Protein AF-A0A2N6PID5-F1 (afdb_monomer_lite)

Secondary structure (DSSP, 8-state):
-HHHHHGGG-TTS----S-TTPPPPEEEEEEEEEEEEE-SSSEEEEEEEEEEESSGGG-EEEEEEEEEESS--GGGGGGEEEEEEETTTEEEEEEETTT-HHHHHHHHHHHHHTPBPGGGSEEEEE-S-GGGTS----SHHHHHHHHHHSEEEEE--STTEEEEEEE-SSS-EEEEEESEE-SS--HHHHHHHHHHHTT-TTSPPEEEEEEEEEEETTTTEEEEEEEEEEEE--TT-EEHHHHHHHHHHH--TT-THHHHHHHHHHHHHHHHHHHHHHHHH-EEEEESHHHHHHHHHHHHHHHHHHHH-TTTTGGGHHHHHHHHHHHTT-SEEEEEE---SS--GGGEEEETTTEEEE----STT-SS-EETHHHHHHHHHHHHHHHHHHHHHHTTTTSTTPPPPTHHHH-S-STTHHHHHHHTSHHHHHHHHHHHHHHHHHHHHHTS---TT-HHHHHHHHHHHHHHHHHHHHH-GGGGHHHHHHHHHHHH-S--------------------------------------------HHHHHHHHHHHHSS--S----TTTTHHHHHHHHHTT-PPP----------------------------------------PPPP-----------------------------------------------PPPPPPPP--S--------

Sequence (688 aa):
GLLSAWLPRQSWFPKLETELGADPDITPMSVTRLFEWDSGEGTVRGTQAIISVGDGRTLRRINVPLSFRTSENFALRAHLIGTIDDITLGPCWVYDGCADPVFVINCAHAAATARRFEGGQVAAHAVSNAMTKFHRVQTEHQMLDYAASVRLELLEARAHESTVVIEDPENPCVLTFFRVVQPGLSQAVRIPVALTEAESRAVPEVMGWVSGRWFDAEELETRSAPLAMLSVQYPDSQPAWREAVDIACAVDSGSIGSYNKKASALGARIGELHLDLAAEFGVVRGAGEPTEDWVAKWQERIDWALARAPLALGDLQAKLKEHRANLSRLDTVGALQRIHGELTLNQVLTSPVVGFTVVNFSAATQEFPKPAAIDLVALLRSIDYAAGYARLRRTGALKADAQPTFIGLSGLSDGHESLREVVDSPEYLWSSQAQNSLLTGYSHAVGASVGLHDPMLRAVLIDRLLVEVVTELRNRPTWLIVPLATLTLLLGGRLEHDSQPEDDAEGEAAGEAGGAAGGAAGGATGAATAWNAEETVSAEEFAQSAVEEIAQPADPVPDAYDDLDTEVARAEKTGGGPGAADQTAAAETAADQEVALRPEAPARPAAPPTAPEQTPDPAPAQPESDASETAASDTDAARETTASGTDANADPDDAVIDEDADAEAAAATQFPPIPARPTTLPRFPNRD

Organism: NCBI:txid199591

Radius of gyration: 33.51 Å; chains: 1; bounding box: 104×84×101 Å

Foldseek 3Di:
DLCLVVQCPALQRPPQPPPPPDRWDKAWFDKAWQDWDQLVQWIKTWIWTWIWTHDDPSTFIFIFIKIKTLDDDPVQVVQWSAWDQDPPRGIITIGGLLPQLLSQLSQQQCQLVQDAGPPRQKTKFFQDNCVVQHDDDDDPNSSSVQSVPWDWDWDRLDHQKIKIWTPDVRHTKIKIFRGTWDFDEFPQRVVLSLCLVVVQLQAFHWGIWMKGWGQDPVVRDITMTTGMTMGTDAPPKDQQLVVLLVVLLVFDPPPQPPLLQLLLVLLLSLLSSQVSQCVRWNKDWFADPNLVVLLVVLLVLLVVLCVLCVQQCVVVNVLSVVLNVCSVVDRGLGIFTFDLQQAESRQWMADPPSGIHGHDRHRPRGPDTGRSLNNLLNHLLNSLVSNLVSVCVVVVVPPPPHDQPPCLRRHCVVDDPVLCCVCVDSSNVSSVSSSQSSQNSNCVNNVHRDDCPPSNNVSSNLSVLSVVLSVCSPPPSSSNCSSSSVNCCSSVPPDPPPPDPPDDDDDDDDDDDDDDDDDDDDDDDDDDDDDDDDDDPDPVVVVVVVSCVVSVDDPDPPDPPPCVVVVVVVVVVPDDDDDDDDDDDDDDDDDDDDDDDDDDDDDDDDDDDDDDDDDDDDDDDDDDDDDDDDDDDDDDDDDDDDDDDDDDDDDDDDDDDDDDDDDDDDDDDDDDDDDDDDDDDDDDDDDD

InterPro domains:
  IPR040999 Maltokinase N-terminal cap domain [PF18085] (6-100)

pLDDT: mean 72.34, std 28.18, range [21.88, 98.56]

Structure (mmCIF, N/CA/C/O backbone):
data_AF-A0A2N6PID5-F1
#
_entry.id   AF-A0A2N6PID5-F1
#
loop_
_atom_site.group_PDB
_atom_site.id
_atom_site.type_symbol
_atom_site.label_atom_id
_atom_site.label_alt_id
_atom_site.label_comp_id
_atom_site.label_asym_id
_atom_site.label_entity_id
_atom_site.label_seq_id
_atom_site.pdbx_PDB_ins_code
_atom_site.Cartn_x
_atom_site.Cartn_y
_atom_site.Cartn_z
_atom_site.occupancy
_atom_site.B_iso_or_equiv
_atom_site.auth_seq_id
_atom_site.auth_comp_id
_atom_site.auth_asym_id
_atom_site.auth_atom_id
_atom_site.pdbx_PDB_model_num
ATOM 1 N N . GLY A 1 1 ? -32.471 -3.801 4.829 1.00 76.50 1 GLY A N 1
ATOM 2 C CA . GLY A 1 1 ? -31.971 -3.781 6.227 1.00 76.50 1 GLY A CA 1
ATOM 3 C C . GLY A 1 1 ? -30.941 -2.675 6.401 1.00 76.50 1 GLY A C 1
ATOM 4 O O . GLY A 1 1 ? -30.535 -2.097 5.406 1.00 76.50 1 GLY A O 1
ATOM 5 N N . LEU A 1 2 ? -30.513 -2.350 7.630 1.00 88.38 2 LEU A N 1
ATOM 6 C CA . LEU A 1 2 ? -29.561 -1.241 7.847 1.00 88.38 2 LEU A CA 1
ATOM 7 C C . LEU A 1 2 ? -28.262 -1.407 7.038 1.00 88.38 2 LEU A C 1
ATOM 9 O O . LEU A 1 2 ? -27.866 -0.495 6.319 1.00 88.38 2 LEU A O 1
ATOM 13 N N . LEU A 1 3 ? -27.649 -2.596 7.085 1.00 89.50 3 LEU A N 1
ATOM 14 C CA . LEU A 1 3 ? -26.410 -2.868 6.349 1.00 89.50 3 LEU A CA 1
ATOM 15 C C . LEU A 1 3 ? -26.605 -2.905 4.827 1.00 89.50 3 LEU A C 1
ATOM 17 O O . LEU A 1 3 ? -25.741 -2.401 4.117 1.00 89.50 3 LEU A O 1
ATOM 21 N N . SER A 1 4 ? -27.734 -3.419 4.316 1.00 86.69 4 SER A N 1
ATOM 22 C CA . SER A 1 4 ? -27.988 -3.450 2.861 1.00 86.69 4 SER A CA 1
ATOM 23 C C . SER A 1 4 ? -28.076 -2.051 2.263 1.00 86.69 4 SER A C 1
ATOM 25 O O . SER A 1 4 ? -27.590 -1.829 1.161 1.00 86.69 4 SER A O 1
ATOM 27 N N . ALA A 1 5 ? -28.602 -1.087 3.021 1.00 87.62 5 ALA A N 1
ATOM 28 C CA . ALA A 1 5 ? -28.646 0.306 2.601 1.00 87.62 5 ALA A CA 1
ATOM 29 C C . ALA A 1 5 ? -27.315 1.050 2.814 1.00 87.62 5 ALA A C 1
ATOM 31 O O . ALA A 1 5 ? -27.070 2.056 2.148 1.00 87.62 5 ALA A O 1
ATOM 32 N N . TRP A 1 6 ? -26.495 0.649 3.789 1.00 91.31 6 TRP A N 1
ATOM 33 C CA . TRP A 1 6 ? -25.262 1.356 4.160 1.00 91.31 6 TRP A CA 1
ATOM 34 C C . TRP A 1 6 ? -24.045 0.915 3.339 1.00 91.31 6 TRP A C 1
ATOM 36 O O . TRP A 1 6 ? -23.304 1.775 2.862 1.00 91.31 6 TRP A O 1
ATOM 46 N N . LEU A 1 7 ? -23.868 -0.393 3.121 1.00 90.12 7 LEU A N 1
ATOM 47 C CA . LEU A 1 7 ? -22.694 -0.961 2.449 1.00 90.12 7 LEU A CA 1
ATOM 48 C C . LEU A 1 7 ? -22.447 -0.391 1.039 1.00 90.12 7 LEU A C 1
ATOM 50 O O . LEU A 1 7 ? -21.322 0.035 0.788 1.00 90.12 7 LEU A O 1
ATOM 54 N N . PRO A 1 8 ? -23.448 -0.273 0.139 1.00 87.62 8 PRO A N 1
ATOM 55 C CA . PRO A 1 8 ? -23.208 0.216 -1.224 1.00 87.62 8 PRO A CA 1
ATOM 56 C C . PRO A 1 8 ? -22.747 1.677 -1.308 1.00 87.62 8 PRO A C 1
ATOM 58 O O . PRO A 1 8 ? -22.319 2.121 -2.369 1.00 87.62 8 PRO A O 1
ATOM 61 N N . ARG A 1 9 ? -22.868 2.441 -0.214 1.00 88.19 9 ARG A N 1
ATOM 62 C CA . ARG A 1 9 ? -22.445 3.847 -0.136 1.00 88.19 9 ARG A CA 1
ATOM 63 C C . ARG A 1 9 ? -20.988 4.017 0.292 1.00 88.19 9 ARG A C 1
ATOM 65 O O . ARG A 1 9 ? -20.500 5.141 0.269 1.00 88.19 9 ARG A O 1
ATOM 72 N N . GLN A 1 10 ? -20.314 2.942 0.694 1.00 89.12 10 GLN A N 1
ATOM 73 C CA . GLN A 1 10 ? -18.942 3.013 1.187 1.00 89.12 10 GLN A CA 1
ATOM 74 C C . GLN A 1 10 ? -17.944 2.959 0.030 1.00 89.12 10 GLN A C 1
ATOM 76 O O . GLN A 1 10 ? -18.100 2.154 -0.888 1.00 89.12 10 GLN A O 1
ATOM 81 N N . SER A 1 11 ? -16.889 3.773 0.092 1.00 88.19 11 SER A N 1
ATOM 82 C CA . SER A 1 11 ? -15.836 3.809 -0.937 1.00 88.19 11 SER A CA 1
ATOM 83 C C . SER A 1 11 ? -15.076 2.483 -1.048 1.00 88.19 11 SER A C 1
ATOM 85 O O . SER A 1 11 ? -14.664 2.084 -2.136 1.00 88.19 11 SER A O 1
ATOM 87 N N . TRP A 1 12 ? -14.924 1.771 0.071 1.00 88.62 12 TRP A N 1
ATOM 88 C CA . TRP A 1 12 ? -14.215 0.495 0.151 1.00 88.62 12 TRP A CA 1
ATOM 89 C C . TRP A 1 12 ? -15.057 -0.711 -0.294 1.00 88.62 12 TRP A C 1
ATOM 91 O O . TRP A 1 12 ? -14.506 -1.805 -0.486 1.00 88.62 12 TRP A O 1
ATOM 101 N N . PHE A 1 13 ? -16.378 -0.551 -0.440 1.00 87.75 13 PHE A N 1
ATOM 102 C CA . PHE A 1 13 ? -17.278 -1.641 -0.810 1.00 87.75 13 PHE A CA 1
ATOM 103 C C . PHE A 1 13 ? -17.086 -2.014 -2.290 1.00 87.75 13 PHE A C 1
ATOM 105 O O . PHE A 1 13 ? -17.078 -1.127 -3.147 1.00 87.75 13 PHE A O 1
ATOM 112 N N . PRO A 1 14 ? -16.938 -3.310 -2.630 1.00 81.81 14 PRO A N 1
ATOM 113 C CA . PRO A 1 14 ? -16.852 -3.732 -4.023 1.00 81.81 14 PRO A CA 1
ATOM 114 C C . PRO A 1 14 ? -18.086 -3.269 -4.792 1.00 81.81 14 PRO A C 1
ATOM 116 O O . PRO A 1 14 ? -19.210 -3.609 -4.423 1.00 81.81 14 PRO A O 1
ATOM 119 N N . LYS A 1 15 ? -17.893 -2.524 -5.882 1.00 72.06 15 LYS A N 1
ATOM 120 C CA . LYS A 1 15 ? -18.991 -2.200 -6.795 1.00 72.06 15 LYS A CA 1
ATOM 121 C C . LYS A 1 15 ? -19.456 -3.498 -7.453 1.00 72.06 15 LYS A C 1
ATOM 123 O O . LYS A 1 15 ? -18.827 -3.985 -8.386 1.00 72.06 15 LYS A O 1
ATOM 128 N N . LEU A 1 16 ? -20.516 -4.093 -6.917 1.00 61.03 16 LEU A N 1
ATOM 129 C CA . LEU A 1 16 ? -21.160 -5.256 -7.512 1.00 61.03 16 LEU A CA 1
ATOM 130 C C . LEU A 1 16 ? -21.765 -4.827 -8.856 1.00 61.03 16 LEU A C 1
ATOM 132 O O . LEU A 1 16 ? -22.465 -3.818 -8.916 1.00 61.03 16 LEU A O 1
ATOM 136 N N . GLU A 1 17 ? -21.550 -5.608 -9.918 1.00 52.53 17 GLU A N 1
ATOM 137 C CA . GLU A 1 17 ? -22.227 -5.445 -11.223 1.00 52.53 17 GLU A CA 1
ATOM 138 C C . GLU A 1 17 ? -23.748 -5.714 -11.152 1.00 52.53 17 GLU A C 1
ATOM 140 O O . GLU A 1 17 ? -24.421 -5.867 -12.170 1.00 52.53 17 GLU A O 1
ATOM 145 N N . THR A 1 18 ? -24.313 -5.807 -9.948 1.00 47.28 18 THR A N 1
ATOM 146 C CA . THR A 1 18 ? -25.747 -5.955 -9.727 1.00 47.28 18 THR A CA 1
ATOM 147 C C . THR A 1 18 ? -26.499 -4.723 -10.213 1.00 47.28 18 THR A C 1
ATOM 149 O O . THR A 1 18 ? -26.030 -3.593 -10.073 1.00 47.28 18 THR A O 1
ATOM 152 N N . GLU A 1 19 ? -27.688 -4.957 -10.767 1.00 47.94 19 GLU A N 1
ATOM 153 C CA . GLU A 1 19 ? -28.599 -3.924 -11.255 1.00 47.94 19 GLU A CA 1
ATOM 154 C C . GLU A 1 19 ? -28.708 -2.757 -10.260 1.00 47.94 19 GLU A C 1
ATOM 156 O O . GLU A 1 19 ? -29.020 -2.948 -9.081 1.00 47.94 19 GLU A O 1
ATOM 161 N N . LEU A 1 20 ? -28.448 -1.537 -10.746 1.00 44.72 20 LEU A N 1
ATOM 162 C CA . LEU A 1 20 ? -28.662 -0.295 -10.004 1.00 44.72 20 LEU A CA 1
ATOM 163 C C . LEU A 1 20 ? -30.057 -0.311 -9.355 1.00 44.72 20 LEU A C 1
ATOM 165 O O . LEU A 1 20 ? -31.065 -0.180 -10.048 1.00 44.72 20 LEU A O 1
ATOM 169 N N . GLY A 1 21 ? -30.107 -0.442 -8.026 1.00 51.06 21 GLY A N 1
ATOM 170 C CA . GLY A 1 21 ? -31.343 -0.369 -7.239 1.00 51.06 21 GLY A CA 1
ATOM 171 C C . GLY A 1 21 ? -31.783 -1.654 -6.528 1.00 51.06 21 GLY A C 1
ATOM 172 O O . GLY A 1 21 ? -32.806 -1.610 -5.845 1.00 51.06 21 GLY A O 1
ATOM 173 N N . ALA A 1 22 ? -31.048 -2.765 -6.638 1.00 60.38 22 ALA A N 1
ATOM 174 C CA . ALA A 1 22 ? -31.297 -3.956 -5.821 1.00 60.38 22 ALA A CA 1
ATOM 175 C C . ALA A 1 22 ? -30.500 -3.911 -4.503 1.00 60.38 22 ALA A C 1
ATOM 177 O O . ALA A 1 22 ? -29.284 -3.717 -4.512 1.00 60.38 22 ALA A O 1
ATOM 178 N N . ASP A 1 23 ? -31.182 -4.104 -3.368 1.00 65.62 23 ASP A N 1
ATOM 179 C CA . ASP A 1 23 ? -30.525 -4.309 -2.073 1.00 65.62 23 ASP A CA 1
ATOM 180 C C . ASP A 1 23 ? -29.660 -5.580 -2.154 1.00 65.62 23 ASP A C 1
ATOM 182 O O . ASP A 1 23 ? -30.171 -6.625 -2.572 1.00 65.62 23 ASP A O 1
ATOM 186 N N . PRO A 1 24 ? -28.376 -5.533 -1.755 1.00 71.81 24 PRO A N 1
ATOM 187 C CA . PRO A 1 24 ? -27.535 -6.717 -1.791 1.00 71.81 24 PRO A CA 1
ATOM 188 C C . PRO A 1 24 ? -28.073 -7.784 -0.833 1.00 71.81 24 PRO A C 1
ATOM 190 O O . PRO A 1 24 ? -28.481 -7.466 0.290 1.00 71.81 24 PRO A O 1
ATOM 193 N N . ASP A 1 25 ? -28.040 -9.049 -1.258 1.00 80.62 25 ASP A N 1
ATOM 194 C CA . ASP A 1 25 ? -28.326 -10.166 -0.361 1.00 80.62 25 ASP A CA 1
ATOM 195 C C . ASP A 1 25 ? -27.194 -10.287 0.665 1.00 80.62 25 ASP A C 1
ATOM 197 O O . ASP A 1 25 ? -26.018 -10.337 0.296 1.00 80.62 25 ASP A O 1
ATOM 201 N N . ILE A 1 26 ? -27.550 -10.270 1.951 1.00 87.94 26 ILE A N 1
ATOM 202 C CA . ILE A 1 26 ? -26.610 -10.269 3.072 1.00 87.94 26 ILE A CA 1
ATOM 203 C C . ILE A 1 26 ? -26.933 -11.442 3.980 1.00 87.94 26 ILE A C 1
ATOM 205 O O . ILE A 1 26 ? -27.974 -11.465 4.639 1.00 87.94 26 ILE A O 1
ATOM 209 N N . THR A 1 27 ? -25.977 -12.356 4.110 1.00 89.44 27 THR A N 1
ATOM 210 C CA . THR A 1 27 ? -26.063 -13.463 5.065 1.00 89.44 27 THR A CA 1
ATOM 211 C C . THR A 1 27 ? -24.986 -13.310 6.142 1.00 89.44 27 THR A C 1
ATOM 213 O O . THR A 1 27 ? -23.800 -13.248 5.808 1.00 89.44 27 THR A O 1
ATOM 216 N N . PRO A 1 28 ? -25.337 -13.250 7.439 1.00 91.44 28 PRO A N 1
ATOM 217 C CA . PRO A 1 28 ? -24.341 -13.228 8.504 1.00 91.44 28 PRO A CA 1
ATOM 218 C C . PRO A 1 28 ? -23.621 -14.579 8.590 1.00 91.44 28 PRO A C 1
ATOM 220 O O . PRO A 1 28 ? -24.262 -15.621 8.696 1.00 91.44 28 PRO A O 1
ATOM 223 N N . MET A 1 29 ? -22.289 -14.554 8.563 1.00 91.88 29 MET A N 1
ATOM 224 C CA . MET A 1 29 ? -21.440 -15.750 8.669 1.00 91.88 29 MET A CA 1
ATOM 225 C C . MET A 1 29 ? -20.915 -15.933 10.095 1.00 91.88 29 MET A C 1
ATOM 227 O O . MET A 1 29 ? -20.851 -17.044 10.613 1.00 91.88 29 MET A O 1
ATOM 231 N N . SER A 1 30 ? -20.532 -14.828 10.735 1.00 93.44 30 SER A N 1
ATOM 232 C CA . SER A 1 30 ? -20.042 -14.793 12.112 1.00 93.44 30 SER A CA 1
ATOM 233 C C . SER A 1 30 ? -20.366 -13.436 12.722 1.00 93.44 30 SER A C 1
ATOM 235 O O . SER A 1 30 ? -20.148 -12.407 12.088 1.00 93.44 30 SER A O 1
ATOM 237 N N . VAL A 1 31 ? -20.911 -13.416 13.937 1.00 94.00 31 VAL A N 1
ATOM 238 C CA . VAL A 1 31 ? -21.210 -12.185 14.680 1.00 94.00 31 VAL A CA 1
ATOM 239 C C . VAL A 1 31 ? -20.762 -12.404 16.115 1.00 94.00 31 VAL A C 1
ATOM 241 O O . VAL A 1 31 ? -21.311 -13.248 16.820 1.00 94.00 31 VAL A O 1
ATOM 244 N N . THR A 1 32 ? -19.734 -11.673 16.534 1.00 94.38 32 THR A N 1
ATOM 245 C CA . THR A 1 32 ? -19.058 -11.895 17.817 1.00 94.38 32 THR A CA 1
ATOM 246 C C . THR A 1 32 ? -19.023 -10.610 18.622 1.00 94.38 32 THR A C 1
ATOM 248 O O . THR A 1 32 ? -18.455 -9.616 18.177 1.00 94.38 32 THR A O 1
ATOM 251 N N . ARG A 1 33 ? -19.589 -10.629 19.832 1.00 95.19 33 ARG A N 1
ATOM 252 C CA . ARG A 1 33 ? -19.419 -9.531 20.789 1.00 95.19 33 ARG A CA 1
ATOM 253 C C . ARG A 1 33 ? -17.975 -9.538 21.296 1.00 95.19 33 ARG A C 1
ATOM 255 O O . ARG A 1 33 ? -17.532 -10.534 21.859 1.00 95.19 33 ARG A O 1
ATOM 262 N N . LEU A 1 34 ? -17.261 -8.433 21.107 1.00 94.88 34 LEU A N 1
ATOM 263 C CA . LEU A 1 34 ? -15.886 -8.263 21.585 1.00 94.88 34 LEU A CA 1
ATOM 264 C C . LEU A 1 34 ? -15.844 -7.710 23.012 1.00 94.88 34 LEU A C 1
ATOM 266 O O . LEU A 1 34 ? -15.000 -8.113 23.812 1.00 94.88 34 LEU A O 1
ATOM 270 N N . PHE A 1 35 ? -16.743 -6.774 23.319 1.00 94.44 35 PHE A N 1
ATOM 271 C CA . PHE A 1 35 ? -16.868 -6.131 24.624 1.00 94.44 35 PHE A CA 1
ATOM 272 C C . PHE A 1 35 ? -18.250 -5.488 24.792 1.00 94.44 35 PHE A C 1
ATOM 274 O O . PHE A 1 35 ? -18.970 -5.266 23.816 1.00 94.44 35 PHE A O 1
ATOM 281 N N . GLU A 1 36 ? -18.598 -5.178 26.037 1.00 95.50 36 GLU A N 1
ATOM 282 C CA . GLU A 1 36 ? -19.769 -4.395 26.425 1.00 95.50 36 GLU A CA 1
ATOM 283 C C . GLU A 1 36 ? -19.443 -3.674 27.725 1.00 95.50 36 GLU A C 1
ATOM 285 O O . GLU A 1 36 ? -19.131 -4.333 28.716 1.00 95.50 36 GLU A O 1
ATOM 290 N N . TRP A 1 37 ? -19.466 -2.348 27.677 1.00 95.00 37 TRP A N 1
ATOM 291 C CA . TRP A 1 37 ? -18.919 -1.473 28.706 1.00 95.00 37 TRP A CA 1
ATOM 292 C C . TRP A 1 37 ? -19.858 -0.321 29.013 1.00 95.00 37 TRP A C 1
ATOM 294 O O . TRP A 1 37 ? -20.545 0.167 28.117 1.00 95.00 37 TRP A O 1
ATOM 304 N N . ASP A 1 38 ? -19.875 0.124 30.262 1.00 92.12 38 ASP A N 1
ATOM 305 C CA . ASP A 1 38 ? -20.653 1.282 30.695 1.00 92.12 38 ASP A CA 1
ATOM 306 C C . ASP A 1 38 ? -19.752 2.519 30.725 1.00 92.12 38 ASP A C 1
ATOM 308 O O . ASP A 1 38 ? -18.815 2.605 31.519 1.00 92.12 38 ASP A O 1
ATOM 312 N N . SER A 1 39 ? -20.028 3.487 29.847 1.00 86.31 39 SER A N 1
ATOM 313 C CA . SER A 1 39 ? -19.275 4.739 29.778 1.00 86.31 39 SER A CA 1
ATOM 314 C C . SER A 1 39 ? -19.811 5.826 30.713 1.00 86.31 39 SER A C 1
ATOM 316 O O . SER A 1 39 ? -19.393 6.976 30.604 1.00 86.31 39 SER A O 1
ATOM 318 N N . GLY A 1 40 ? -20.781 5.518 31.581 1.00 85.06 40 GLY A N 1
ATOM 319 C CA . GLY A 1 40 ? -21.454 6.470 32.470 1.00 85.06 40 GLY A CA 1
ATOM 320 C C . GLY A 1 40 ? -22.523 7.323 31.773 1.00 85.06 40 GLY A C 1
ATOM 321 O O . GLY A 1 40 ? -23.549 7.636 32.372 1.00 85.06 40 GLY A O 1
ATOM 322 N N . GLU A 1 41 ? -22.322 7.656 30.496 1.00 84.38 41 GLU A N 1
ATOM 323 C CA . GLU A 1 41 ? -23.336 8.273 29.622 1.00 84.38 41 GLU A CA 1
ATOM 324 C C . GLU A 1 41 ? -24.263 7.241 28.958 1.00 84.38 41 GLU A C 1
ATOM 326 O O . GLU A 1 41 ? -25.324 7.592 28.438 1.00 84.38 41 GLU A O 1
ATOM 331 N N . GLY A 1 42 ? -23.863 5.968 28.953 1.00 92.12 42 GLY A N 1
ATOM 332 C CA . GLY A 1 42 ? -24.580 4.859 28.340 1.00 92.12 42 GLY A CA 1
ATOM 333 C C . GLY A 1 42 ? -23.677 3.646 28.119 1.00 92.12 42 GLY A C 1
ATOM 334 O O . GLY A 1 42 ? -22.467 3.693 28.328 1.00 92.12 42 GLY A O 1
ATOM 335 N N . THR A 1 43 ? -24.262 2.546 27.659 1.00 95.69 43 THR A N 1
ATOM 336 C CA . THR A 1 43 ? -23.522 1.332 27.317 1.00 95.69 43 THR A CA 1
ATOM 337 C C . THR A 1 43 ? -22.959 1.425 25.901 1.00 95.69 43 THR A C 1
ATOM 339 O O . THR A 1 43 ? -23.671 1.808 24.970 1.00 95.69 43 THR A O 1
ATOM 342 N N . VAL A 1 44 ? -21.699 1.020 25.731 1.00 96.50 44 VAL A N 1
ATOM 343 C CA . VAL A 1 44 ? -21.008 0.840 24.449 1.00 96.50 44 VAL A CA 1
ATOM 344 C C . VAL A 1 44 ? -20.686 -0.641 24.267 1.00 96.50 44 VAL A C 1
ATOM 346 O O . VAL A 1 44 ? -19.975 -1.241 25.072 1.00 96.50 44 VAL A O 1
ATOM 349 N N . ARG A 1 45 ? -21.178 -1.244 23.186 1.00 97.06 45 ARG A N 1
ATOM 350 C CA . ARG A 1 45 ? -20.918 -2.641 22.824 1.00 97.06 45 ARG A CA 1
ATOM 351 C C . ARG A 1 45 ? -20.229 -2.714 21.469 1.00 97.06 45 ARG A C 1
ATOM 353 O O . ARG A 1 45 ? -20.809 -2.332 20.456 1.00 97.06 45 ARG A O 1
ATOM 360 N N . GLY A 1 46 ? -19.036 -3.301 21.436 1.00 97.00 46 GLY A N 1
ATOM 361 C CA . GLY A 1 46 ? -18.327 -3.611 20.197 1.00 97.00 46 GLY A CA 1
ATOM 362 C C . GLY A 1 46 ? -18.642 -5.017 19.699 1.00 97.00 46 GLY A C 1
ATOM 363 O O . GLY A 1 46 ? -18.505 -5.994 20.438 1.00 97.00 46 GLY A O 1
ATOM 364 N N . THR A 1 47 ? -19.035 -5.131 18.434 1.00 96.50 47 THR A N 1
ATOM 365 C CA . THR A 1 47 ? -19.317 -6.402 17.761 1.00 96.50 47 THR A CA 1
ATOM 366 C C . THR A 1 47 ? -18.520 -6.504 16.472 1.00 96.50 47 THR A C 1
ATOM 368 O O . THR A 1 47 ? -18.513 -5.591 15.654 1.00 96.50 47 THR A O 1
ATOM 371 N N . GLN A 1 48 ? -17.878 -7.647 16.272 1.00 96.75 48 GLN A N 1
ATOM 372 C CA . GLN A 1 48 ? -17.212 -7.997 15.033 1.00 96.75 48 GLN A CA 1
ATOM 373 C C . GLN A 1 48 ? -18.141 -8.863 14.183 1.00 96.75 48 GLN A C 1
ATOM 375 O O . GLN A 1 48 ? -18.466 -9.984 14.583 1.00 96.75 48 GLN A O 1
ATOM 380 N N . ALA A 1 49 ? -18.559 -8.364 13.019 1.00 96.06 49 ALA A N 1
ATOM 381 C CA . ALA A 1 49 ? -19.355 -9.129 12.065 1.00 96.06 49 ALA A CA 1
ATOM 382 C C . ALA A 1 49 ? -18.527 -9.524 10.834 1.00 96.06 49 ALA A C 1
ATOM 384 O O . ALA A 1 49 ? -17.737 -8.737 10.317 1.00 96.06 49 ALA A O 1
ATOM 385 N N . ILE A 1 50 ? -18.730 -10.751 10.364 1.00 95.75 50 ILE A N 1
ATOM 386 C CA . ILE A 1 50 ? -18.330 -11.226 9.042 1.00 95.75 50 ILE A CA 1
ATOM 387 C C . ILE A 1 50 ? -19.618 -11.605 8.330 1.00 95.75 50 ILE A C 1
ATOM 389 O O . ILE A 1 50 ? -20.382 -12.450 8.807 1.00 95.75 50 ILE A O 1
ATOM 393 N N . ILE A 1 51 ? -19.863 -10.968 7.196 1.00 94.00 51 ILE A N 1
ATOM 394 C CA . ILE A 1 51 ? -21.054 -11.185 6.384 1.00 94.00 51 ILE A CA 1
ATOM 395 C C . ILE A 1 51 ? -20.655 -11.679 5.000 1.00 94.00 51 ILE A C 1
ATOM 397 O O . ILE A 1 51 ? -19.563 -11.403 4.507 1.00 94.00 51 ILE A O 1
ATOM 401 N N . SER A 1 52 ? -21.557 -12.413 4.373 1.00 91.38 52 SER A N 1
ATOM 402 C CA . SER A 1 52 ? -21.497 -12.739 2.962 1.00 91.38 52 SER A CA 1
ATOM 403 C C . SER A 1 52 ? -22.410 -11.800 2.195 1.00 91.38 52 SER A C 1
ATOM 405 O O . SER A 1 52 ? -23.537 -11.571 2.637 1.00 91.38 52 SER A O 1
ATOM 407 N N . VAL A 1 53 ? -21.927 -11.282 1.068 1.00 88.94 53 VAL A N 1
ATOM 408 C CA . VAL A 1 53 ? -22.683 -10.397 0.182 1.00 88.94 53 VAL A CA 1
ATOM 409 C C . VAL A 1 53 ? -22.618 -10.901 -1.257 1.00 88.94 53 VAL A C 1
ATOM 411 O O . VAL A 1 53 ? -21.528 -11.215 -1.736 1.00 88.94 53 VAL A O 1
ATOM 414 N N . GLY A 1 54 ? -23.767 -10.955 -1.934 1.00 82.56 54 GLY A N 1
ATOM 415 C CA . GLY A 1 54 ? -23.888 -11.458 -3.310 1.00 82.56 54 GLY A CA 1
ATOM 416 C C . GLY A 1 54 ? -23.989 -12.985 -3.400 1.00 82.56 54 GLY A C 1
ATOM 417 O O . GLY A 1 54 ? -24.088 -13.671 -2.384 1.00 82.56 54 GLY A O 1
ATOM 418 N N . ASP A 1 55 ? -23.958 -13.513 -4.625 1.00 71.31 55 ASP A N 1
ATOM 419 C CA . ASP A 1 55 ? -24.110 -14.938 -4.933 1.00 71.31 55 ASP A CA 1
ATOM 420 C C . ASP A 1 55 ? -23.097 -15.439 -5.983 1.00 71.31 55 ASP A C 1
ATOM 422 O O . ASP A 1 55 ? -22.528 -14.679 -6.776 1.00 71.31 55 ASP A O 1
ATOM 426 N N . GLY A 1 56 ? -22.821 -16.748 -5.972 1.00 72.56 56 GLY A N 1
ATOM 427 C CA . GLY A 1 56 ? -21.949 -17.410 -6.947 1.00 72.56 56 GLY A CA 1
ATOM 428 C C . GLY A 1 56 ? -20.600 -16.703 -7.147 1.00 72.56 56 GLY A C 1
ATOM 429 O O . GLY A 1 56 ? -19.780 -16.624 -6.239 1.00 72.56 56 GLY A O 1
ATOM 430 N N . ARG A 1 57 ? -20.358 -16.165 -8.352 1.00 66.88 57 ARG A N 1
ATOM 431 C CA . ARG A 1 57 ? -19.101 -15.463 -8.700 1.00 66.88 57 ARG A CA 1
ATOM 432 C C . ARG A 1 57 ? -18.994 -14.050 -8.106 1.00 66.88 57 ARG A C 1
ATOM 434 O O . ARG A 1 57 ? -17.894 -13.499 -8.015 1.00 66.88 57 ARG A O 1
ATOM 441 N N . THR A 1 58 ? -20.116 -13.455 -7.706 1.00 72.81 58 THR A N 1
ATOM 442 C CA . THR A 1 58 ? -20.167 -12.119 -7.086 1.00 72.81 58 THR A CA 1
ATOM 443 C C . THR A 1 58 ? -20.053 -12.173 -5.567 1.00 72.81 58 THR A C 1
ATOM 445 O O . THR A 1 58 ? -19.915 -11.136 -4.927 1.00 72.81 58 THR A O 1
ATOM 448 N N . LEU A 1 59 ? -20.040 -13.382 -5.000 1.00 81.75 59 LEU A N 1
ATOM 449 C CA . LEU A 1 59 ? -19.921 -13.631 -3.575 1.00 81.75 59 LEU A CA 1
ATOM 450 C C . LEU A 1 59 ? -18.658 -12.971 -3.004 1.00 81.75 59 LEU A C 1
ATOM 452 O O . LEU A 1 59 ? -17.541 -13.198 -3.481 1.00 81.75 59 LEU A O 1
ATOM 456 N N . ARG A 1 60 ? -18.827 -12.142 -1.975 1.00 87.38 60 ARG A N 1
ATOM 457 C CA . ARG A 1 60 ? -17.738 -11.502 -1.225 1.00 87.38 60 ARG A CA 1
ATOM 458 C C . ARG A 1 60 ? -17.954 -11.700 0.269 1.00 87.38 60 ARG A C 1
ATOM 460 O O . ARG A 1 60 ? -19.084 -11.651 0.754 1.00 87.38 60 ARG A O 1
ATOM 467 N N . ARG A 1 61 ? -16.864 -11.906 1.011 1.00 91.69 61 ARG A N 1
ATOM 468 C CA . ARG A 1 61 ? -16.882 -11.900 2.478 1.00 91.69 61 ARG A CA 1
ATOM 469 C C . ARG A 1 61 ? -16.448 -10.522 2.956 1.00 91.69 61 ARG A C 1
ATOM 471 O O . ARG A 1 61 ? -15.408 -10.019 2.532 1.00 91.69 61 ARG A O 1
ATOM 478 N N . ILE A 1 62 ? -17.260 -9.915 3.814 1.00 94.19 62 ILE A N 1
ATOM 479 C CA . ILE A 1 62 ? -17.056 -8.551 4.292 1.00 94.19 62 ILE A CA 1
ATOM 480 C C . ILE A 1 62 ? -16.931 -8.549 5.810 1.00 94.19 62 ILE A C 1
ATOM 482 O O . ILE A 1 62 ? -17.785 -9.073 6.524 1.00 94.19 62 ILE A O 1
ATOM 486 N N . ASN A 1 63 ? -15.855 -7.939 6.283 1.00 96.38 63 ASN A N 1
ATOM 487 C CA . ASN A 1 63 ? -15.590 -7.599 7.667 1.00 96.38 63 ASN A CA 1
ATOM 488 C C . ASN A 1 63 ? -16.269 -6.262 8.006 1.00 96.38 63 ASN A C 1
ATOM 490 O O . ASN A 1 63 ? -15.935 -5.222 7.434 1.00 96.38 63 ASN A O 1
ATOM 494 N N . VAL A 1 64 ? -17.205 -6.292 8.954 1.00 96.62 64 VAL A N 1
ATOM 495 C CA . VAL A 1 64 ? -17.946 -5.114 9.416 1.00 96.62 64 VAL A CA 1
ATOM 496 C C . VAL A 1 64 ? -17.804 -4.980 10.937 1.00 96.62 64 VAL A C 1
ATOM 498 O O . VAL A 1 64 ? -18.558 -5.602 11.693 1.00 96.62 64 VAL A O 1
ATOM 501 N N . PRO A 1 65 ? -16.833 -4.181 11.407 1.00 97.69 65 PRO A N 1
ATOM 502 C CA . PRO A 1 65 ? -16.793 -3.672 12.773 1.00 97.69 65 PRO A CA 1
ATOM 503 C C . PRO A 1 65 ? -18.042 -2.848 13.095 1.00 97.69 65 PRO A C 1
ATOM 505 O O . PRO A 1 65 ? -18.402 -1.947 12.341 1.00 97.69 65 PRO A O 1
ATOM 508 N N . LEU A 1 66 ? -18.706 -3.132 14.215 1.00 97.81 66 LEU A N 1
ATOM 509 C CA . LEU A 1 66 ? -19.920 -2.434 14.642 1.00 97.81 66 LEU A CA 1
ATOM 510 C C . LEU A 1 66 ? -19.796 -1.979 16.093 1.00 97.81 66 LEU A C 1
ATOM 512 O O . LEU A 1 66 ? -19.430 -2.768 16.968 1.00 97.81 66 LEU A O 1
ATOM 516 N N . SER A 1 67 ? -20.173 -0.730 16.355 1.00 97.56 67 SER A N 1
ATOM 517 C CA . SER A 1 67 ? -20.346 -0.207 17.710 1.00 97.56 67 SER A CA 1
ATOM 518 C C . SER A 1 67 ? -21.816 0.110 17.965 1.00 97.56 67 SER A C 1
ATOM 520 O O . SER A 1 67 ? -22.448 0.810 17.177 1.00 97.56 67 SER A O 1
ATOM 522 N N . PHE A 1 68 ? -22.362 -0.415 19.059 1.00 97.81 68 PHE A N 1
ATOM 523 C CA . PHE A 1 68 ? -23.726 -0.167 19.518 1.00 97.81 68 PHE A CA 1
ATOM 524 C C . PHE A 1 68 ? -23.663 0.707 20.763 1.00 97.81 68 PHE A C 1
ATOM 526 O O . PHE A 1 68 ? -23.003 0.338 21.735 1.00 97.81 68 PHE A O 1
ATOM 533 N N . ARG A 1 69 ? -24.361 1.843 20.752 1.00 97.25 69 ARG A N 1
ATOM 534 C CA . ARG A 1 69 ? -24.420 2.767 21.891 1.00 97.25 69 ARG A CA 1
ATOM 535 C C . ARG A 1 69 ? -25.859 2.993 22.332 1.00 97.25 69 ARG A C 1
ATOM 537 O O . ARG A 1 69 ? -26.713 3.222 21.481 1.00 97.25 69 ARG A O 1
ATOM 544 N N . THR A 1 70 ? -26.137 2.963 23.635 1.00 97.38 70 THR A N 1
ATOM 545 C CA . THR A 1 70 ? -27.479 3.279 24.188 1.00 97.38 70 THR A CA 1
ATOM 546 C C . THR A 1 70 ? -27.755 4.780 24.286 1.00 97.38 70 THR A C 1
ATOM 548 O O . THR A 1 70 ? -28.853 5.178 24.660 1.00 97.38 70 THR A O 1
ATOM 551 N N . SER A 1 71 ? -26.759 5.601 23.960 1.00 95.56 71 SER A N 1
ATOM 552 C CA . SER A 1 71 ? -26.837 7.058 23.896 1.00 95.56 71 SER A CA 1
ATOM 553 C C . SER A 1 71 ? -26.144 7.522 22.616 1.00 95.56 71 SER A C 1
ATOM 555 O O . SER A 1 71 ? -25.085 6.998 22.259 1.00 95.56 71 SER A O 1
ATOM 557 N N . GLU A 1 72 ? -26.742 8.480 21.904 1.00 95.12 72 GLU A N 1
ATOM 558 C CA . GLU A 1 72 ? -26.168 9.010 20.665 1.00 95.12 72 GLU A CA 1
ATOM 559 C C . GLU A 1 72 ? -24.833 9.710 20.940 1.00 95.12 72 GLU A C 1
ATOM 561 O O . GLU A 1 72 ? -24.756 10.621 21.761 1.00 95.12 72 GLU A O 1
ATOM 566 N N . ASN A 1 73 ? -23.789 9.326 20.206 1.00 93.38 73 ASN A N 1
ATOM 567 C CA . ASN A 1 73 ? -22.543 10.077 20.153 1.00 93.38 73 ASN A CA 1
ATOM 568 C C . ASN A 1 73 ? -22.551 10.987 18.916 1.00 93.38 73 ASN A C 1
ATOM 570 O O . ASN A 1 73 ? -22.416 10.521 17.781 1.00 93.38 73 ASN A O 1
ATOM 574 N N . PHE A 1 74 ? -22.697 12.294 19.139 1.00 93.44 74 PHE A N 1
ATOM 575 C CA . PHE A 1 74 ? -22.776 13.282 18.062 1.00 93.44 74 PHE A CA 1
ATOM 576 C C . PHE A 1 74 ? -21.483 13.414 17.251 1.00 93.44 74 PHE A C 1
ATOM 578 O O . PHE A 1 74 ? -21.559 13.731 16.064 1.00 93.44 74 PHE A O 1
ATOM 585 N N . ALA A 1 75 ? -20.317 13.128 17.842 1.00 91.88 75 ALA A N 1
ATOM 586 C CA . ALA A 1 75 ? -19.043 13.151 17.121 1.00 91.88 75 ALA A CA 1
ATOM 587 C C . ALA A 1 75 ? -18.963 12.039 16.060 1.00 91.88 75 ALA A C 1
ATOM 589 O O . ALA A 1 75 ? -18.299 12.201 15.042 1.00 91.88 75 ALA A O 1
ATOM 590 N N . LEU A 1 76 ? -19.697 10.938 16.254 1.00 94.00 76 LEU A N 1
ATOM 591 C CA . LEU A 1 76 ? -19.731 9.795 15.337 1.00 94.00 76 LEU A CA 1
ATOM 592 C C . LEU A 1 76 ? -20.883 9.860 14.328 1.00 94.00 76 LEU A C 1
ATOM 594 O O . LEU A 1 76 ? -21.098 8.913 13.575 1.00 94.00 76 LEU A O 1
ATOM 598 N N . ARG A 1 77 ? -21.648 10.958 14.284 1.00 94.94 77 ARG A N 1
ATOM 599 C CA . ARG A 1 77 ? -22.881 11.038 13.485 1.00 94.94 77 ARG A CA 1
ATOM 600 C C . ARG A 1 77 ? -22.655 10.850 11.981 1.00 94.94 77 ARG A C 1
ATOM 602 O O . ARG A 1 77 ? -23.525 10.296 11.316 1.00 94.94 77 ARG A O 1
ATOM 609 N N . ALA A 1 78 ? -21.495 11.253 11.460 1.00 93.50 78 ALA A N 1
ATOM 610 C CA . ALA A 1 78 ? -21.109 11.010 10.065 1.00 93.50 78 ALA A CA 1
ATOM 611 C C . ALA A 1 78 ? -20.940 9.511 9.738 1.00 93.50 78 ALA A C 1
ATOM 613 O O . ALA A 1 78 ? -21.113 9.106 8.593 1.00 93.50 78 ALA A O 1
ATOM 614 N N . HIS A 1 79 ? -20.675 8.688 10.755 1.00 94.94 79 HIS A N 1
ATOM 615 C CA . HIS A 1 79 ? -20.459 7.243 10.658 1.00 94.94 79 HIS A CA 1
ATOM 616 C C . HIS A 1 79 ? -21.631 6.433 11.237 1.00 94.94 79 HIS A C 1
ATOM 618 O O . HIS A 1 79 ? -21.499 5.237 11.512 1.00 94.94 79 HIS A O 1
ATOM 624 N N . LEU A 1 80 ? -22.787 7.077 11.446 1.00 97.12 80 LEU A N 1
ATOM 625 C CA . LEU A 1 80 ? -24.006 6.416 11.897 1.00 97.12 80 LEU A CA 1
ATOM 626 C C . LEU A 1 80 ? -24.563 5.531 10.774 1.00 97.12 80 LEU A C 1
ATOM 628 O O . LEU A 1 80 ? -24.954 6.015 9.711 1.00 97.12 80 LEU A O 1
ATOM 632 N N . ILE A 1 81 ? -24.659 4.233 11.043 1.00 96.62 81 ILE A N 1
ATOM 633 C CA . ILE A 1 81 ? -25.287 3.254 10.150 1.00 96.62 81 ILE A CA 1
ATOM 634 C C . ILE A 1 81 ? -26.812 3.349 10.281 1.00 96.62 81 ILE A C 1
ATOM 636 O O . ILE A 1 81 ? -27.537 3.321 9.285 1.00 96.62 81 ILE A O 1
ATOM 640 N N . GLY A 1 82 ? -27.306 3.477 11.514 1.00 96.50 82 GLY A N 1
ATOM 641 C CA . GLY A 1 82 ? -28.721 3.671 11.814 1.00 96.50 82 GLY A CA 1
ATOM 642 C C . GLY A 1 82 ? -29.056 3.374 13.271 1.00 96.50 82 GLY A C 1
ATOM 643 O O . GLY A 1 82 ? -28.170 3.278 14.116 1.00 96.50 82 GLY A O 1
ATOM 644 N N . THR A 1 83 ? -30.343 3.219 13.565 1.00 96.94 83 THR A N 1
ATOM 645 C CA . THR A 1 83 ? -30.844 2.895 14.906 1.00 96.94 83 THR A CA 1
ATOM 646 C C . THR A 1 83 ? -31.603 1.575 14.896 1.00 96.94 83 THR A C 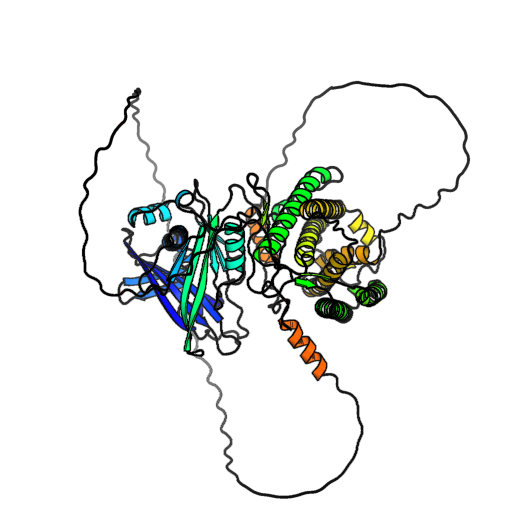1
ATOM 648 O O . THR A 1 83 ? -32.276 1.242 13.916 1.00 96.94 83 THR A O 1
ATOM 651 N N . ILE A 1 84 ? -31.491 0.812 15.984 1.00 95.62 84 ILE A N 1
ATOM 652 C CA . ILE A 1 84 ? -32.249 -0.427 16.195 1.00 95.62 84 ILE A CA 1
ATOM 653 C C . ILE A 1 84 ? -32.797 -0.485 17.621 1.00 95.62 84 ILE A C 1
ATOM 655 O O . ILE A 1 84 ? -32.307 0.205 18.511 1.00 95.62 84 ILE A O 1
ATOM 659 N N . ASP A 1 85 ? -33.790 -1.344 17.834 1.00 95.06 85 ASP A N 1
ATOM 660 C CA . ASP A 1 85 ? -34.214 -1.773 19.167 1.00 95.06 85 ASP A CA 1
ATOM 661 C C . ASP A 1 85 ? -33.592 -3.151 19.439 1.00 95.06 85 ASP A C 1
ATOM 663 O O . ASP A 1 85 ? -34.045 -4.173 18.915 1.00 95.06 85 ASP A O 1
ATOM 667 N N . ASP A 1 86 ? -32.461 -3.162 20.147 1.00 93.25 86 ASP A N 1
ATOM 668 C CA . ASP A 1 86 ? -31.722 -4.378 20.474 1.00 93.25 86 ASP A CA 1
ATOM 669 C C . ASP A 1 86 ? -32.388 -5.092 21.652 1.00 93.25 86 ASP A C 1
ATOM 671 O O . ASP A 1 86 ? -32.726 -4.490 22.666 1.00 93.25 86 ASP A O 1
ATOM 675 N N . ILE A 1 87 ? -32.523 -6.414 21.561 1.00 90.88 87 ILE A N 1
ATOM 676 C CA . ILE A 1 87 ? -33.249 -7.200 22.567 1.00 90.88 87 ILE A CA 1
ATOM 677 C C . ILE A 1 87 ? -32.631 -7.131 23.975 1.00 90.88 87 ILE A C 1
ATOM 679 O O . ILE A 1 87 ? -33.309 -7.413 24.961 1.00 90.88 87 ILE A O 1
ATOM 683 N N . THR A 1 88 ? -31.343 -6.795 24.071 1.00 92.25 88 THR A N 1
ATOM 684 C CA . THR A 1 88 ? -30.602 -6.720 25.336 1.00 92.25 88 THR A CA 1
ATOM 685 C C . THR A 1 88 ? -30.283 -5.292 25.769 1.00 92.25 88 THR A C 1
ATOM 687 O O . THR A 1 88 ? -30.291 -5.031 26.967 1.00 92.25 88 THR A O 1
ATOM 690 N N . LEU A 1 89 ? -30.014 -4.379 24.831 1.00 92.50 89 LEU A N 1
ATOM 691 C CA . LEU A 1 89 ? -29.669 -2.981 25.130 1.00 92.50 89 LEU A CA 1
ATOM 692 C C . LEU A 1 89 ? -30.868 -2.025 25.039 1.00 92.50 89 LEU A C 1
ATOM 694 O O . LEU A 1 89 ? -30.783 -0.898 25.519 1.00 92.50 89 LEU A O 1
ATOM 698 N N . GLY A 1 90 ? -31.975 -2.455 24.430 1.00 94.62 90 GLY A N 1
ATOM 699 C CA . GLY A 1 90 ? -33.071 -1.576 24.036 1.00 94.62 90 GLY A CA 1
ATOM 700 C C . GLY A 1 90 ? -32.687 -0.679 22.848 1.00 94.62 90 GLY A C 1
ATOM 701 O O . GLY A 1 90 ? -31.872 -1.077 22.004 1.00 94.62 90 GLY A O 1
ATOM 702 N N . PRO A 1 91 ? -33.241 0.546 22.767 1.00 96.06 91 PRO A N 1
ATOM 703 C CA . PRO A 1 91 ? -32.924 1.492 21.704 1.00 96.06 91 PRO A CA 1
ATOM 704 C C . PRO A 1 91 ? -31.429 1.815 21.663 1.00 96.06 91 PRO A C 1
ATOM 706 O O . PRO A 1 91 ? -30.856 2.281 22.648 1.00 96.06 91 PRO A O 1
ATOM 709 N N . CYS A 1 92 ? -30.798 1.594 20.513 1.00 96.81 92 CYS A N 1
ATOM 710 C CA . CYS A 1 92 ? -29.385 1.888 20.329 1.00 96.81 92 CYS A CA 1
ATOM 711 C C . CYS A 1 92 ? -29.069 2.474 18.951 1.00 96.81 92 CYS A C 1
ATOM 713 O O . CYS A 1 92 ? -29.756 2.239 17.951 1.00 96.81 92 CYS A O 1
ATOM 715 N N . TRP A 1 93 ? -27.988 3.248 18.924 1.00 97.75 93 TRP A N 1
ATOM 716 C CA . TRP A 1 93 ? -27.371 3.814 17.735 1.00 97.75 93 TRP A CA 1
ATOM 717 C C . TRP A 1 93 ? -26.226 2.903 17.307 1.00 97.75 93 TRP A C 1
ATOM 719 O O . TRP A 1 93 ? -25.372 2.543 18.120 1.00 97.75 93 TRP A O 1
ATOM 729 N N . VAL A 1 94 ? -26.232 2.515 16.034 1.00 98.00 94 VAL A N 1
ATOM 730 C CA . VAL A 1 94 ? -25.247 1.614 15.439 1.00 98.00 94 VAL A CA 1
ATOM 731 C C . VAL A 1 94 ? -24.313 2.426 14.556 1.00 98.00 94 VAL A C 1
ATOM 733 O O . VAL A 1 94 ? -24.758 3.062 13.599 1.00 98.00 94 VAL A O 1
ATOM 736 N N . TYR A 1 95 ? -23.023 2.381 14.862 1.00 97.69 95 TYR A N 1
ATOM 737 C CA . TYR A 1 95 ? -21.963 3.078 14.140 1.00 97.69 95 TYR A CA 1
ATOM 738 C C . TYR A 1 95 ? -21.016 2.085 13.474 1.00 97.69 95 TYR A C 1
ATOM 740 O O . TYR A 1 95 ? -20.880 0.940 13.921 1.00 97.69 95 TYR A O 1
ATOM 748 N N . ASP A 1 96 ? -20.319 2.550 12.439 1.00 97.25 96 ASP A N 1
ATOM 749 C CA . ASP A 1 96 ? -19.142 1.851 11.935 1.00 97.25 96 ASP A CA 1
ATOM 750 C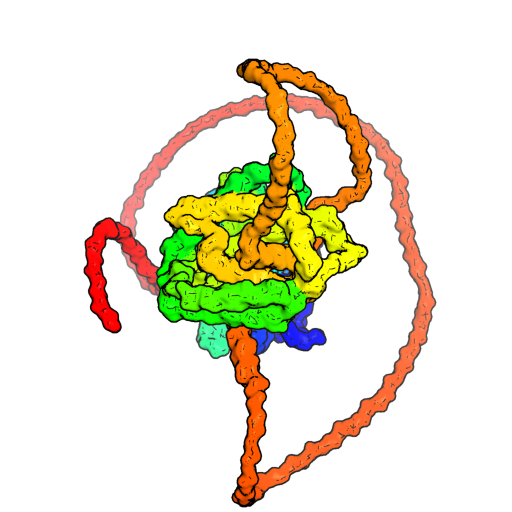 C . ASP A 1 96 ? -18.051 1.830 13.013 1.00 97.25 96 ASP A C 1
ATOM 752 O O . ASP A 1 96 ? -17.569 2.873 13.463 1.00 97.25 96 ASP A O 1
ATOM 756 N N . GLY A 1 97 ? -17.663 0.628 13.442 1.00 97.31 97 GLY A N 1
ATOM 757 C CA . GLY A 1 97 ? -16.672 0.436 14.497 1.00 97.31 97 GLY A CA 1
ATOM 758 C C . GLY A 1 97 ? -15.289 0.981 14.133 1.00 97.31 97 GLY A C 1
ATOM 759 O O . GLY A 1 97 ? -14.516 1.288 15.032 1.00 97.31 97 GLY A O 1
ATOM 760 N N . CYS A 1 98 ? -14.978 1.162 12.845 1.00 96.88 98 CYS A N 1
ATOM 761 C CA . CYS A 1 98 ? -13.718 1.782 12.426 1.00 96.88 98 CYS A CA 1
ATOM 762 C C . CYS A 1 98 ? -13.632 3.279 12.763 1.00 96.88 98 CYS A C 1
ATOM 764 O O . CYS A 1 98 ? -12.530 3.817 12.798 1.00 96.88 98 CYS A O 1
ATOM 766 N N . ALA A 1 99 ? -14.761 3.943 13.022 1.00 96.06 99 ALA A N 1
ATOM 767 C CA . ALA A 1 99 ? -14.795 5.346 13.425 1.00 96.06 99 ALA A CA 1
ATOM 768 C C . ALA A 1 99 ? -14.938 5.539 14.944 1.00 96.06 99 ALA A C 1
ATOM 770 O O . ALA A 1 99 ? -14.663 6.624 15.446 1.00 96.06 99 ALA A O 1
ATOM 771 N N . ASP A 1 100 ? -15.389 4.519 15.685 1.00 96.69 100 ASP A N 1
ATOM 772 C CA . ASP A 1 100 ? -15.621 4.625 17.128 1.00 96.69 100 ASP A CA 1
ATOM 773 C C . ASP A 1 100 ? -14.313 4.424 17.919 1.00 96.69 100 ASP A C 1
ATOM 775 O O . ASP A 1 100 ? -13.762 3.315 17.897 1.00 96.69 100 ASP A O 1
ATOM 779 N N . PRO A 1 101 ? -13.840 5.430 18.685 1.00 95.69 101 PRO A N 1
ATOM 780 C CA . PRO A 1 101 ? -12.592 5.319 19.429 1.00 95.69 101 PRO A CA 1
ATOM 781 C C . PRO A 1 101 ? -12.528 4.140 20.390 1.00 95.69 101 PRO A C 1
ATOM 783 O O . PRO A 1 101 ? -11.486 3.501 20.511 1.00 95.69 101 PRO A O 1
ATOM 786 N N . VAL A 1 102 ? -13.644 3.782 21.027 1.00 95.81 102 VAL A N 1
ATOM 787 C CA . VAL A 1 102 ? -13.668 2.663 21.977 1.00 95.81 102 VAL A CA 1
ATOM 788 C C . VAL A 1 102 ? -13.432 1.340 21.247 1.00 95.81 102 VAL A C 1
ATOM 790 O O . VAL A 1 102 ? -12.706 0.478 21.743 1.00 95.81 102 VAL A O 1
ATOM 793 N N . PHE A 1 103 ? -14.000 1.180 20.048 1.00 97.06 103 PHE A N 1
ATOM 794 C CA . PHE A 1 103 ? -13.804 -0.022 19.240 1.00 97.06 103 PHE A CA 1
ATOM 795 C C . PHE A 1 103 ? -12.374 -0.094 18.692 1.00 97.06 103 PHE A C 1
ATOM 797 O O . PHE A 1 103 ? -11.714 -1.125 18.845 1.00 97.06 103 PHE A O 1
ATOM 804 N N . VAL A 1 104 ? -11.886 0.994 18.088 1.00 97.06 104 VAL A N 1
ATOM 805 C CA . VAL A 1 104 ? -10.540 1.077 17.498 1.00 97.06 104 VAL A CA 1
ATOM 806 C C . VAL A 1 104 ? -9.468 0.779 18.542 1.00 97.06 104 VAL A C 1
ATOM 808 O O . VAL A 1 104 ? -8.637 -0.105 18.334 1.00 97.06 104 VAL A O 1
ATOM 811 N N . ILE A 1 105 ? -9.519 1.454 19.692 1.00 95.00 105 ILE A N 1
ATOM 812 C CA . ILE A 1 105 ? -8.536 1.286 20.764 1.00 95.00 105 ILE A CA 1
ATOM 813 C C . ILE A 1 105 ? -8.609 -0.114 21.381 1.00 95.00 105 ILE A C 1
ATOM 815 O O . ILE A 1 105 ? -7.567 -0.718 21.633 1.00 95.00 105 ILE A O 1
ATOM 819 N N . ASN A 1 106 ? -9.806 -0.684 21.569 1.00 94.62 106 ASN A N 1
ATOM 820 C CA . ASN A 1 106 ? -9.941 -2.068 22.036 1.00 94.62 106 ASN A CA 1
ATOM 821 C C . ASN A 1 106 ? -9.311 -3.058 21.048 1.00 94.62 106 ASN A C 1
ATOM 823 O O . ASN A 1 106 ? -8.573 -3.954 21.462 1.00 94.62 106 ASN A O 1
ATOM 827 N N . CYS A 1 107 ? -9.561 -2.876 19.750 1.00 95.50 107 CYS A N 1
ATOM 828 C CA . CYS A 1 107 ? -9.001 -3.717 18.699 1.00 95.50 107 CYS A CA 1
ATOM 829 C C . CYS A 1 107 ? -7.468 -3.601 18.635 1.00 95.50 107 CYS A C 1
ATOM 831 O O . CYS A 1 107 ? -6.782 -4.623 18.587 1.00 95.50 107 CYS A O 1
ATOM 833 N N . ALA A 1 108 ? -6.924 -2.382 18.700 1.00 94.69 108 ALA A N 1
ATOM 834 C CA . ALA A 1 108 ? -5.483 -2.140 18.746 1.00 94.69 108 ALA A CA 1
ATOM 835 C C . ALA A 1 108 ? -4.848 -2.764 20.001 1.00 94.69 108 ALA A C 1
ATOM 837 O O . ALA A 1 108 ? -3.890 -3.532 19.904 1.00 94.69 108 ALA A O 1
ATOM 838 N N . HIS A 1 109 ? -5.442 -2.546 21.175 1.00 92.69 109 HIS A N 1
ATOM 839 C CA . HIS A 1 109 ? -4.979 -3.152 22.420 1.00 92.69 109 HIS A CA 1
ATOM 840 C C . HIS A 1 109 ? -5.005 -4.686 22.354 1.00 92.69 109 HIS A C 1
ATOM 842 O O . HIS A 1 109 ? -4.070 -5.350 22.804 1.00 92.69 109 HIS A O 1
ATOM 848 N N . ALA A 1 110 ? -6.056 -5.274 21.775 1.00 92.94 110 ALA A N 1
ATOM 849 C CA . ALA A 1 110 ? -6.154 -6.716 21.589 1.00 92.94 110 ALA A CA 1
ATOM 850 C C . ALA A 1 110 ? -5.039 -7.252 20.681 1.00 92.94 110 ALA A C 1
ATOM 852 O O . ALA A 1 110 ? -4.401 -8.240 21.050 1.00 92.94 110 ALA A O 1
ATOM 853 N N . ALA A 1 111 ? -4.776 -6.585 19.551 1.00 93.75 111 ALA A N 1
ATOM 854 C CA . ALA A 1 111 ? -3.674 -6.904 18.642 1.00 93.75 111 ALA A CA 1
ATOM 855 C C . ALA A 1 111 ? -2.316 -6.862 19.361 1.00 93.75 111 ALA A C 1
ATOM 857 O O . ALA A 1 111 ? -1.566 -7.835 19.305 1.00 93.75 111 ALA A O 1
ATOM 858 N N . ALA A 1 112 ? -2.041 -5.790 20.109 1.00 91.06 112 ALA A N 1
ATOM 859 C CA . ALA A 1 112 ? -0.783 -5.601 20.833 1.00 91.06 112 ALA A CA 1
ATOM 860 C C . ALA A 1 112 ? -0.568 -6.599 21.990 1.00 91.06 112 ALA A C 1
ATOM 862 O O . ALA A 1 112 ? 0.568 -6.880 22.364 1.00 91.06 112 ALA A O 1
ATOM 863 N N . THR A 1 113 ? -1.643 -7.140 22.574 1.00 89.12 113 THR A N 1
ATOM 864 C CA . THR A 1 113 ? -1.579 -8.024 23.758 1.00 89.12 113 THR A CA 1
ATOM 865 C C . THR A 1 113 ? -1.906 -9.488 23.467 1.00 89.12 113 THR A C 1
ATOM 867 O O . THR A 1 113 ? -1.986 -10.288 24.399 1.00 89.12 113 THR A O 1
ATOM 870 N N . ALA A 1 114 ? -2.107 -9.855 22.195 1.00 90.88 114 ALA A N 1
ATOM 871 C CA . ALA A 1 114 ? -2.577 -11.182 21.783 1.00 90.88 114 ALA A CA 1
ATOM 872 C C . ALA A 1 114 ? -3.842 -11.635 22.545 1.00 90.88 114 ALA A C 1
ATOM 874 O O . ALA A 1 114 ? -3.980 -12.795 22.954 1.00 90.88 114 ALA A O 1
ATOM 875 N N . ARG A 1 115 ? -4.772 -10.699 22.786 1.00 89.25 115 ARG A N 1
ATOM 876 C CA . ARG A 1 115 ? -5.989 -10.972 23.557 1.00 89.25 115 ARG A CA 1
ATOM 877 C C . ARG A 1 115 ? -6.845 -12.031 22.858 1.00 89.25 115 ARG A C 1
ATOM 879 O O . ARG A 1 115 ? -7.133 -11.956 21.663 1.00 89.25 115 ARG A O 1
ATOM 886 N N . ARG A 1 116 ? -7.332 -12.996 23.640 1.00 83.50 116 ARG A N 1
ATOM 887 C CA . ARG A 1 116 ? -8.356 -13.950 23.199 1.00 83.50 116 ARG A CA 1
ATOM 888 C C . ARG A 1 116 ? -9.743 -13.420 23.540 1.00 83.50 116 ARG A C 1
ATOM 890 O O . ARG A 1 116 ? -9.968 -12.966 24.661 1.00 83.50 116 ARG A O 1
ATOM 897 N N . PHE A 1 117 ? -10.657 -13.502 22.581 1.00 88.12 117 PHE A N 1
ATOM 898 C CA . PHE A 1 117 ? -12.066 -13.185 22.788 1.00 88.12 117 PHE A CA 1
ATOM 899 C C . PHE A 1 117 ? -12.859 -14.458 23.097 1.00 88.12 117 PHE A C 1
ATOM 901 O O . PHE A 1 117 ? -12.485 -15.563 22.685 1.00 88.12 117 PHE A O 1
ATOM 908 N N . GLU A 1 118 ? -13.959 -14.309 23.833 1.00 83.31 118 GLU A N 1
ATOM 909 C CA . GLU A 1 118 ? -14.852 -15.423 24.147 1.00 83.31 118 GLU A CA 1
ATOM 910 C C . GLU A 1 118 ? -15.449 -16.045 22.873 1.00 83.31 118 GLU A C 1
ATOM 912 O O . GLU A 1 118 ? -15.627 -15.389 21.847 1.00 83.31 118 GLU A O 1
ATOM 917 N N . GLY A 1 119 ? -15.711 -17.354 22.907 1.00 81.12 119 GLY A N 1
ATOM 918 C CA . GLY A 1 119 ? -16.230 -18.107 21.757 1.00 81.12 119 GLY A CA 1
ATOM 919 C C . GLY A 1 119 ? -15.205 -18.395 20.650 1.00 81.12 119 GLY A C 1
ATOM 920 O O . GLY A 1 119 ? -15.477 -19.202 19.764 1.00 81.12 119 GLY A O 1
ATOM 921 N N . GLY A 1 120 ? -14.017 -17.781 20.693 1.00 84.75 120 GLY A N 1
ATOM 922 C CA . GLY A 1 120 ? -12.898 -18.069 19.793 1.00 84.75 120 GLY A CA 1
ATOM 923 C C . GLY A 1 120 ? -13.135 -17.716 18.321 1.00 84.75 120 GLY A C 1
ATOM 924 O O . GLY A 1 120 ? -12.320 -18.080 17.478 1.00 84.75 120 GLY A O 1
ATOM 925 N N . GLN A 1 121 ? -14.233 -17.049 17.972 1.00 91.62 121 GLN A N 1
ATOM 926 C CA . GLN A 1 121 ? -14.493 -16.619 16.593 1.00 91.62 121 GLN A CA 1
ATOM 927 C C . GLN A 1 121 ? -13.590 -15.459 16.171 1.00 91.62 121 GLN A C 1
ATOM 929 O O . GLN A 1 121 ? -13.309 -15.300 14.988 1.00 91.62 121 GLN A O 1
ATOM 934 N N . VAL A 1 122 ? -13.092 -14.692 17.141 1.00 95.25 122 VAL A N 1
ATOM 935 C CA . VAL A 1 122 ? -12.095 -13.642 16.940 1.00 95.25 122 VAL A CA 1
ATOM 936 C C . VAL A 1 122 ? -10.894 -13.935 17.830 1.00 95.25 122 VAL A C 1
ATOM 938 O O . VAL A 1 122 ? -11.044 -14.308 18.996 1.00 95.25 122 VAL A O 1
ATOM 941 N N . ALA A 1 123 ? -9.695 -13.785 17.281 1.00 94.94 123 ALA A N 1
ATOM 942 C CA . ALA A 1 123 ? -8.448 -13.968 18.014 1.00 94.94 123 ALA A CA 1
ATOM 943 C C . ALA A 1 123 ? -7.414 -12.943 17.559 1.00 94.94 123 ALA A C 1
ATOM 945 O O . ALA A 1 123 ? -7.286 -12.700 16.358 1.00 94.94 123 ALA A O 1
ATOM 946 N N . ALA A 1 124 ? -6.677 -12.376 18.509 1.00 94.94 124 ALA A N 1
ATOM 947 C CA . ALA A 1 124 ? -5.561 -11.491 18.232 1.00 94.94 124 ALA A CA 1
ATOM 948 C C . ALA A 1 124 ? -4.217 -12.208 18.408 1.00 94.94 124 ALA A C 1
ATOM 950 O O . ALA A 1 124 ? -4.080 -13.108 19.238 1.00 94.94 124 ALA A O 1
ATOM 951 N N . HIS A 1 125 ? -3.231 -11.774 17.632 1.00 93.88 125 HIS A N 1
ATOM 952 C CA . HIS A 1 125 ? -1.900 -12.358 17.545 1.00 93.88 125 HIS A CA 1
ATOM 953 C C . HIS A 1 125 ? -0.876 -11.229 17.647 1.00 93.88 125 HIS A C 1
ATOM 955 O O . HIS A 1 125 ? -0.826 -10.370 16.768 1.00 93.88 125 HIS A O 1
ATOM 961 N N . ALA A 1 126 ? -0.082 -11.217 18.716 1.00 91.94 126 ALA A N 1
ATOM 962 C CA . ALA A 1 126 ? 1.048 -10.299 18.840 1.00 91.94 126 ALA A CA 1
ATOM 963 C C . ALA A 1 126 ? 2.231 -10.829 18.019 1.00 91.94 126 ALA A C 1
ATOM 965 O O . ALA A 1 126 ? 2.429 -12.043 17.943 1.00 91.94 126 ALA A O 1
ATOM 966 N N . VAL A 1 127 ? 2.990 -9.922 17.409 1.00 88.81 127 VAL A N 1
ATOM 967 C CA . VAL A 1 127 ? 4.125 -10.251 16.531 1.00 88.81 127 VAL A CA 1
ATOM 968 C C . VAL A 1 127 ? 5.418 -9.815 17.199 1.00 88.81 127 VAL A C 1
ATOM 970 O O . VAL A 1 127 ? 6.233 -10.647 17.592 1.00 88.81 127 VAL A O 1
ATOM 973 N N . SER A 1 128 ? 5.587 -8.509 17.396 1.00 75.50 128 SER A N 1
ATOM 974 C CA . SER A 1 128 ? 6.713 -7.978 18.151 1.00 75.50 128 SER A CA 1
ATOM 975 C C . SER A 1 128 ? 6.384 -7.897 19.641 1.00 75.50 128 SER A C 1
ATOM 977 O O . SER A 1 128 ? 5.235 -8.059 20.065 1.00 75.50 128 SER A O 1
ATOM 979 N N . ASN A 1 129 ? 7.397 -7.632 20.472 1.00 63.50 129 ASN A N 1
ATOM 980 C CA . ASN A 1 129 ? 7.185 -7.342 21.887 1.00 63.50 129 ASN A CA 1
ATOM 981 C C . ASN A 1 129 ? 6.564 -5.936 22.039 1.00 63.50 129 ASN A C 1
ATOM 983 O O . ASN A 1 129 ? 7.203 -4.995 22.507 1.00 63.50 129 ASN A O 1
ATOM 987 N N . ALA A 1 130 ? 5.310 -5.793 21.604 1.00 57.41 130 ALA A N 1
ATOM 988 C CA . ALA A 1 130 ? 4.532 -4.558 21.581 1.00 57.41 130 ALA A CA 1
ATOM 989 C C . ALA A 1 130 ? 4.199 -4.030 22.989 1.00 57.41 130 ALA A C 1
ATOM 991 O O . ALA A 1 130 ? 3.692 -2.920 23.136 1.00 57.41 130 ALA A O 1
ATOM 992 N N . MET A 1 131 ? 4.526 -4.790 24.043 1.00 49.78 131 MET A N 1
ATOM 993 C CA . MET A 1 131 ? 4.257 -4.422 25.435 1.00 49.78 131 MET A CA 1
ATOM 994 C C . MET A 1 131 ? 4.974 -3.145 25.904 1.00 49.78 131 MET A C 1
ATOM 996 O O . MET A 1 131 ? 4.587 -2.601 26.935 1.00 49.78 131 MET A O 1
ATOM 1000 N N . THR A 1 132 ? 5.991 -2.660 25.183 1.00 52.25 132 THR A N 1
ATOM 1001 C CA . THR A 1 132 ? 6.662 -1.376 25.468 1.00 52.25 132 THR A CA 1
ATOM 1002 C C . THR A 1 132 ? 6.262 -0.240 24.523 1.00 52.25 132 THR A C 1
ATOM 1004 O O . THR A 1 132 ? 6.788 0.858 24.675 1.00 52.25 132 THR A O 1
ATOM 1007 N N . LYS A 1 133 ? 5.373 -0.492 23.551 1.00 59.09 133 LYS A N 1
ATOM 1008 C CA . LYS A 1 133 ? 5.103 0.409 22.413 1.00 59.09 133 LYS A CA 1
ATOM 1009 C C . LYS A 1 133 ? 3.617 0.688 22.169 1.00 59.09 133 LYS A C 1
ATOM 1011 O O . LYS A 1 133 ? 3.275 1.301 21.169 1.00 59.09 133 LYS A O 1
ATOM 1016 N N . PHE A 1 134 ? 2.732 0.215 23.042 1.00 70.06 134 PHE A N 1
ATOM 1017 C CA . PHE A 1 134 ? 1.309 0.544 23.009 1.00 70.06 134 PHE A CA 1
ATOM 1018 C C . PHE A 1 134 ? 0.842 0.897 24.420 1.00 70.06 134 PHE A C 1
ATOM 1020 O O . PHE A 1 134 ? 1.275 0.265 25.390 1.00 70.06 134 PHE A O 1
ATOM 1027 N N . HIS A 1 135 ? -0.036 1.897 24.540 1.00 70.88 135 HIS A N 1
ATOM 1028 C CA . HIS A 1 135 ? -0.541 2.351 25.831 1.00 70.88 135 HIS A CA 1
ATOM 1029 C C . HIS A 1 135 ? -1.221 1.191 26.571 1.00 70.88 135 HIS A C 1
ATOM 1031 O O . HIS A 1 135 ? -2.204 0.605 26.105 1.00 70.88 135 HIS A O 1
ATOM 1037 N N . ARG A 1 136 ? -0.661 0.802 27.723 1.00 70.00 136 ARG A N 1
ATOM 1038 C CA . ARG A 1 136 ? -1.131 -0.380 28.445 1.00 70.00 136 ARG A CA 1
ATOM 1039 C C . ARG A 1 136 ? -2.365 -0.033 29.255 1.00 70.00 136 ARG A C 1
ATOM 1041 O O . ARG A 1 136 ? -2.296 0.721 30.220 1.00 70.00 136 ARG A O 1
ATOM 1048 N N . VAL A 1 137 ? -3.460 -0.696 28.922 1.00 79.12 137 VAL A N 1
ATOM 1049 C CA . VAL A 1 137 ? -4.734 -0.534 29.605 1.00 79.12 137 VAL A CA 1
ATOM 1050 C C . VAL A 1 137 ? -5.051 -1.810 30.380 1.00 79.12 137 VAL A C 1
ATOM 1052 O O . VAL A 1 137 ? -4.992 -2.911 29.835 1.00 79.12 137 VAL A O 1
ATOM 1055 N N . GLN A 1 138 ? -5.359 -1.686 31.672 1.00 80.12 138 GLN A N 1
ATOM 1056 C CA . GLN A 1 138 ? -5.659 -2.837 32.536 1.00 80.12 138 GLN A CA 1
ATOM 1057 C C . GLN A 1 138 ? -7.137 -2.934 32.911 1.00 80.12 138 GLN A C 1
ATOM 1059 O O . GLN A 1 138 ? -7.612 -4.022 33.233 1.00 80.12 138 GLN A O 1
ATOM 1064 N N . THR A 1 139 ? -7.863 -1.817 32.872 1.00 86.44 139 THR A N 1
ATOM 1065 C CA . THR A 1 139 ? -9.275 -1.754 33.258 1.00 86.44 139 THR A CA 1
ATOM 1066 C C . THR A 1 139 ? -10.132 -1.148 32.154 1.00 86.44 139 THR A C 1
ATOM 1068 O O . THR A 1 139 ? -9.649 -0.423 31.288 1.00 86.44 139 THR A O 1
ATOM 1071 N N . GLU A 1 140 ? -11.431 -1.433 32.200 1.00 86.75 140 GLU A N 1
ATOM 1072 C CA . GLU A 1 140 ? -12.432 -0.829 31.315 1.00 86.75 140 GLU A CA 1
ATOM 1073 C C . GLU A 1 140 ? -12.434 0.703 31.403 1.00 86.75 140 GLU A C 1
ATOM 1075 O O . GLU A 1 140 ? -12.384 1.367 30.374 1.00 86.75 140 GLU A O 1
ATOM 1080 N N . HIS A 1 141 ? -12.393 1.260 32.619 1.00 89.00 141 HIS A N 1
ATOM 1081 C CA . HIS A 1 141 ? -12.326 2.711 32.827 1.00 89.00 141 HIS A CA 1
ATOM 1082 C C . HIS A 1 141 ? -11.099 3.331 32.154 1.00 89.00 141 HIS A C 1
ATOM 1084 O O . HIS A 1 141 ? -11.233 4.299 31.418 1.00 89.00 141 HIS A O 1
ATOM 1090 N N . GLN A 1 142 ? -9.920 2.724 32.320 1.00 90.56 142 GLN A N 1
ATOM 1091 C CA . GLN A 1 142 ? -8.711 3.197 31.645 1.00 90.56 142 GLN A CA 1
ATOM 1092 C C . GLN A 1 142 ? -8.841 3.128 30.117 1.00 90.56 142 GLN A C 1
ATOM 1094 O O . GLN A 1 142 ? -8.280 3.973 29.427 1.00 90.56 142 GLN A O 1
ATOM 1099 N N . MET A 1 143 ? -9.573 2.146 29.571 1.00 91.25 143 MET A N 1
ATOM 1100 C CA . MET A 1 143 ? -9.787 2.069 28.123 1.00 91.25 143 MET A CA 1
ATOM 1101 C C . MET A 1 143 ? -10.689 3.187 27.624 1.00 91.25 143 MET A C 1
ATOM 1103 O O . MET A 1 143 ? -10.422 3.752 26.568 1.00 91.25 143 MET A O 1
ATOM 1107 N N . LEU A 1 144 ? -11.749 3.485 28.370 1.00 92.50 144 LEU A N 1
ATOM 1108 C CA . LEU A 1 144 ? -12.677 4.562 28.051 1.00 92.50 144 LEU A CA 1
ATOM 1109 C C . LEU A 1 144 ? -11.983 5.926 28.143 1.00 92.50 144 LEU A C 1
ATOM 1111 O O . LEU A 1 144 ? -12.103 6.717 27.211 1.00 92.50 144 LEU A O 1
ATOM 1115 N N . ASP A 1 145 ? -11.193 6.157 29.194 1.00 91.56 145 ASP A N 1
ATOM 1116 C CA . ASP A 1 145 ? -10.398 7.379 29.363 1.00 91.56 145 ASP A CA 1
ATOM 1117 C C . ASP A 1 145 ? -9.380 7.545 28.223 1.00 91.56 145 ASP A C 1
ATOM 1119 O O . ASP A 1 145 ? -9.244 8.618 27.629 1.00 91.56 145 ASP A O 1
ATOM 1123 N N . TYR A 1 146 ? -8.687 6.461 27.862 1.00 91.12 146 TYR A N 1
ATOM 1124 C CA . TYR A 1 146 ? -7.729 6.477 26.761 1.00 91.12 146 TYR A CA 1
ATOM 1125 C C . TYR A 1 146 ? -8.425 6.740 25.415 1.00 91.12 146 TYR A C 1
ATOM 1127 O O . TYR A 1 146 ? -8.044 7.654 24.689 1.00 91.12 146 TYR A O 1
ATOM 1135 N N . ALA A 1 147 ? -9.522 6.039 25.121 1.00 92.00 147 ALA A N 1
ATOM 1136 C CA . ALA A 1 147 ? -10.317 6.260 23.914 1.00 92.00 147 ALA A CA 1
ATOM 1137 C C . ALA A 1 147 ? -10.916 7.677 23.822 1.00 92.00 147 ALA A C 1
ATOM 1139 O O . ALA A 1 147 ? -11.121 8.174 22.718 1.00 92.00 147 ALA A O 1
ATOM 1140 N N . ALA A 1 148 ? -11.190 8.333 24.953 1.00 91.19 148 ALA A N 1
ATOM 1141 C CA . ALA A 1 148 ? -11.681 9.710 24.993 1.00 91.19 148 ALA A CA 1
ATOM 1142 C C . ALA A 1 148 ? -10.574 10.767 24.804 1.00 91.19 148 ALA A C 1
ATOM 1144 O O . ALA A 1 148 ? -10.875 11.903 24.440 1.00 91.19 148 ALA A O 1
ATOM 1145 N N . SER A 1 149 ? -9.312 10.417 25.073 1.00 90.88 149 SER A N 1
ATOM 1146 C CA . SER A 1 149 ? -8.173 11.349 25.035 1.00 90.88 149 SER A CA 1
ATOM 1147 C C . SER A 1 149 ? -7.378 11.313 23.730 1.00 90.88 149 SER A C 1
ATOM 1149 O O . SER A 1 149 ? -6.747 12.311 23.380 1.00 90.88 149 SER A O 1
ATOM 1151 N N . VAL A 1 150 ? -7.409 10.195 23.004 1.00 90.69 150 VAL A N 1
ATOM 1152 C CA . VAL A 1 150 ? -6.665 10.036 21.750 1.00 90.69 150 VAL A CA 1
ATOM 1153 C C . VAL A 1 150 ? -7.454 10.583 20.567 1.00 90.69 150 VAL A C 1
ATOM 1155 O O . VAL A 1 150 ? -8.657 10.354 20.433 1.00 90.69 150 VAL A O 1
ATOM 1158 N N . ARG A 1 151 ? -6.754 11.270 19.660 1.00 92.56 151 ARG A N 1
ATOM 1159 C CA . ARG A 1 151 ? -7.308 11.679 18.370 1.00 92.56 151 ARG A CA 1
ATOM 1160 C C . ARG A 1 151 ? -7.160 10.546 17.358 1.00 92.56 151 ARG A C 1
ATOM 1162 O O . ARG A 1 151 ? -6.088 9.962 17.209 1.00 92.56 151 ARG A O 1
ATOM 1169 N N . LEU A 1 152 ? -8.256 10.251 16.666 1.00 94.19 152 LEU A N 1
ATOM 1170 C CA . LEU A 1 152 ? -8.285 9.293 15.569 1.00 94.19 152 LEU A CA 1
ATOM 1171 C C . LEU A 1 152 ? -8.493 10.013 14.246 1.00 94.19 152 LEU A C 1
ATOM 1173 O O . LEU A 1 152 ? -9.341 10.900 14.142 1.00 94.19 152 LEU A O 1
ATOM 1177 N N . GLU A 1 153 ? -7.764 9.574 13.231 1.00 93.69 153 GLU A N 1
ATOM 1178 C CA . GLU A 1 153 ? -7.994 9.963 11.846 1.00 93.69 153 GLU A CA 1
ATOM 1179 C C . GLU A 1 153 ? -8.328 8.709 11.031 1.00 93.69 153 GLU A C 1
ATOM 1181 O O . GLU A 1 153 ? -7.498 7.814 10.856 1.00 93.69 153 GLU A O 1
ATOM 1186 N N . LEU A 1 154 ? -9.577 8.627 10.567 1.00 93.50 154 LEU A N 1
ATOM 1187 C CA . LEU A 1 154 ? -10.044 7.561 9.685 1.00 93.50 154 LEU A CA 1
ATOM 1188 C C . LEU A 1 154 ? -9.759 7.943 8.229 1.00 93.50 154 LEU A C 1
ATOM 1190 O O . LEU A 1 154 ? -10.273 8.936 7.717 1.00 93.50 154 LEU A O 1
ATOM 1194 N N . LEU A 1 155 ? -8.970 7.112 7.559 1.00 89.62 155 LEU A N 1
ATOM 1195 C CA . LEU A 1 155 ? -8.568 7.246 6.167 1.00 89.62 155 LEU A CA 1
ATOM 1196 C C . LEU A 1 155 ? -9.250 6.155 5.330 1.00 89.62 155 LEU A C 1
ATOM 1198 O O . LEU A 1 155 ? -8.950 4.966 5.461 1.00 89.62 155 LEU A O 1
ATOM 1202 N N . GLU A 1 156 ? -10.138 6.566 4.424 1.00 80.62 156 GLU A N 1
ATOM 1203 C CA . GLU A 1 156 ? -10.870 5.676 3.504 1.00 80.62 156 GLU A CA 1
ATOM 1204 C C . GLU A 1 156 ? -10.443 5.871 2.042 1.00 80.62 156 GLU A C 1
ATOM 1206 O O . GLU A 1 156 ? -11.255 5.869 1.117 1.00 80.62 156 GLU A O 1
ATOM 1211 N N . ALA A 1 157 ? -9.138 6.058 1.835 1.00 69.75 157 ALA A N 1
ATOM 1212 C CA . ALA A 1 157 ? -8.550 6.304 0.519 1.00 69.75 157 ALA A CA 1
ATOM 1213 C C . ALA A 1 157 ? -8.316 5.025 -0.308 1.00 69.75 157 ALA A C 1
ATOM 1215 O O . ALA A 1 157 ? -7.965 5.111 -1.484 1.00 69.75 157 ALA A O 1
ATOM 1216 N N . ARG A 1 158 ? -8.449 3.834 0.294 1.00 79.06 158 ARG A N 1
ATOM 1217 C CA . ARG A 1 158 ? -8.124 2.551 -0.345 1.00 79.06 158 ARG A CA 1
ATOM 1218 C C . ARG A 1 158 ? -9.375 1.704 -0.533 1.00 79.06 158 ARG A C 1
ATOM 1220 O O . ARG A 1 158 ? -10.231 1.619 0.343 1.00 79.06 158 ARG A O 1
ATOM 1227 N N . ALA A 1 159 ? -9.453 1.036 -1.681 1.00 82.88 159 ALA A N 1
ATOM 1228 C CA . ALA A 1 159 ? -10.461 0.010 -1.889 1.00 82.88 159 ALA A CA 1
ATOM 1229 C C . ALA A 1 159 ? -10.266 -1.115 -0.862 1.00 82.88 159 ALA A C 1
ATOM 1231 O O . ALA A 1 159 ? -9.136 -1.484 -0.546 1.00 82.88 159 ALA A O 1
ATOM 1232 N N . HIS A 1 160 ? -11.375 -1.672 -0.377 1.00 89.81 160 HIS A N 1
ATOM 1233 C CA . HIS A 1 160 ? -11.409 -2.888 0.441 1.00 89.81 160 HIS A CA 1
ATOM 1234 C C . HIS A 1 160 ? -10.749 -2.815 1.824 1.00 89.81 160 HIS A C 1
ATOM 1236 O O . HIS A 1 160 ? -10.732 -3.826 2.528 1.00 89.81 160 HIS A O 1
ATOM 1242 N N . GLU A 1 161 ? -10.267 -1.652 2.254 1.00 91.81 161 GLU A N 1
ATOM 1243 C CA . GLU A 1 161 ? -9.604 -1.454 3.542 1.00 91.81 161 GLU A CA 1
ATOM 1244 C C . GLU A 1 161 ? -9.998 -0.099 4.147 1.00 91.81 161 GLU A C 1
ATOM 1246 O O . GLU A 1 161 ? -10.272 0.857 3.426 1.00 91.81 161 GLU A O 1
ATOM 1251 N N . SER A 1 162 ? -10.001 -0.009 5.477 1.00 95.00 162 SER A N 1
ATOM 1252 C CA . SER A 1 162 ? -10.121 1.257 6.211 1.00 95.00 162 SER A CA 1
ATOM 1253 C C . SER A 1 162 ? -8.930 1.388 7.150 1.00 95.00 162 SER A C 1
ATOM 1255 O O . SER A 1 162 ? -8.676 0.487 7.949 1.00 95.00 162 SER A O 1
ATOM 1257 N N . THR A 1 163 ? -8.204 2.498 7.081 1.00 94.88 163 THR A N 1
ATOM 1258 C CA . THR A 1 163 ? -7.009 2.718 7.900 1.00 94.88 163 THR A CA 1
ATOM 1259 C C . THR A 1 163 ? -7.298 3.777 8.950 1.00 94.88 163 THR A C 1
ATOM 1261 O O . THR A 1 163 ? -7.808 4.839 8.625 1.00 94.88 163 THR A O 1
ATOM 1264 N N . VAL A 1 164 ? -6.970 3.500 10.208 1.00 96.19 164 VAL A N 1
ATOM 1265 C CA . VAL A 1 164 ? -7.134 4.441 11.317 1.00 96.19 164 VAL A CA 1
ATOM 1266 C C . VAL A 1 164 ? -5.766 4.794 11.872 1.00 96.19 164 VAL A C 1
ATOM 1268 O O . VAL A 1 164 ? -5.046 3.924 12.364 1.00 96.19 164 VAL A O 1
ATOM 1271 N N . VAL A 1 165 ? -5.415 6.070 11.785 1.00 94.44 165 VAL A N 1
ATOM 1272 C CA . VAL A 1 165 ? -4.251 6.647 12.455 1.00 94.44 165 VAL A CA 1
ATOM 1273 C C . VAL A 1 165 ? -4.647 6.974 13.893 1.00 94.44 165 VAL A C 1
ATOM 1275 O O . VAL A 1 165 ? -5.636 7.666 14.136 1.00 94.44 165 VAL A O 1
ATOM 1278 N N . ILE A 1 166 ? -3.888 6.432 14.841 1.00 94.38 166 ILE A N 1
ATOM 1279 C CA . ILE A 1 166 ? -4.050 6.628 16.279 1.00 94.38 166 ILE A CA 1
ATOM 1280 C C . ILE A 1 166 ? -2.951 7.604 16.712 1.00 94.38 166 ILE A C 1
ATOM 1282 O O . ILE A 1 166 ? -1.789 7.217 16.870 1.00 94.38 166 ILE A O 1
ATOM 1286 N N . GLU A 1 167 ? -3.317 8.878 16.879 1.00 91.19 167 GLU A N 1
ATOM 1287 C CA . GLU A 1 167 ? -2.399 9.962 17.253 1.00 91.19 167 GLU A CA 1
ATOM 1288 C C . GLU A 1 167 ? -2.123 9.954 18.764 1.00 91.19 167 GLU A C 1
ATOM 1290 O O . GLU A 1 167 ? -2.487 10.869 19.505 1.00 91.19 167 GLU A O 1
ATOM 1295 N N . ASP A 1 168 ? -1.494 8.884 19.240 1.00 86.81 168 ASP A N 1
ATOM 1296 C CA . ASP A 1 168 ? -0.978 8.819 20.602 1.00 86.81 168 ASP A CA 1
ATOM 1297 C C . ASP A 1 168 ? 0.318 9.656 20.710 1.00 86.81 168 ASP A C 1
ATOM 1299 O O . ASP A 1 168 ? 1.239 9.449 19.912 1.00 86.81 168 ASP A O 1
ATOM 1303 N N . PRO A 1 169 ? 0.425 10.593 21.675 1.00 82.31 169 PRO A N 1
ATOM 1304 C CA . PRO A 1 169 ? 1.609 11.443 21.827 1.00 82.31 169 PRO A CA 1
ATOM 1305 C C . PRO A 1 169 ? 2.909 10.689 22.133 1.00 82.31 169 PRO A C 1
ATOM 1307 O O . PRO A 1 169 ? 3.992 11.175 21.809 1.00 82.31 169 PRO A O 1
ATOM 1310 N N . GLU A 1 170 ? 2.819 9.536 22.795 1.00 83.31 170 GLU A N 1
ATOM 1311 C CA . GLU A 1 170 ? 3.968 8.717 23.178 1.00 83.31 170 GLU A CA 1
ATOM 1312 C C . GLU A 1 170 ? 4.221 7.596 22.165 1.00 83.31 170 GLU A C 1
ATOM 1314 O O . GLU A 1 170 ? 5.374 7.290 21.859 1.00 83.31 170 GLU A O 1
ATOM 1319 N N . ASN A 1 171 ? 3.154 6.981 21.649 1.00 85.88 171 ASN A N 1
ATOM 1320 C CA . ASN A 1 171 ? 3.215 5.746 20.868 1.00 85.88 171 ASN A CA 1
ATOM 1321 C C . ASN A 1 171 ? 2.270 5.764 19.650 1.00 85.88 171 ASN A C 1
ATOM 1323 O O . ASN A 1 171 ? 1.312 4.982 19.603 1.00 85.88 171 ASN A O 1
ATOM 1327 N N . PRO A 1 172 ? 2.509 6.632 18.650 1.00 90.50 172 PRO A N 1
ATOM 1328 C CA . PRO A 1 172 ? 1.634 6.730 17.489 1.00 90.50 172 PRO A CA 1
ATOM 1329 C C . PRO A 1 172 ? 1.625 5.415 16.701 1.00 90.50 172 PRO A C 1
ATOM 1331 O O . PRO A 1 172 ? 2.657 4.761 16.499 1.00 90.50 172 PRO A O 1
ATOM 1334 N N . CYS A 1 173 ? 0.443 5.006 16.248 1.00 93.44 173 CYS A N 1
ATOM 1335 C CA . CYS A 1 173 ? 0.268 3.739 15.549 1.00 93.44 173 CYS A CA 1
ATOM 1336 C C . CYS A 1 173 ? -0.852 3.788 14.515 1.00 93.44 173 CYS A C 1
ATOM 1338 O O . CYS A 1 173 ? -1.710 4.665 14.529 1.00 93.44 173 CYS A O 1
ATOM 1340 N N . VAL A 1 174 ? -0.833 2.822 13.600 1.00 94.81 174 VAL A N 1
ATOM 1341 C CA . VAL A 1 174 ? -1.832 2.688 12.542 1.00 94.81 174 VAL A CA 1
ATOM 1342 C C . VAL A 1 174 ? -2.519 1.338 12.661 1.00 94.81 174 VAL A C 1
ATOM 1344 O O . VAL A 1 174 ? -1.858 0.299 12.668 1.00 94.81 174 VAL A O 1
ATOM 1347 N N . LEU A 1 175 ? -3.850 1.351 12.704 1.00 96.56 175 LEU A N 1
ATOM 1348 C CA . LEU A 1 175 ? -4.688 0.160 12.648 1.00 96.56 175 LEU A CA 1
ATOM 1349 C C . LEU A 1 175 ? -5.384 0.086 11.287 1.00 96.56 175 LEU A C 1
ATOM 1351 O O . LEU A 1 175 ? -6.235 0.908 10.965 1.00 96.56 175 LEU A O 1
ATOM 1355 N N . THR A 1 176 ? -5.039 -0.915 10.483 1.00 96.56 176 THR A N 1
ATOM 1356 C CA . THR A 1 176 ? -5.673 -1.152 9.178 1.00 96.56 176 THR A CA 1
ATOM 1357 C C . THR A 1 176 ? -6.693 -2.272 9.294 1.00 96.56 176 THR A C 1
ATOM 1359 O O . THR A 1 176 ? -6.334 -3.384 9.670 1.00 96.56 176 THR A O 1
ATOM 1362 N N . PHE A 1 177 ? -7.950 -1.992 8.961 1.00 96.94 177 PHE A N 1
ATOM 1363 C CA . PHE A 1 177 ? -9.039 -2.959 8.874 1.00 96.94 177 PHE A CA 1
ATOM 1364 C C . PHE A 1 177 ? -9.195 -3.457 7.437 1.00 96.94 177 PHE A C 1
ATOM 1366 O O . PHE A 1 177 ? -9.442 -2.670 6.525 1.00 96.94 177 PHE A O 1
ATOM 1373 N N . PHE A 1 178 ? -9.130 -4.771 7.241 1.00 95.31 178 PHE A N 1
ATOM 1374 C CA . PHE A 1 178 ? -9.400 -5.405 5.951 1.00 95.31 178 PHE A CA 1
ATOM 1375 C C . PHE A 1 178 ? -10.904 -5.601 5.813 1.00 95.31 178 PHE A C 1
ATOM 1377 O O . PHE A 1 178 ? -11.465 -6.455 6.496 1.00 95.31 178 PHE A O 1
ATOM 1384 N N . ARG A 1 179 ? -11.572 -4.792 4.984 1.00 94.38 179 ARG A N 1
ATOM 1385 C CA . ARG A 1 179 ? -13.034 -4.807 4.814 1.00 94.38 179 ARG A CA 1
ATOM 1386 C C . ARG A 1 179 ? -13.488 -5.953 3.933 1.00 94.38 179 ARG A C 1
ATOM 1388 O O . ARG A 1 179 ? -14.465 -6.608 4.271 1.00 94.38 179 ARG A O 1
ATOM 1395 N N . VAL A 1 180 ? -12.791 -6.224 2.834 1.00 92.19 180 VAL A N 1
ATOM 1396 C CA . VAL A 1 180 ? -13.045 -7.419 2.018 1.00 92.19 180 VAL A CA 1
ATOM 1397 C C . VAL A 1 180 ? -12.018 -8.468 2.388 1.00 92.19 180 VAL A C 1
ATOM 1399 O O . VAL A 1 180 ? -10.817 -8.229 2.296 1.00 92.19 180 VAL A O 1
ATOM 1402 N N . VAL A 1 181 ? -12.495 -9.624 2.834 1.00 91.81 181 VAL A N 1
ATOM 1403 C CA . VAL A 1 181 ? -11.636 -10.680 3.367 1.00 91.81 181 VAL A CA 1
ATOM 1404 C C . VAL A 1 181 ? -11.713 -11.924 2.500 1.00 91.81 181 VAL A C 1
ATOM 1406 O O . VAL A 1 181 ? -12.768 -12.288 1.983 1.00 91.81 181 VAL A O 1
ATOM 1409 N N . GLN A 1 182 ? -10.578 -12.595 2.357 1.00 87.62 182 GLN A N 1
ATOM 1410 C CA . GLN A 1 182 ? -10.477 -13.892 1.701 1.00 87.62 182 GLN A CA 1
ATOM 1411 C C . GLN A 1 182 ? -10.020 -14.933 2.725 1.00 87.62 182 GLN A C 1
ATOM 1413 O O . GLN A 1 182 ? -9.236 -14.592 3.615 1.00 87.62 182 GLN A O 1
ATOM 1418 N N . PRO A 1 183 ? -10.504 -16.185 2.640 1.00 89.62 183 PRO A N 1
ATOM 1419 C CA . PRO A 1 183 ? -10.001 -17.259 3.482 1.00 89.62 183 PRO A CA 1
ATOM 1420 C C . PRO A 1 183 ? -8.477 -17.407 3.377 1.00 89.62 183 PRO A C 1
ATOM 1422 O O . PRO A 1 183 ? -7.918 -17.413 2.286 1.00 89.62 183 PRO A O 1
ATOM 1425 N N . GLY A 1 184 ? -7.821 -17.603 4.517 1.00 89.69 184 GLY A N 1
ATOM 1426 C CA . GLY A 1 184 ? -6.374 -17.756 4.628 1.00 89.69 184 GLY A CA 1
ATOM 1427 C C . GLY A 1 184 ? -5.666 -16.500 5.136 1.00 89.69 184 GLY A C 1
ATOM 1428 O O . GLY A 1 184 ? -6.263 -15.447 5.359 1.00 89.69 184 GLY A O 1
ATOM 1429 N N . LEU A 1 185 ? -4.358 -16.628 5.363 1.00 87.88 185 LEU A N 1
ATOM 1430 C CA . LEU A 1 185 ? -3.518 -15.499 5.751 1.00 87.88 185 LEU A CA 1
ATOM 1431 C C . LEU A 1 185 ? -3.112 -14.713 4.499 1.00 87.88 185 LEU A C 1
ATOM 1433 O O . LEU A 1 185 ? -2.199 -15.119 3.778 1.00 87.88 185 LEU A O 1
ATOM 1437 N N . SER A 1 186 ? -3.800 -13.595 4.265 1.00 88.75 186 SER A N 1
ATOM 1438 C CA . SER A 1 186 ? -3.512 -12.663 3.169 1.00 88.75 186 SER A CA 1
ATOM 1439 C C . SER A 1 186 ? -2.052 -12.195 3.175 1.00 88.75 186 SER A C 1
ATOM 1441 O O . SER A 1 186 ? -1.467 -11.968 4.239 1.00 88.75 186 SER A O 1
ATOM 1443 N N . GLN A 1 187 ? -1.480 -11.984 1.984 1.00 88.75 187 GLN A N 1
ATOM 1444 C CA . GLN A 1 187 ? -0.125 -11.437 1.835 1.00 88.75 187 GLN A CA 1
ATOM 1445 C C . GLN A 1 187 ? 0.010 -10.027 2.425 1.00 88.75 187 GLN A C 1
ATOM 1447 O O . GLN A 1 187 ? 1.065 -9.700 2.967 1.00 88.75 187 GLN A O 1
ATOM 1452 N N . ALA A 1 188 ? -1.087 -9.260 2.449 1.00 90.31 188 ALA A N 1
ATOM 1453 C CA . ALA A 1 188 ? -1.162 -7.945 3.086 1.00 90.31 188 ALA A CA 1
ATOM 1454 C C . ALA A 1 188 ? -0.817 -7.968 4.587 1.00 90.31 188 ALA A C 1
ATOM 1456 O O . ALA A 1 188 ? -0.392 -6.956 5.134 1.00 90.31 188 ALA A O 1
ATOM 1457 N N . VAL A 1 189 ? -0.968 -9.124 5.249 1.00 94.06 189 VAL A N 1
ATOM 1458 C CA . VAL A 1 189 ? -0.529 -9.345 6.638 1.00 94.06 189 VAL A CA 1
ATOM 1459 C C . VAL A 1 189 ? 0.727 -10.205 6.688 1.00 94.06 189 VAL A C 1
ATOM 1461 O O . VAL A 1 189 ? 1.660 -9.892 7.422 1.00 94.06 189 VAL A O 1
ATOM 1464 N N . ARG A 1 190 ? 0.790 -11.279 5.892 1.00 93.75 190 ARG A N 1
ATOM 1465 C CA . ARG A 1 190 ? 1.907 -12.230 5.922 1.00 93.75 190 ARG A CA 1
ATOM 1466 C C . ARG A 1 190 ? 3.254 -11.564 5.648 1.00 93.75 190 ARG A C 1
ATOM 1468 O O . ARG A 1 190 ? 4.215 -11.880 6.342 1.00 93.75 190 ARG A O 1
ATOM 1475 N N . ILE A 1 191 ? 3.330 -10.682 4.649 1.00 94.38 191 ILE A N 1
ATOM 1476 C CA . ILE A 1 191 ? 4.592 -10.038 4.274 1.00 94.38 191 ILE A CA 1
ATOM 1477 C C . ILE A 1 191 ? 5.067 -9.065 5.360 1.00 94.38 191 ILE A C 1
ATOM 1479 O O . ILE A 1 191 ? 6.185 -9.255 5.838 1.00 94.38 191 ILE A O 1
ATOM 1483 N N . PRO A 1 192 ? 4.264 -8.083 5.818 1.00 95.38 192 PRO A N 1
ATOM 1484 C CA . PRO A 1 192 ? 4.690 -7.186 6.893 1.00 95.38 192 PRO A CA 1
ATOM 1485 C C . PRO A 1 192 ? 5.080 -7.909 8.185 1.00 95.38 192 PRO A C 1
ATOM 1487 O O . PRO A 1 192 ? 6.052 -7.519 8.830 1.00 95.38 192 PRO A O 1
ATOM 1490 N N . VAL A 1 193 ? 4.361 -8.979 8.549 1.00 95.50 193 VAL A N 1
ATOM 1491 C CA . VAL A 1 193 ? 4.682 -9.795 9.730 1.00 95.50 193 VAL A CA 1
ATOM 1492 C C . VAL A 1 193 ? 6.035 -10.486 9.568 1.00 95.50 193 VAL A C 1
ATOM 1494 O O . VAL A 1 193 ? 6.896 -10.307 10.422 1.00 95.50 193 VAL A O 1
ATOM 1497 N N . ALA A 1 194 ? 6.261 -11.196 8.459 1.00 95.38 194 ALA A N 1
ATOM 1498 C CA . ALA A 1 194 ? 7.531 -11.884 8.217 1.00 95.38 194 ALA A CA 1
ATOM 1499 C C . ALA A 1 194 ? 8.716 -10.906 8.157 1.00 95.38 194 ALA A C 1
ATOM 1501 O O . ALA A 1 194 ? 9.757 -11.146 8.756 1.00 95.38 194 ALA A O 1
ATOM 1502 N N . LEU A 1 195 ? 8.545 -9.758 7.492 1.00 96.12 195 LEU A N 1
ATOM 1503 C CA . LEU A 1 195 ? 9.578 -8.722 7.427 1.00 96.12 195 LEU A CA 1
ATOM 1504 C C . LEU A 1 195 ? 9.848 -8.081 8.796 1.00 96.12 195 LEU A C 1
ATOM 1506 O O . LEU A 1 195 ? 10.987 -7.726 9.085 1.00 96.12 195 LEU A O 1
ATOM 1510 N N . THR A 1 196 ? 8.831 -7.964 9.653 1.00 95.69 196 THR A N 1
ATOM 1511 C CA . THR A 1 196 ? 9.011 -7.518 11.042 1.00 95.69 196 THR A CA 1
ATOM 1512 C C . THR A 1 196 ? 9.815 -8.536 11.852 1.00 95.69 196 THR A C 1
ATOM 1514 O O . THR A 1 196 ? 10.742 -8.154 12.562 1.00 95.69 196 THR A O 1
ATOM 1517 N N . GLU A 1 197 ? 9.497 -9.827 11.732 1.00 94.38 197 GLU A N 1
ATOM 1518 C CA . GLU A 1 197 ? 10.231 -10.916 12.397 1.00 94.38 197 GLU A CA 1
ATOM 1519 C C . GLU A 1 197 ? 11.684 -11.025 11.904 1.00 94.38 197 GLU A C 1
ATOM 1521 O O . GLU A 1 197 ? 12.575 -11.369 12.680 1.00 94.38 197 GLU A O 1
ATOM 1526 N N . ALA A 1 198 ? 11.931 -10.665 10.642 1.00 95.19 198 ALA A N 1
ATOM 1527 C CA . ALA A 1 198 ? 13.259 -10.552 10.044 1.00 95.19 198 ALA A CA 1
ATOM 1528 C C . ALA A 1 198 ? 14.004 -9.253 10.416 1.00 95.19 198 ALA A C 1
ATOM 1530 O O . ALA A 1 198 ? 15.098 -9.007 9.909 1.00 95.19 198 ALA A O 1
ATOM 1531 N N . GLU A 1 199 ? 13.425 -8.410 11.282 1.00 94.25 199 GLU A N 1
ATOM 1532 C CA . GLU A 1 199 ? 13.967 -7.106 11.692 1.00 94.25 199 GLU A CA 1
ATOM 1533 C C . GLU A 1 199 ? 14.239 -6.161 10.504 1.00 94.25 199 GLU A C 1
ATOM 1535 O O . GLU A 1 199 ? 15.141 -5.313 10.536 1.00 94.25 199 GLU A O 1
ATOM 1540 N N . SER A 1 200 ? 13.446 -6.286 9.434 1.00 95.75 200 SER A N 1
ATOM 1541 C CA . SER A 1 200 ? 13.577 -5.439 8.257 1.00 95.75 200 SER A CA 1
ATOM 1542 C C . SER A 1 200 ? 13.282 -3.988 8.614 1.00 95.75 200 SER A C 1
ATOM 1544 O O . SER A 1 200 ? 12.203 -3.623 9.077 1.00 95.75 200 SER A O 1
ATOM 1546 N N . ARG A 1 201 ? 14.235 -3.113 8.299 1.00 94.56 201 ARG A N 1
ATOM 1547 C CA . ARG A 1 201 ? 14.061 -1.656 8.401 1.00 94.56 201 ARG A CA 1
ATOM 1548 C C . ARG A 1 201 ? 13.237 -1.090 7.242 1.00 94.56 201 ARG A C 1
ATOM 1550 O O . ARG A 1 201 ? 13.082 0.127 7.146 1.00 94.56 201 ARG A O 1
ATOM 1557 N N . ALA A 1 202 ? 12.818 -1.939 6.302 1.00 95.94 202 ALA A N 1
ATOM 1558 C CA . ALA A 1 202 ? 12.116 -1.513 5.107 1.00 95.94 202 ALA A CA 1
ATOM 1559 C C . ALA A 1 202 ? 10.612 -1.354 5.278 1.00 95.94 202 ALA A C 1
ATOM 1561 O O . ALA A 1 202 ? 9.991 -0.710 4.438 1.00 95.94 202 ALA A O 1
ATOM 1562 N N . VAL A 1 203 ? 10.047 -1.858 6.368 1.00 95.75 203 VAL A N 1
ATOM 1563 C CA . VAL A 1 203 ? 8.625 -1.744 6.693 1.00 95.75 203 VAL A CA 1
ATOM 1564 C C . VAL A 1 203 ? 8.459 -1.191 8.106 1.00 95.75 203 VAL A C 1
ATOM 1566 O O . VAL A 1 203 ? 9.367 -1.343 8.926 1.00 95.75 203 VAL A O 1
ATOM 1569 N N . PRO A 1 204 ? 7.325 -0.550 8.428 1.00 94.75 204 PRO A N 1
ATOM 1570 C CA . PRO A 1 204 ? 6.986 -0.296 9.816 1.00 94.75 204 PRO A CA 1
ATOM 1571 C C . PRO A 1 204 ? 6.784 -1.614 10.559 1.00 94.75 204 PRO A C 1
ATOM 1573 O O . PRO A 1 204 ? 6.195 -2.560 10.034 1.00 94.75 204 PRO A O 1
ATOM 1576 N N . GLU A 1 205 ? 7.243 -1.652 11.802 1.00 93.44 205 GLU A N 1
ATOM 1577 C CA . GLU A 1 205 ? 7.080 -2.811 12.672 1.00 93.44 205 GLU A CA 1
ATOM 1578 C C . GLU A 1 205 ? 5.594 -3.121 12.900 1.00 93.44 205 GLU A C 1
ATOM 1580 O O . GLU A 1 205 ? 4.818 -2.258 13.323 1.00 93.44 205 GLU A O 1
ATOM 1585 N N . VAL A 1 206 ? 5.204 -4.371 12.653 1.00 95.44 206 VAL A N 1
ATOM 1586 C CA . VAL A 1 206 ? 3.880 -4.890 13.003 1.00 95.44 206 VAL A CA 1
ATOM 1587 C C . VAL A 1 206 ? 3.868 -5.277 14.480 1.00 95.44 206 VAL A C 1
ATOM 1589 O O . VAL A 1 206 ? 4.603 -6.162 14.914 1.00 95.44 206 VAL A O 1
ATOM 1592 N N . MET A 1 207 ? 2.995 -4.638 15.257 1.00 94.81 207 MET A N 1
ATOM 1593 C CA . MET A 1 207 ? 2.799 -4.959 16.673 1.00 94.81 207 MET A CA 1
ATOM 1594 C C . MET A 1 207 ? 1.972 -6.234 16.845 1.00 94.81 207 MET A C 1
ATOM 1596 O O . MET A 1 207 ? 2.256 -7.074 17.697 1.00 94.81 207 MET A O 1
ATOM 1600 N N . GLY A 1 208 ? 0.937 -6.385 16.020 1.00 95.38 208 GLY A N 1
ATOM 1601 C CA . GLY A 1 208 ? 0.040 -7.529 16.056 1.00 95.38 208 GLY A CA 1
ATOM 1602 C C . GLY A 1 208 ? -1.083 -7.415 15.037 1.00 95.38 208 GLY A C 1
ATOM 1603 O O . GLY A 1 208 ? -1.219 -6.416 14.334 1.00 95.38 208 GLY A O 1
ATOM 1604 N N . TRP A 1 209 ? -1.913 -8.444 14.951 1.00 96.94 209 TRP A N 1
ATOM 1605 C CA . TRP A 1 209 ? -3.042 -8.494 14.027 1.00 96.94 209 TRP A CA 1
ATOM 1606 C C . TRP A 1 209 ? -4.212 -9.274 14.627 1.00 96.94 209 TRP A C 1
ATOM 1608 O O . TRP A 1 209 ? -4.064 -10.034 15.583 1.00 96.94 209 TRP A O 1
ATOM 1618 N N . VAL A 1 210 ? -5.404 -9.065 14.077 1.00 97.12 210 VAL A N 1
ATOM 1619 C CA . VAL A 1 210 ? -6.653 -9.698 14.510 1.00 97.12 210 VAL A CA 1
ATOM 1620 C C . VAL A 1 210 ? -7.167 -10.597 13.397 1.00 97.12 210 VAL A C 1
ATOM 1622 O O . VAL A 1 210 ? -7.152 -10.228 12.227 1.00 97.12 210 VAL A O 1
ATOM 1625 N N . SER A 1 211 ? -7.642 -11.778 13.772 1.00 96.56 211 SER A N 1
ATOM 1626 C CA . SER A 1 211 ? -8.206 -12.798 12.891 1.00 96.56 211 SER A CA 1
ATOM 1627 C C . SER A 1 211 ? -9.658 -13.084 13.241 1.00 96.56 211 SER A C 1
ATOM 1629 O O . SER A 1 211 ? -10.048 -13.029 14.409 1.00 96.56 211 SER A O 1
ATOM 1631 N N . GLY A 1 212 ? -10.438 -13.425 12.223 1.00 95.56 212 GLY A N 1
ATOM 1632 C CA . GLY A 1 212 ? -11.823 -13.853 12.329 1.00 95.56 212 GLY A CA 1
ATOM 1633 C C . GLY A 1 212 ? -12.001 -15.263 11.792 1.00 95.56 212 GLY A C 1
ATOM 1634 O O . GLY A 1 212 ? -11.245 -15.699 10.920 1.00 95.56 212 GLY A O 1
ATOM 1635 N N . ARG A 1 213 ? -13.000 -15.978 12.307 1.00 95.00 213 ARG A N 1
ATOM 1636 C CA . ARG A 1 213 ? -13.410 -17.308 11.855 1.00 95.00 213 ARG A CA 1
ATOM 1637 C C . ARG A 1 213 ? -14.903 -17.334 11.556 1.00 95.00 213 ARG A C 1
ATOM 1639 O O . ARG A 1 213 ? -15.688 -16.618 12.181 1.00 95.00 213 ARG A O 1
ATOM 1646 N N . TRP A 1 214 ? -15.276 -18.147 10.577 1.00 93.94 214 TRP A N 1
ATOM 1647 C CA . TRP A 1 214 ? -16.665 -18.431 10.233 1.00 93.94 214 TRP A CA 1
ATOM 1648 C C . TRP A 1 214 ? -16.777 -19.828 9.627 1.00 93.94 214 TRP A C 1
ATOM 1650 O O . TRP A 1 214 ? -15.803 -20.368 9.103 1.00 93.94 214 TRP A O 1
ATOM 1660 N N . PHE A 1 215 ? -17.966 -20.418 9.708 1.00 91.38 215 PHE A N 1
ATOM 1661 C CA . PHE A 1 215 ? -18.258 -21.672 9.025 1.00 91.38 215 PHE A CA 1
ATOM 1662 C C . PHE A 1 215 ? -18.725 -21.373 7.601 1.00 91.38 215 PHE A C 1
ATOM 1664 O O . PHE A 1 215 ? -19.662 -20.597 7.414 1.00 91.38 215 PHE A O 1
ATOM 1671 N N . ASP A 1 216 ? -18.066 -21.963 6.609 1.00 85.75 216 ASP A N 1
ATOM 1672 C CA . ASP A 1 216 ? -18.493 -21.890 5.220 1.00 85.75 216 ASP A CA 1
ATOM 1673 C C . ASP A 1 216 ? -19.406 -23.078 4.905 1.00 85.75 216 ASP A C 1
ATOM 1675 O O . ASP A 1 216 ? -18.989 -24.234 4.981 1.00 85.75 216 ASP A O 1
ATOM 1679 N N . ALA A 1 217 ? -20.673 -22.790 4.608 1.00 82.69 217 ALA A N 1
ATOM 1680 C CA . ALA A 1 217 ? -21.686 -23.818 4.395 1.00 82.69 217 ALA A CA 1
ATOM 1681 C C . ALA A 1 217 ? -21.560 -24.528 3.039 1.00 82.69 217 ALA A C 1
ATOM 1683 O O . ALA A 1 217 ? -22.064 -25.641 2.911 1.00 82.69 217 ALA A O 1
ATOM 1684 N N . GLU A 1 218 ? -20.907 -23.914 2.046 1.00 79.94 218 GLU A N 1
ATOM 1685 C CA . GLU A 1 218 ? -20.699 -24.533 0.732 1.00 79.94 218 GLU A CA 1
ATOM 1686 C C . GLU A 1 218 ? -19.570 -25.563 0.802 1.00 79.94 218 GLU A C 1
ATOM 1688 O O . GLU A 1 218 ? -19.724 -26.699 0.357 1.00 79.94 218 GLU A O 1
ATOM 1693 N N . GLU A 1 219 ? -18.466 -25.184 1.443 1.00 82.25 219 GLU A N 1
ATOM 1694 C CA . GLU A 1 219 ? -17.271 -26.022 1.589 1.00 82.25 219 GLU A CA 1
ATOM 1695 C C . GLU A 1 219 ? -17.324 -26.937 2.825 1.00 82.25 219 GLU A C 1
ATOM 1697 O O . GLU A 1 219 ? -16.475 -27.806 2.996 1.00 82.25 219 GLU A O 1
ATOM 1702 N N . LEU A 1 220 ? -18.324 -26.753 3.697 1.00 89.88 220 LEU A N 1
ATOM 1703 C CA . LEU A 1 220 ? -18.499 -27.470 4.968 1.00 89.88 220 LEU A CA 1
ATOM 1704 C C . LEU A 1 220 ? -17.269 -27.393 5.893 1.00 89.88 220 LEU A C 1
ATOM 1706 O O . LEU A 1 220 ? -16.997 -28.310 6.672 1.00 89.88 220 LEU A O 1
ATOM 1710 N N . GLU A 1 221 ? -16.546 -26.274 5.845 1.00 92.44 221 GLU A N 1
ATOM 1711 C CA . GLU A 1 221 ? -15.298 -26.062 6.577 1.00 92.44 221 GLU A CA 1
ATOM 1712 C C . GLU A 1 221 ? -15.287 -24.724 7.321 1.00 92.44 221 GLU A C 1
ATOM 1714 O O . GLU A 1 221 ? -15.801 -23.706 6.856 1.00 92.44 221 GLU A O 1
ATOM 1719 N N . THR A 1 222 ? -14.631 -24.699 8.483 1.00 92.25 222 THR A N 1
ATOM 1720 C CA . THR A 1 222 ? -14.340 -23.440 9.176 1.00 92.25 222 THR A CA 1
ATOM 1721 C C . THR A 1 222 ? -13.210 -22.718 8.455 1.00 92.25 222 THR A C 1
ATOM 1723 O O . THR A 1 222 ? -12.079 -23.203 8.401 1.00 92.25 222 THR A O 1
ATOM 1726 N N . ARG A 1 223 ? -13.505 -21.526 7.943 1.00 93.81 223 ARG A N 1
ATOM 1727 C CA . ARG A 1 223 ? -12.535 -20.622 7.327 1.00 93.81 223 ARG A CA 1
ATOM 1728 C C . ARG A 1 223 ? -12.064 -19.582 8.344 1.00 93.81 223 ARG A C 1
ATOM 1730 O O . ARG A 1 223 ? -12.732 -19.307 9.343 1.00 93.81 223 ARG A O 1
ATOM 1737 N N . SER A 1 224 ? -10.891 -19.008 8.096 1.00 94.12 224 SER A N 1
ATOM 1738 C CA . SER A 1 224 ? -10.348 -17.899 8.880 1.00 94.12 224 SER A CA 1
ATOM 1739 C C . SER A 1 224 ? -9.656 -16.896 7.975 1.00 94.12 224 SER A C 1
ATOM 1741 O O . SER A 1 224 ? -9.095 -17.300 6.962 1.00 94.12 224 SER A O 1
ATOM 1743 N N . ALA A 1 225 ? -9.684 -15.619 8.345 1.00 95.00 225 ALA A N 1
ATOM 1744 C CA . ALA A 1 225 ? -9.006 -14.546 7.628 1.00 95.00 225 ALA A CA 1
ATOM 1745 C C . ALA A 1 225 ? -8.521 -13.456 8.596 1.00 95.00 225 ALA A C 1
ATOM 1747 O O . ALA A 1 225 ? -9.106 -13.297 9.676 1.00 95.00 225 ALA A O 1
ATOM 1748 N N . PRO A 1 226 ? -7.478 -12.688 8.236 1.00 96.00 226 PRO A N 1
ATOM 1749 C CA . PRO A 1 226 ? -7.139 -11.463 8.945 1.00 96.00 226 PRO A CA 1
ATOM 1750 C C . PRO A 1 226 ? -8.264 -10.425 8.805 1.00 96.00 226 PRO A C 1
ATOM 1752 O O . PRO A 1 226 ? -8.841 -10.258 7.735 1.00 96.00 226 PRO A O 1
ATOM 1755 N N . LEU A 1 227 ? -8.562 -9.730 9.901 1.00 96.81 227 LEU A N 1
ATOM 1756 C CA . LEU A 1 227 ? -9.566 -8.666 9.991 1.00 96.81 227 LEU A CA 1
ATOM 1757 C C . LEU A 1 227 ? -8.929 -7.292 10.197 1.00 96.81 227 LEU A C 1
ATOM 1759 O O . LEU A 1 227 ? -9.433 -6.303 9.672 1.00 96.81 227 LEU A O 1
ATOM 1763 N N . ALA A 1 228 ? -7.832 -7.224 10.954 1.00 97.19 228 ALA A N 1
ATOM 1764 C CA . ALA A 1 228 ? -7.104 -5.982 11.182 1.00 97.19 228 ALA A CA 1
ATOM 1765 C C . ALA A 1 228 ? -5.611 -6.229 11.434 1.00 97.19 228 ALA A C 1
ATOM 1767 O O . ALA A 1 228 ? -5.238 -7.304 11.901 1.00 97.19 228 ALA A O 1
ATOM 1768 N N . MET A 1 229 ? -4.769 -5.234 11.171 1.00 97.00 229 MET A N 1
ATOM 1769 C CA . MET A 1 229 ? -3.329 -5.246 11.447 1.00 97.00 229 MET A CA 1
ATOM 1770 C C . MET A 1 229 ? -2.907 -3.927 12.099 1.00 97.00 229 MET A C 1
ATOM 1772 O O . MET A 1 229 ? -3.276 -2.858 11.616 1.00 97.00 229 MET A O 1
ATOM 1776 N N . LEU A 1 230 ? -2.148 -4.018 13.193 1.00 96.75 230 LEU A N 1
ATOM 1777 C CA . LEU A 1 230 ? -1.614 -2.893 13.955 1.00 96.75 230 LEU A CA 1
ATOM 1778 C C . LEU A 1 230 ? -0.112 -2.749 13.693 1.00 96.75 230 LEU A C 1
ATOM 1780 O O . LEU A 1 230 ? 0.657 -3.678 13.954 1.00 96.75 230 LEU A O 1
ATOM 1784 N N . SER A 1 231 ? 0.302 -1.564 13.260 1.00 95.00 231 SER A N 1
ATOM 1785 C CA . SER A 1 231 ? 1.698 -1.228 12.974 1.00 95.00 231 SER A CA 1
ATOM 1786 C C . SER A 1 231 ? 2.123 0.055 13.682 1.00 95.00 231 SER A C 1
ATOM 1788 O O . SER A 1 231 ? 1.301 0.927 13.964 1.00 95.00 231 SER A O 1
ATOM 1790 N N . VAL A 1 232 ? 3.421 0.182 13.959 1.00 92.88 232 VAL A N 1
ATOM 1791 C CA . VAL A 1 232 ? 4.023 1.430 14.449 1.00 92.88 232 VAL A CA 1
ATOM 1792 C C . VAL A 1 232 ? 3.846 2.532 13.405 1.00 92.88 232 VAL A C 1
ATOM 1794 O O . VAL A 1 232 ? 4.011 2.297 12.207 1.00 92.88 232 VAL A O 1
ATOM 1797 N N . GLN A 1 233 ? 3.569 3.749 13.863 1.00 90.69 233 GLN A N 1
ATOM 1798 C CA . GLN A 1 233 ? 3.697 4.957 13.061 1.00 90.69 233 GLN A CA 1
ATOM 1799 C C . GLN A 1 233 ? 4.906 5.744 13.547 1.00 90.69 233 GLN A C 1
ATOM 1801 O O . GLN A 1 233 ? 5.171 5.820 14.743 1.00 90.69 233 GLN A O 1
ATOM 1806 N N . TYR A 1 234 ? 5.651 6.347 12.626 1.00 89.31 234 TYR A N 1
ATOM 1807 C CA . TYR A 1 234 ? 6.770 7.203 13.007 1.00 89.31 234 TYR A CA 1
ATOM 1808 C C . TYR A 1 234 ? 6.330 8.674 12.997 1.00 89.31 234 TYR A C 1
ATOM 1810 O O . TYR A 1 234 ? 5.635 9.079 12.058 1.00 89.31 234 TYR A O 1
ATOM 1818 N N . PRO A 1 235 ? 6.741 9.486 13.986 1.00 85.88 235 PRO A N 1
ATOM 1819 C CA . PRO A 1 235 ? 6.461 10.919 14.000 1.00 85.88 235 PRO A CA 1
ATOM 1820 C C . PRO A 1 235 ? 6.913 11.614 12.713 1.00 85.88 235 PRO A C 1
ATOM 1822 O O . PRO A 1 235 ? 7.912 11.213 12.102 1.00 85.88 235 PRO A O 1
ATOM 1825 N N . ASP A 1 236 ? 6.160 12.640 12.313 1.00 86.12 236 ASP A N 1
ATOM 1826 C CA . ASP A 1 236 ? 6.396 13.446 11.108 1.00 86.12 236 ASP A CA 1
ATOM 1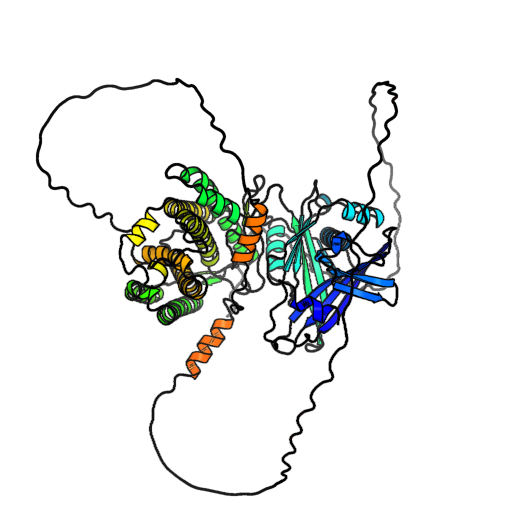827 C C . ASP A 1 236 ? 6.531 12.616 9.818 1.00 86.12 236 ASP A C 1
ATOM 1829 O O . ASP A 1 236 ? 7.211 13.016 8.869 1.00 86.12 236 ASP A O 1
ATOM 1833 N N . SER A 1 237 ? 5.908 11.431 9.783 1.00 90.31 237 SER A N 1
ATOM 1834 C CA . SER A 1 237 ? 5.871 10.610 8.576 1.00 90.31 237 SER A CA 1
ATOM 1835 C C . SER A 1 237 ? 4.832 11.123 7.598 1.00 90.31 237 SER A C 1
ATOM 1837 O O . SER A 1 237 ? 3.688 11.371 7.971 1.00 90.31 237 SER A O 1
ATOM 1839 N N . GLN A 1 238 ? 5.204 11.191 6.325 1.00 90.12 238 GLN A N 1
ATOM 1840 C CA . GLN A 1 238 ? 4.291 11.564 5.248 1.00 90.12 238 GLN A CA 1
ATOM 1841 C C . GLN A 1 238 ? 4.510 10.699 4.003 1.00 90.12 238 GLN A C 1
ATOM 1843 O O . GLN A 1 238 ? 5.622 10.199 3.802 1.00 90.12 238 GLN A O 1
ATOM 1848 N N . PRO A 1 239 ? 3.496 10.541 3.133 1.00 92.19 239 PRO A N 1
ATOM 1849 C CA . PRO A 1 239 ? 3.680 9.887 1.843 1.00 92.19 239 PRO A CA 1
ATOM 1850 C C . PRO A 1 239 ? 4.772 10.577 1.017 1.00 92.19 239 PRO A C 1
ATOM 1852 O O . PRO A 1 239 ? 4.741 11.797 0.821 1.00 92.19 239 PRO A O 1
ATOM 1855 N N . ALA A 1 240 ? 5.707 9.796 0.476 1.00 94.94 240 ALA A N 1
ATOM 1856 C CA . ALA A 1 240 ? 6.808 10.298 -0.345 1.00 94.94 240 ALA A CA 1
ATOM 1857 C C . ALA A 1 240 ? 6.309 10.976 -1.633 1.00 94.94 240 ALA A C 1
ATOM 1859 O O . ALA A 1 240 ? 7.000 11.824 -2.197 1.00 94.94 240 ALA A O 1
ATOM 1860 N N . TRP A 1 241 ? 5.095 10.640 -2.083 1.00 94.50 241 TRP A N 1
ATOM 1861 C CA . TRP A 1 241 ? 4.431 11.295 -3.209 1.00 94.50 241 TRP A CA 1
ATOM 1862 C C . TRP A 1 241 ? 4.240 12.797 -2.981 1.00 94.50 241 TRP A C 1
ATOM 1864 O O . TRP A 1 241 ? 4.599 13.587 -3.852 1.00 94.50 241 TRP A O 1
ATOM 1874 N N . ARG A 1 242 ? 3.726 13.198 -1.807 1.00 91.31 242 ARG A N 1
ATOM 1875 C CA . ARG A 1 242 ? 3.493 14.615 -1.477 1.00 91.31 242 ARG A CA 1
ATOM 1876 C C . ARG A 1 242 ? 4.801 15.395 -1.559 1.00 91.31 242 ARG A C 1
ATOM 1878 O O . ARG A 1 242 ? 4.888 16.393 -2.263 1.00 91.31 242 ARG A O 1
ATOM 1885 N N . GLU A 1 243 ? 5.843 14.861 -0.930 1.00 90.00 243 GLU A N 1
ATOM 1886 C CA . GLU A 1 243 ? 7.178 15.453 -0.953 1.00 90.00 243 GLU A CA 1
ATOM 1887 C C . GLU A 1 243 ? 7.746 15.570 -2.376 1.00 90.00 243 GLU A C 1
ATOM 1889 O O . GLU A 1 243 ? 8.303 16.603 -2.743 1.00 90.00 243 GLU A O 1
ATOM 1894 N N . ALA A 1 244 ? 7.604 14.524 -3.194 1.00 91.81 244 ALA A N 1
ATOM 1895 C CA . ALA A 1 244 ? 8.072 14.531 -4.574 1.00 91.81 244 ALA A CA 1
ATOM 1896 C C . ALA A 1 244 ? 7.346 15.585 -5.423 1.00 91.81 244 ALA A C 1
ATOM 1898 O O . ALA A 1 244 ? 7.996 16.288 -6.193 1.00 91.81 244 ALA A O 1
ATOM 1899 N N . VAL A 1 245 ? 6.026 15.725 -5.262 1.00 92.19 245 VAL A N 1
ATOM 1900 C CA . VAL A 1 245 ? 5.216 16.738 -5.954 1.00 92.19 245 VAL A CA 1
ATOM 1901 C C . VAL A 1 245 ? 5.603 18.150 -5.527 1.00 92.19 245 VAL A C 1
ATOM 1903 O O . VAL A 1 245 ? 5.785 19.007 -6.394 1.00 92.19 245 VAL A O 1
ATOM 1906 N N . ASP A 1 246 ? 5.760 18.397 -4.226 1.00 90.56 246 ASP A N 1
ATOM 1907 C CA . ASP A 1 246 ? 6.146 19.711 -3.704 1.00 90.56 246 ASP A CA 1
ATOM 1908 C C . ASP A 1 246 ? 7.512 20.131 -4.244 1.00 90.56 246 ASP A C 1
ATOM 1910 O O . ASP A 1 246 ? 7.686 21.254 -4.723 1.00 90.56 246 ASP A O 1
ATOM 1914 N N . ILE A 1 247 ? 8.468 19.198 -4.244 1.00 89.88 247 ILE A N 1
ATOM 1915 C CA . ILE A 1 247 ? 9.798 19.426 -4.803 1.00 89.88 247 ILE A CA 1
ATOM 1916 C C . ILE A 1 247 ? 9.704 19.672 -6.303 1.00 89.88 247 ILE A C 1
ATOM 1918 O O . ILE A 1 247 ? 10.246 20.673 -6.756 1.00 89.88 247 ILE A O 1
ATOM 1922 N N . ALA A 1 248 ? 8.998 18.820 -7.056 1.00 90.75 248 ALA A N 1
ATOM 1923 C CA . ALA A 1 248 ? 8.821 18.961 -8.500 1.00 90.75 248 ALA A CA 1
ATOM 1924 C C . ALA A 1 248 ? 8.197 20.318 -8.877 1.00 90.75 248 ALA A C 1
ATOM 1926 O O . ALA A 1 248 ? 8.650 20.961 -9.819 1.00 90.75 248 ALA A O 1
ATOM 1927 N N . CYS A 1 249 ? 7.203 20.789 -8.114 1.00 90.56 249 CYS A N 1
ATOM 1928 C CA . CYS A 1 249 ? 6.575 22.100 -8.308 1.00 90.56 249 CYS A CA 1
ATOM 1929 C C . CYS A 1 249 ? 7.511 23.273 -7.985 1.00 90.56 249 CYS A C 1
ATOM 1931 O O . CYS A 1 249 ? 7.316 24.367 -8.511 1.00 90.56 249 CYS A O 1
ATOM 1933 N N . ALA A 1 250 ? 8.491 23.063 -7.106 1.00 88.25 250 ALA A N 1
ATOM 1934 C CA . ALA A 1 250 ? 9.449 24.075 -6.678 1.00 88.25 250 ALA A CA 1
ATOM 1935 C C . ALA A 1 250 ? 10.758 24.071 -7.490 1.00 88.25 250 ALA A C 1
ATOM 1937 O O . ALA A 1 250 ? 11.616 24.919 -7.239 1.00 88.25 250 ALA A O 1
ATOM 1938 N N . VAL A 1 251 ? 10.956 23.130 -8.425 1.00 81.81 251 VAL A N 1
ATOM 1939 C CA . VAL A 1 251 ? 12.204 23.046 -9.197 1.00 81.81 251 VAL A CA 1
ATOM 1940 C C . VAL A 1 251 ? 12.362 24.270 -10.094 1.00 81.81 251 VAL A C 1
ATOM 1942 O O . VAL A 1 251 ? 11.607 24.480 -11.041 1.00 81.81 251 VAL A O 1
ATOM 1945 N N . ASP A 1 252 ? 13.427 25.025 -9.842 1.00 69.25 252 ASP A N 1
ATOM 1946 C CA . ASP A 1 252 ? 14.069 25.889 -10.822 1.00 69.25 252 ASP A CA 1
ATOM 1947 C C . ASP A 1 252 ? 15.371 25.238 -11.326 1.00 69.25 252 ASP A C 1
ATOM 1949 O O . ASP A 1 252 ? 15.826 24.204 -10.825 1.00 69.25 252 ASP A O 1
ATOM 1953 N N . SER A 1 253 ? 16.008 25.841 -12.329 1.00 54.56 253 SER A N 1
ATOM 1954 C CA . SER A 1 253 ? 17.242 25.328 -12.938 1.00 54.56 253 SER A CA 1
ATOM 1955 C C . SER A 1 253 ? 18.445 25.199 -11.975 1.00 54.56 253 SER A C 1
ATOM 1957 O O . SER A 1 253 ? 19.490 24.712 -12.401 1.00 54.56 253 SER A O 1
ATOM 1959 N N . GLY A 1 254 ? 18.341 25.613 -10.699 1.00 51.38 254 GLY A N 1
ATOM 1960 C CA . GLY A 1 254 ? 19.431 25.602 -9.713 1.00 51.38 254 GLY A CA 1
ATOM 1961 C C . GLY A 1 254 ? 19.282 24.635 -8.521 1.00 51.38 254 GLY A C 1
ATOM 1962 O O . GLY A 1 254 ? 20.277 24.381 -7.843 1.00 51.38 254 GLY A O 1
ATOM 1963 N N . SER A 1 255 ? 18.096 24.067 -8.254 1.00 57.47 255 SER A N 1
ATOM 1964 C CA . SER A 1 255 ? 17.775 23.378 -6.976 1.00 57.47 255 SER A CA 1
ATOM 1965 C C . SER A 1 255 ? 17.872 21.828 -6.980 1.00 57.47 255 SER A C 1
ATOM 1967 O O . SER A 1 255 ? 17.685 21.163 -5.957 1.00 57.47 255 SER A O 1
ATOM 1969 N N . ILE A 1 256 ? 18.221 21.207 -8.112 1.00 64.31 256 ILE A N 1
ATOM 1970 C CA . ILE A 1 256 ? 18.037 19.755 -8.355 1.00 64.31 256 ILE A CA 1
ATOM 1971 C C . ILE A 1 256 ? 18.912 18.843 -7.454 1.00 64.31 256 ILE A C 1
ATOM 1973 O O . ILE A 1 256 ? 18.531 17.720 -7.121 1.00 64.31 256 ILE A O 1
ATOM 1977 N N . GLY A 1 257 ? 20.070 19.318 -6.984 1.00 65.12 257 GLY A N 1
ATOM 1978 C CA . GLY A 1 257 ? 21.062 18.471 -6.302 1.00 65.12 257 GLY A CA 1
ATOM 1979 C C . GLY A 1 257 ? 20.641 17.886 -4.943 1.00 65.12 257 GLY A C 1
ATOM 1980 O O . GLY A 1 257 ? 21.124 16.816 -4.568 1.00 65.12 257 GLY A O 1
ATOM 1981 N N . SER A 1 258 ? 19.746 18.544 -4.197 1.00 71.38 258 SER A N 1
ATOM 1982 C CA . SER A 1 258 ? 19.364 18.106 -2.841 1.00 71.38 258 SER A CA 1
ATOM 1983 C C . SER A 1 258 ? 18.481 16.850 -2.844 1.00 71.38 258 SER A C 1
ATOM 1985 O O . SER A 1 258 ? 18.640 15.973 -1.989 1.00 71.38 258 SER A O 1
ATOM 1987 N N . TYR A 1 259 ? 17.603 16.718 -3.842 1.00 83.81 259 TYR A N 1
ATOM 1988 C CA . TYR A 1 259 ? 16.688 15.585 -3.961 1.00 83.81 259 TYR A CA 1
ATOM 1989 C C . TYR A 1 259 ? 17.391 14.304 -4.418 1.00 83.81 259 TYR A C 1
ATOM 1991 O O . TYR A 1 259 ? 17.041 13.222 -3.957 1.00 83.81 259 TYR A O 1
ATOM 1999 N N . ASN A 1 260 ? 18.448 14.409 -5.228 1.00 89.69 260 ASN A N 1
ATOM 2000 C CA . ASN A 1 260 ? 19.218 13.252 -5.702 1.00 89.69 260 ASN A CA 1
ATOM 2001 C C . ASN A 1 260 ? 19.723 12.370 -4.546 1.00 89.69 260 ASN A C 1
ATOM 2003 O O . ASN A 1 260 ? 19.659 11.143 -4.614 1.00 89.69 260 ASN A O 1
ATOM 2007 N N . LYS A 1 261 ? 20.146 12.979 -3.429 1.00 90.44 261 LYS A N 1
ATOM 2008 C CA . LYS A 1 261 ? 20.543 12.230 -2.227 1.00 90.44 261 LYS A CA 1
ATOM 2009 C C . LYS A 1 261 ? 19.369 11.457 -1.614 1.00 90.44 261 LYS A C 1
ATOM 2011 O O . LYS A 1 261 ? 19.550 10.309 -1.213 1.00 90.44 261 LYS A O 1
ATOM 2016 N N . LYS A 1 262 ? 18.180 12.065 -1.552 1.00 92.00 262 LYS A N 1
ATOM 2017 C CA . LYS A 1 262 ? 16.957 11.413 -1.057 1.00 92.00 262 LYS A CA 1
ATOM 2018 C C . LYS A 1 262 ? 16.521 10.281 -1.983 1.00 92.00 262 LYS A C 1
ATOM 2020 O O . LYS A 1 262 ? 16.289 9.183 -1.499 1.00 92.00 262 LYS A O 1
ATOM 2025 N N . ALA A 1 263 ? 16.506 10.512 -3.294 1.00 95.31 263 ALA A N 1
ATOM 2026 C CA . ALA A 1 263 ? 16.185 9.490 -4.285 1.00 95.31 263 ALA A CA 1
ATOM 2027 C C . ALA A 1 263 ? 17.151 8.296 -4.204 1.00 95.31 263 ALA A C 1
ATOM 2029 O O . ALA A 1 263 ? 16.712 7.151 -4.220 1.00 95.31 263 ALA A O 1
ATOM 2030 N N . SER A 1 264 ? 18.453 8.544 -4.019 1.00 97.06 264 SER A N 1
ATOM 2031 C CA . SER A 1 264 ? 19.437 7.480 -3.789 1.00 97.06 264 SER A CA 1
ATOM 2032 C C . SER A 1 264 ? 19.184 6.704 -2.492 1.00 97.06 264 SER A C 1
ATOM 2034 O O . SER A 1 264 ? 19.210 5.475 -2.502 1.00 97.06 264 SER A O 1
ATOM 2036 N N . ALA A 1 265 ? 18.861 7.385 -1.390 1.00 97.06 265 ALA A N 1
ATOM 2037 C CA . ALA A 1 265 ? 18.497 6.718 -0.140 1.00 97.06 265 ALA A CA 1
ATOM 2038 C C . ALA A 1 265 ? 17.195 5.900 -0.261 1.00 97.06 265 ALA A C 1
ATOM 2040 O O . ALA A 1 265 ? 17.123 4.797 0.279 1.00 97.06 265 ALA A O 1
ATOM 2041 N N . LEU A 1 266 ? 16.203 6.397 -1.010 1.00 97.75 266 LEU A N 1
ATOM 2042 C CA . LEU A 1 266 ? 14.993 5.650 -1.351 1.00 97.75 266 LEU A CA 1
ATOM 2043 C C . LEU A 1 266 ? 15.351 4.387 -2.136 1.00 97.75 266 LEU A C 1
ATOM 2045 O O . LEU A 1 266 ? 14.976 3.292 -1.738 1.00 97.75 266 LEU A O 1
ATOM 2049 N N . GLY A 1 267 ? 16.145 4.514 -3.200 1.00 98.31 267 GLY A N 1
ATOM 2050 C CA . GLY A 1 267 ? 16.600 3.371 -3.987 1.00 98.31 267 GLY A CA 1
ATOM 2051 C C . GLY A 1 267 ? 17.315 2.314 -3.148 1.00 98.31 267 GLY A C 1
ATOM 2052 O O . GLY A 1 267 ? 17.014 1.130 -3.272 1.00 98.31 267 GLY A O 1
ATOM 2053 N N . ALA A 1 268 ? 18.207 2.737 -2.248 1.00 98.50 268 ALA A N 1
ATOM 2054 C CA . ALA A 1 268 ? 18.889 1.830 -1.331 1.00 98.50 268 ALA A CA 1
ATOM 2055 C C . ALA A 1 268 ? 17.901 1.100 -0.407 1.00 98.50 268 ALA A C 1
ATOM 2057 O O . ALA A 1 268 ? 17.982 -0.118 -0.271 1.00 98.50 268 ALA A O 1
ATOM 2058 N N . ARG A 1 269 ? 16.919 1.817 0.155 1.00 98.38 269 ARG A N 1
ATOM 2059 C CA . ARG A 1 269 ? 15.863 1.232 0.993 1.00 98.38 269 ARG A CA 1
ATOM 2060 C C . ARG A 1 269 ? 15.031 0.185 0.246 1.00 98.38 269 ARG A C 1
ATOM 2062 O O . ARG A 1 269 ? 14.715 -0.849 0.824 1.00 98.38 269 ARG A O 1
ATOM 2069 N N . ILE A 1 270 ? 14.695 0.426 -1.021 1.00 98.44 270 ILE A N 1
ATOM 2070 C CA . ILE A 1 270 ? 13.961 -0.548 -1.846 1.00 98.44 270 ILE A CA 1
ATOM 2071 C C . ILE A 1 270 ? 14.835 -1.753 -2.206 1.00 98.44 270 ILE A C 1
ATOM 2073 O O . ILE A 1 270 ? 14.347 -2.878 -2.255 1.00 98.44 270 ILE A O 1
ATOM 2077 N N . GLY A 1 271 ? 16.139 -1.547 -2.406 1.00 98.25 271 GLY A N 1
ATOM 2078 C CA . GLY A 1 271 ? 17.090 -2.647 -2.559 1.00 98.25 271 GLY A CA 1
ATOM 2079 C C . GLY A 1 271 ? 17.146 -3.533 -1.316 1.00 98.25 271 GLY A C 1
ATOM 2080 O O . GLY A 1 271 ? 17.074 -4.750 -1.442 1.00 98.25 271 GLY A O 1
ATOM 2081 N N . GLU A 1 272 ? 17.192 -2.927 -0.126 1.00 98.31 272 GLU A N 1
ATOM 2082 C CA . GLU A 1 272 ? 17.094 -3.645 1.153 1.00 98.31 272 GLU A CA 1
ATOM 2083 C C . GLU A 1 272 ? 15.771 -4.425 1.256 1.00 98.31 272 GLU A C 1
ATOM 2085 O O . GLU A 1 272 ? 15.809 -5.627 1.499 1.00 98.31 272 GLU A O 1
ATOM 2090 N N . LEU A 1 273 ? 14.624 -3.802 0.946 1.00 98.19 273 LEU A N 1
ATOM 2091 C CA . LEU A 1 273 ? 13.322 -4.488 0.919 1.00 98.19 273 LEU A CA 1
ATOM 2092 C C . LEU A 1 273 ? 13.340 -5.736 0.029 1.00 98.19 273 LEU A C 1
ATOM 2094 O O . LEU A 1 273 ? 12.873 -6.800 0.422 1.00 98.19 273 LEU A O 1
ATOM 2098 N N . HIS A 1 274 ? 13.848 -5.604 -1.195 1.00 97.88 274 HIS A N 1
ATOM 2099 C CA . HIS A 1 274 ? 13.888 -6.704 -2.152 1.00 97.88 274 HIS A CA 1
ATOM 2100 C C . HIS A 1 274 ? 14.813 -7.839 -1.709 1.00 97.88 274 HIS A C 1
ATOM 2102 O O . HIS A 1 274 ? 14.502 -8.996 -1.984 1.00 97.88 274 HIS A O 1
ATOM 2108 N N . LEU A 1 275 ? 15.919 -7.530 -1.027 1.00 97.94 275 LEU A N 1
ATOM 2109 C CA . LEU A 1 275 ? 16.793 -8.541 -0.437 1.00 97.94 275 LEU A CA 1
ATOM 2110 C C . LEU A 1 275 ? 16.111 -9.262 0.730 1.00 97.94 275 LEU A C 1
ATOM 2112 O O . LEU A 1 275 ? 16.189 -10.487 0.798 1.00 97.94 275 LEU A O 1
ATOM 2116 N N . ASP A 1 276 ? 15.406 -8.532 1.595 1.00 97.81 276 ASP A N 1
ATOM 2117 C CA . ASP A 1 276 ? 14.677 -9.111 2.728 1.00 97.81 276 ASP A CA 1
ATOM 2118 C C . ASP A 1 276 ? 13.533 -10.017 2.235 1.00 97.81 276 ASP A C 1
ATOM 2120 O O . ASP A 1 276 ? 13.394 -11.155 2.678 1.00 97.81 276 ASP A O 1
ATOM 2124 N N . LEU A 1 277 ? 12.769 -9.576 1.228 1.00 96.62 277 LEU A N 1
ATOM 2125 C CA . LEU A 1 277 ? 11.734 -10.394 0.585 1.00 96.62 277 LEU A CA 1
ATOM 2126 C C . LEU A 1 277 ? 12.307 -11.667 -0.053 1.00 96.62 277 LEU A C 1
ATOM 2128 O O . LEU A 1 277 ? 11.716 -12.741 0.070 1.00 96.62 277 LEU A O 1
ATOM 2132 N N . ALA A 1 278 ? 13.454 -11.564 -0.728 1.00 96.50 278 ALA A N 1
ATOM 2133 C CA . ALA A 1 278 ? 14.143 -12.711 -1.313 1.00 96.50 278 ALA A CA 1
ATOM 2134 C C . ALA A 1 278 ? 14.628 -13.701 -0.247 1.00 96.50 278 ALA A C 1
ATOM 2136 O O . ALA A 1 278 ? 14.578 -14.913 -0.463 1.00 96.50 278 ALA A O 1
ATOM 2137 N N . ALA A 1 279 ? 15.109 -13.191 0.888 1.00 97.31 279 ALA A N 1
ATOM 2138 C CA . ALA A 1 279 ? 15.585 -14.001 1.999 1.00 97.31 279 ALA A CA 1
ATOM 2139 C C . ALA A 1 279 ? 14.436 -14.760 2.679 1.00 97.31 279 ALA A C 1
ATOM 2141 O O . ALA A 1 279 ? 14.563 -15.964 2.902 1.00 97.31 279 ALA A O 1
ATOM 2142 N N . GLU A 1 280 ? 13.313 -14.086 2.938 1.00 96.00 280 GLU A N 1
ATOM 2143 C CA . GLU A 1 280 ? 12.170 -14.662 3.658 1.00 96.00 280 GLU A CA 1
ATOM 2144 C C . GLU A 1 280 ? 11.301 -15.581 2.791 1.00 96.00 280 GLU A C 1
ATOM 2146 O O . GLU A 1 280 ? 10.834 -16.629 3.242 1.00 96.00 280 GLU A O 1
ATOM 2151 N N . PHE A 1 281 ? 11.083 -15.222 1.525 1.00 94.38 281 PHE A N 1
ATOM 2152 C CA . PHE A 1 281 ? 10.150 -15.942 0.648 1.00 94.38 281 PHE A CA 1
ATOM 2153 C C . PHE A 1 281 ? 10.829 -16.736 -0.469 1.00 94.38 281 PHE A C 1
ATOM 2155 O O . PHE A 1 281 ? 10.155 -17.448 -1.219 1.00 94.38 281 PHE A O 1
ATOM 2162 N N . GLY A 1 282 ? 12.154 -16.653 -0.559 1.00 95.19 282 GLY A N 1
ATOM 2163 C CA . GLY A 1 282 ? 12.951 -17.343 -1.558 1.00 95.19 282 GLY A CA 1
ATOM 2164 C C . GLY A 1 282 ? 12.918 -16.686 -2.937 1.00 95.19 282 GLY A C 1
ATOM 2165 O O . GLY A 1 282 ? 12.166 -15.752 -3.227 1.00 95.19 282 GLY A O 1
ATOM 2166 N N . VAL A 1 283 ? 13.762 -17.229 -3.814 1.00 95.56 283 VAL A N 1
ATOM 2167 C CA . VAL A 1 283 ? 13.889 -16.818 -5.213 1.00 95.56 283 VAL A CA 1
ATOM 2168 C C . VAL A 1 283 ? 13.684 -18.012 -6.136 1.00 95.56 283 VAL A C 1
ATOM 2170 O O . VAL A 1 283 ? 14.140 -19.123 -5.860 1.00 95.56 283 VAL A O 1
ATOM 2173 N N . VAL A 1 284 ? 13.028 -17.773 -7.264 1.00 94.81 284 VAL A N 1
ATOM 2174 C CA . VAL A 1 284 ? 12.832 -18.742 -8.341 1.00 94.81 284 VAL A CA 1
ATOM 2175 C C . VAL A 1 284 ? 13.667 -18.313 -9.539 1.00 94.81 284 VAL A C 1
ATOM 2177 O O . VAL A 1 284 ? 13.747 -17.134 -9.886 1.00 94.81 284 VAL A O 1
ATOM 2180 N N . ARG A 1 285 ? 14.323 -19.274 -10.187 1.00 93.94 285 ARG A N 1
ATOM 2181 C CA . ARG A 1 285 ? 15.096 -19.005 -11.399 1.00 93.94 285 ARG A CA 1
ATOM 2182 C C . ARG A 1 285 ? 14.140 -18.692 -12.553 1.00 93.94 285 ARG A C 1
ATOM 2184 O O . ARG A 1 285 ? 13.397 -19.569 -12.971 1.00 93.94 285 ARG A O 1
ATOM 2191 N N . GLY A 1 286 ? 14.207 -17.486 -13.105 1.00 92.81 286 GLY A N 1
ATOM 2192 C CA . GLY A 1 286 ? 13.409 -17.067 -14.258 1.00 92.81 286 GLY A CA 1
ATOM 2193 C C . GLY A 1 286 ? 14.079 -17.376 -15.595 1.00 92.81 286 GLY A C 1
ATOM 2194 O O . GLY A 1 286 ? 14.263 -16.467 -16.390 1.00 92.81 286 GLY A O 1
ATOM 2195 N N . ALA A 1 287 ? 14.513 -18.620 -15.817 1.00 92.44 287 ALA A N 1
ATOM 2196 C CA . ALA A 1 287 ? 15.075 -19.074 -17.094 1.00 92.44 287 ALA A CA 1
ATOM 2197 C C . ALA A 1 287 ? 14.246 -20.241 -17.649 1.00 92.44 287 ALA A C 1
ATOM 2199 O O . ALA A 1 287 ? 13.753 -21.048 -16.863 1.00 92.44 287 ALA A O 1
ATOM 2200 N N . GLY A 1 288 ? 14.159 -20.375 -18.976 1.00 93.69 288 GLY A N 1
ATOM 2201 C CA . GLY A 1 288 ? 13.304 -21.377 -19.629 1.00 93.69 288 GLY A CA 1
ATOM 2202 C C . GLY A 1 288 ? 11.855 -20.899 -19.728 1.00 93.69 288 GLY A C 1
ATOM 2203 O O . GLY A 1 288 ? 11.634 -19.740 -20.065 1.00 93.69 288 GLY A O 1
ATOM 2204 N N . GLU A 1 289 ? 10.899 -21.767 -19.386 1.00 93.25 289 GLU A N 1
ATOM 2205 C CA . GLU A 1 289 ? 9.449 -21.507 -19.462 1.00 93.25 289 GLU A CA 1
ATOM 2206 C C . GLU A 1 289 ? 9.027 -20.155 -18.843 1.00 93.25 289 GLU A C 1
ATOM 2208 O O . GLU A 1 289 ? 8.403 -19.373 -19.555 1.00 93.25 289 GLU A O 1
ATOM 2213 N N . PRO A 1 290 ? 9.480 -19.745 -17.634 1.00 93.12 290 PRO A N 1
ATOM 2214 C CA . PRO A 1 290 ? 9.132 -18.420 -17.113 1.00 93.12 290 PRO A CA 1
ATOM 2215 C C . PRO A 1 290 ? 9.576 -17.258 -18.012 1.00 93.12 290 PRO A C 1
ATOM 2217 O O . PRO A 1 290 ? 8.897 -16.238 -18.089 1.00 93.12 290 PRO A O 1
ATOM 2220 N N . THR A 1 291 ? 10.727 -17.373 -18.682 1.00 95.25 291 THR A N 1
ATOM 2221 C CA . THR A 1 291 ? 11.173 -16.350 -19.638 1.00 95.25 291 THR A CA 1
ATOM 2222 C C . THR A 1 291 ? 10.247 -16.303 -20.843 1.00 95.25 291 THR A C 1
ATOM 2224 O O . THR A 1 291 ? 9.900 -15.214 -21.293 1.00 95.25 291 THR A O 1
ATOM 2227 N N . GLU A 1 292 ? 9.867 -17.470 -21.365 1.00 95.12 292 GLU A N 1
ATOM 2228 C CA . GLU A 1 292 ? 8.983 -17.592 -22.524 1.00 95.12 292 GLU A CA 1
ATOM 2229 C C . GLU A 1 292 ? 7.617 -16.959 -22.231 1.00 95.12 292 GLU A C 1
ATOM 2231 O O . GLU A 1 292 ? 7.161 -16.140 -23.029 1.00 95.12 292 GLU A O 1
ATOM 2236 N N . ASP A 1 293 ? 7.047 -17.214 -21.051 1.00 94.38 293 ASP A N 1
ATOM 2237 C CA . ASP A 1 293 ? 5.768 -16.642 -20.612 1.00 94.38 293 ASP A CA 1
ATOM 2238 C C . ASP A 1 293 ? 5.816 -15.110 -20.521 1.00 94.38 293 ASP A C 1
ATOM 2240 O O . ASP A 1 293 ? 4.954 -14.404 -21.051 1.00 94.38 293 ASP A O 1
ATOM 2244 N N . TRP A 1 294 ? 6.855 -14.557 -19.886 1.00 95.06 294 TRP A N 1
ATOM 2245 C CA . TRP A 1 294 ? 7.019 -13.103 -19.775 1.00 95.06 294 TRP A CA 1
ATOM 2246 C C . TRP A 1 294 ? 7.267 -12.439 -21.131 1.00 95.06 294 TRP A C 1
ATOM 2248 O O . TRP A 1 294 ? 6.716 -11.370 -21.405 1.00 95.06 294 TRP A O 1
ATOM 2258 N N . VAL A 1 295 ? 8.073 -13.066 -21.992 1.00 96.31 295 VAL A N 1
ATOM 2259 C CA . VAL A 1 295 ? 8.319 -12.575 -23.352 1.00 96.31 295 VAL A CA 1
ATOM 2260 C C . VAL A 1 295 ? 7.027 -12.584 -24.161 1.00 96.31 295 VAL A C 1
ATOM 2262 O O . VAL A 1 295 ? 6.718 -11.565 -24.780 1.00 96.31 295 VAL A O 1
ATOM 2265 N N . ALA A 1 296 ? 6.258 -13.676 -24.131 1.00 96.75 296 ALA A N 1
ATOM 2266 C CA . ALA A 1 296 ? 4.969 -13.776 -24.809 1.00 96.75 296 ALA A CA 1
ATOM 2267 C C . ALA A 1 296 ? 4.016 -12.673 -24.333 1.00 96.75 296 ALA A C 1
ATOM 2269 O O . ALA A 1 296 ? 3.539 -11.878 -25.145 1.00 96.75 296 ALA A O 1
ATOM 2270 N N . LYS A 1 297 ? 3.868 -12.516 -23.013 1.00 95.56 297 LYS A N 1
ATOM 2271 C CA . LYS A 1 297 ? 3.054 -11.462 -22.398 1.00 95.56 297 LYS A CA 1
ATOM 2272 C C . LYS A 1 297 ? 3.429 -10.057 -22.873 1.00 95.56 297 LYS A C 1
ATOM 2274 O O . LYS A 1 297 ? 2.553 -9.261 -23.211 1.00 95.56 297 LYS A O 1
ATOM 2279 N N . TRP A 1 298 ? 4.714 -9.704 -22.900 1.00 96.94 298 TRP A N 1
ATOM 2280 C CA . TRP A 1 298 ? 5.125 -8.371 -23.360 1.00 96.94 298 TRP A CA 1
ATOM 2281 C C . TRP A 1 298 ? 4.946 -8.187 -24.867 1.00 96.94 298 TRP A C 1
ATOM 2283 O O . TRP A 1 298 ? 4.619 -7.086 -25.313 1.00 96.94 298 TRP A O 1
ATOM 2293 N N . GLN A 1 299 ? 5.134 -9.242 -25.663 1.00 97.50 299 GLN A N 1
ATOM 2294 C CA . GLN A 1 299 ? 4.848 -9.193 -27.096 1.00 97.50 299 GLN A CA 1
ATOM 2295 C C . GLN A 1 299 ? 3.358 -8.953 -27.355 1.00 97.50 299 GLN A C 1
ATOM 2297 O O . GLN A 1 299 ? 3.012 -8.069 -28.140 1.00 97.50 299 GLN A O 1
ATOM 2302 N N . GLU A 1 300 ? 2.490 -9.667 -26.641 1.00 97.56 300 GLU A N 1
ATOM 2303 C CA . GLU A 1 300 ? 1.043 -9.469 -26.678 1.00 97.56 300 GLU A CA 1
ATOM 2304 C C . GLU A 1 300 ? 0.649 -8.069 -26.210 1.00 97.56 300 GLU A C 1
ATOM 2306 O O . GLU A 1 300 ? -0.186 -7.427 -26.848 1.00 97.56 300 GLU A O 1
ATOM 2311 N N . ARG A 1 301 ? 1.289 -7.533 -25.159 1.00 97.56 301 ARG A N 1
ATOM 2312 C CA . ARG A 1 301 ? 1.050 -6.153 -24.706 1.00 97.56 301 ARG A CA 1
ATOM 2313 C C . ARG A 1 301 ? 1.352 -5.132 -25.800 1.00 97.56 301 ARG A C 1
ATOM 2315 O O . ARG A 1 301 ? 0.593 -4.176 -25.968 1.00 97.56 301 ARG A O 1
ATOM 2322 N N . ILE A 1 302 ? 2.448 -5.310 -26.536 1.00 97.88 302 ILE A N 1
ATOM 2323 C CA . ILE A 1 302 ? 2.809 -4.420 -27.646 1.00 97.88 302 ILE A CA 1
ATOM 2324 C C . ILE A 1 302 ? 1.729 -4.460 -28.729 1.00 97.88 302 ILE A C 1
ATOM 2326 O O . ILE A 1 302 ? 1.263 -3.406 -29.168 1.00 97.88 302 ILE A O 1
ATOM 2330 N N . ASP A 1 303 ? 1.295 -5.657 -29.122 1.00 97.25 303 ASP A N 1
ATOM 2331 C CA . ASP A 1 303 ? 0.261 -5.833 -30.145 1.00 97.25 303 ASP A CA 1
ATOM 2332 C C . ASP A 1 303 ? -1.086 -5.235 -29.687 1.00 97.25 303 ASP A C 1
ATOM 2334 O O . ASP A 1 303 ? -1.737 -4.494 -30.429 1.00 97.25 303 ASP A O 1
ATOM 2338 N N . TRP A 1 304 ? -1.453 -5.463 -28.424 1.00 97.75 304 TRP A N 1
ATOM 2339 C CA . TRP A 1 304 ? -2.625 -4.898 -27.753 1.00 97.75 304 TRP A CA 1
ATOM 2340 C C . TRP A 1 304 ? -2.628 -3.365 -27.756 1.00 97.75 304 TRP A C 1
ATOM 2342 O O . TRP A 1 304 ? -3.643 -2.746 -28.090 1.00 97.75 304 TRP A O 1
ATOM 2352 N N . ALA A 1 305 ? -1.500 -2.741 -27.409 1.00 97.19 305 ALA A N 1
ATOM 2353 C CA . ALA A 1 305 ? -1.391 -1.288 -27.324 1.00 97.19 305 ALA A CA 1
ATOM 2354 C C . ALA A 1 305 ? -1.443 -0.638 -28.709 1.00 97.19 305 ALA A C 1
ATOM 2356 O O . ALA A 1 305 ? -2.154 0.348 -28.898 1.00 97.19 305 ALA A O 1
ATOM 2357 N N . LEU A 1 306 ? -0.754 -1.223 -29.697 1.00 96.44 306 LEU A N 1
ATOM 2358 C CA . LEU A 1 306 ? -0.804 -0.763 -31.087 1.00 96.44 306 LEU A CA 1
ATOM 2359 C C . LEU A 1 306 ? -2.220 -0.840 -31.671 1.00 96.44 306 LEU A C 1
ATOM 2361 O O . LEU A 1 306 ? -2.596 0.020 -32.466 1.00 96.44 306 LEU A O 1
ATOM 2365 N N . ALA A 1 307 ? -3.011 -1.838 -31.267 1.00 96.25 307 ALA A N 1
ATOM 2366 C CA . ALA A 1 307 ? -4.408 -1.955 -31.671 1.00 96.25 307 ALA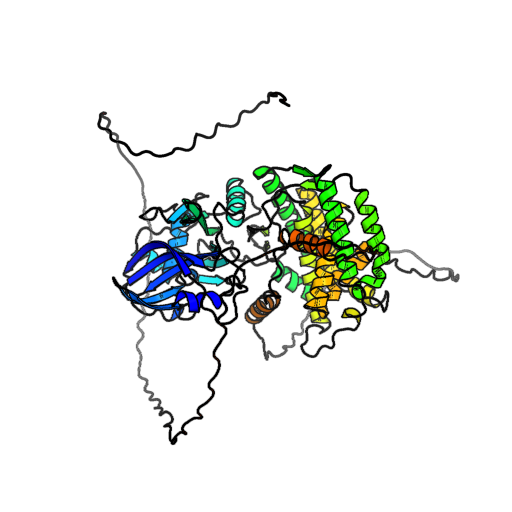 A CA 1
ATOM 2367 C C . ALA A 1 307 ? -5.322 -0.927 -30.978 1.00 96.25 307 ALA A C 1
ATOM 2369 O O . ALA A 1 307 ? -6.247 -0.415 -31.607 1.00 96.25 307 ALA A O 1
ATOM 2370 N N . ARG A 1 308 ? -5.079 -0.615 -29.697 1.00 95.81 308 ARG A N 1
ATOM 2371 C CA . ARG A 1 308 ? -5.934 0.286 -28.898 1.00 95.81 308 ARG A CA 1
ATOM 2372 C C . ARG A 1 308 ? -5.595 1.773 -29.029 1.00 95.81 308 ARG A C 1
ATOM 2374 O O . ARG A 1 308 ? -6.489 2.597 -28.871 1.00 95.81 308 ARG A O 1
ATOM 2381 N N . ALA A 1 309 ? -4.348 2.125 -29.330 1.00 93.38 309 ALA A N 1
ATOM 2382 C CA . ALA A 1 309 ? -3.894 3.512 -29.456 1.00 93.38 309 ALA A CA 1
ATOM 2383 C C . ALA A 1 309 ? -3.114 3.769 -30.768 1.00 93.38 309 ALA A C 1
ATOM 2385 O O . ALA A 1 309 ? -1.996 4.290 -30.727 1.00 93.38 309 ALA A O 1
ATOM 2386 N N . PRO A 1 310 ? -3.673 3.434 -31.951 1.00 90.75 310 PRO A N 1
ATOM 2387 C CA . PRO A 1 310 ? -2.940 3.484 -33.219 1.00 90.75 310 PRO A CA 1
ATOM 2388 C C . PRO A 1 310 ? -2.496 4.897 -33.617 1.00 90.75 310 PRO A C 1
ATOM 2390 O O . PRO A 1 310 ? -1.436 5.048 -34.217 1.00 90.75 310 PRO A O 1
ATOM 2393 N N . LEU A 1 311 ? -3.280 5.927 -33.275 1.00 86.94 311 LEU A N 1
ATOM 2394 C CA . LEU A 1 311 ? -2.935 7.323 -33.564 1.00 86.94 311 LEU A CA 1
ATOM 2395 C C . LEU A 1 311 ? -1.808 7.818 -32.652 1.00 86.94 311 LEU A C 1
ATOM 2397 O O . LEU A 1 311 ? -0.811 8.335 -33.140 1.00 86.94 311 LEU A O 1
ATOM 2401 N N . ALA A 1 312 ? -1.919 7.587 -31.340 1.00 86.38 312 ALA A N 1
ATOM 2402 C CA . ALA A 1 312 ? -0.908 8.026 -30.380 1.00 86.38 312 ALA A CA 1
ATOM 2403 C C . ALA A 1 312 ? 0.439 7.298 -30.557 1.00 86.38 312 ALA A C 1
ATOM 2405 O O . ALA A 1 312 ? 1.491 7.881 -30.316 1.00 86.38 312 ALA A O 1
ATOM 2406 N N . LEU A 1 313 ? 0.425 6.029 -30.983 1.00 91.06 313 LEU A N 1
ATOM 2407 C CA . LEU A 1 313 ? 1.630 5.204 -31.141 1.00 91.06 313 LEU A CA 1
ATOM 2408 C C . LEU A 1 313 ? 2.150 5.121 -32.585 1.00 91.06 313 LEU A C 1
ATOM 2410 O O . LEU A 1 313 ? 3.114 4.390 -32.827 1.00 91.06 313 LEU A O 1
ATOM 2414 N N . GLY A 1 314 ? 1.543 5.837 -33.537 1.00 88.00 314 GLY A N 1
ATOM 2415 C CA . GLY A 1 314 ? 1.846 5.724 -34.969 1.00 88.00 314 GLY A CA 1
ATOM 2416 C C . GLY A 1 314 ? 3.338 5.865 -35.286 1.00 88.00 314 GLY A C 1
ATOM 2417 O O . GLY A 1 314 ? 3.935 4.961 -35.875 1.00 88.00 314 GLY A O 1
ATOM 2418 N N . ASP A 1 315 ? 3.969 6.932 -34.792 1.00 85.00 315 ASP A N 1
ATOM 2419 C CA . ASP A 1 315 ? 5.392 7.227 -35.029 1.00 85.00 315 ASP A CA 1
ATOM 2420 C C . ASP A 1 315 ? 6.345 6.244 -34.330 1.00 85.00 315 ASP A C 1
ATOM 2422 O O . ASP A 1 315 ? 7.495 6.053 -34.736 1.00 85.00 315 ASP A O 1
ATOM 2426 N N . LEU A 1 316 ? 5.869 5.579 -33.276 1.00 90.69 316 LEU A N 1
ATOM 2427 C CA . LEU A 1 316 ? 6.639 4.605 -32.504 1.00 90.69 316 LEU A CA 1
ATOM 2428 C C . LEU A 1 316 ? 6.436 3.171 -32.997 1.00 90.69 316 LEU A C 1
ATOM 2430 O O . LEU A 1 316 ? 7.163 2.277 -32.560 1.00 90.69 316 LEU A O 1
ATOM 2434 N N . GLN A 1 317 ? 5.503 2.930 -33.925 1.00 93.62 317 GLN A N 1
ATOM 2435 C CA . GLN A 1 317 ? 5.111 1.585 -34.346 1.00 93.62 317 GLN A CA 1
ATOM 2436 C C . GLN A 1 317 ? 6.301 0.749 -34.836 1.00 93.62 317 GLN A C 1
ATOM 2438 O O . GLN A 1 317 ? 6.424 -0.420 -34.465 1.00 93.62 317 GLN A O 1
ATOM 2443 N N . ALA A 1 318 ? 7.187 1.327 -35.651 1.00 94.00 318 ALA A N 1
ATOM 2444 C CA . ALA A 1 318 ? 8.360 0.618 -36.163 1.00 94.00 318 ALA A CA 1
ATOM 2445 C C . ALA A 1 318 ? 9.317 0.205 -35.030 1.00 94.00 318 ALA A C 1
ATOM 2447 O O . ALA A 1 318 ? 9.720 -0.956 -34.956 1.00 94.00 318 ALA A O 1
ATOM 2448 N N . LYS A 1 319 ? 9.606 1.126 -34.102 1.00 94.69 319 LYS A N 1
ATOM 2449 C CA . LYS A 1 319 ? 10.491 0.891 -32.950 1.00 94.69 319 LYS A CA 1
ATOM 2450 C C . LYS A 1 319 ? 9.890 -0.107 -31.956 1.00 94.69 319 LYS A C 1
ATOM 2452 O O . LYS A 1 319 ? 10.608 -0.934 -31.403 1.00 94.69 319 LYS A O 1
ATOM 2457 N N . LEU A 1 320 ? 8.571 -0.074 -31.756 1.00 95.56 320 LEU A N 1
ATOM 2458 C CA . LEU A 1 320 ? 7.852 -1.046 -30.929 1.00 95.56 320 LEU A CA 1
ATOM 2459 C C . LEU A 1 320 ? 7.897 -2.452 -31.536 1.00 95.56 320 LEU A C 1
ATOM 2461 O O . LEU A 1 320 ? 8.166 -3.411 -30.818 1.00 95.56 320 LEU A O 1
ATOM 2465 N N . LYS A 1 321 ? 7.707 -2.586 -32.855 1.00 95.50 321 LYS A N 1
ATOM 2466 C CA . LYS A 1 321 ? 7.849 -3.874 -33.556 1.00 95.50 321 LYS A CA 1
ATOM 2467 C C . LYS A 1 321 ? 9.280 -4.410 -33.500 1.00 95.50 321 LYS A C 1
ATOM 2469 O O . LYS A 1 321 ? 9.474 -5.611 -33.325 1.00 95.50 321 LYS A O 1
ATOM 2474 N N . GLU A 1 322 ? 10.277 -3.536 -33.608 1.00 94.94 322 GLU A N 1
ATOM 2475 C CA . GLU A 1 322 ? 11.678 -3.915 -33.416 1.00 94.94 322 GLU A CA 1
ATOM 2476 C C . GLU A 1 322 ? 11.935 -4.395 -31.981 1.00 94.94 322 GLU A C 1
ATOM 2478 O O . GLU A 1 322 ? 12.512 -5.464 -31.779 1.00 94.94 322 GLU A O 1
ATOM 2483 N N . HIS A 1 323 ? 11.458 -3.655 -30.976 1.00 94.44 323 HIS A N 1
ATOM 2484 C CA . HIS A 1 323 ? 11.572 -4.065 -29.580 1.00 94.44 323 HIS A CA 1
ATOM 2485 C C . HIS A 1 323 ? 10.898 -5.420 -29.334 1.00 94.44 323 HIS A C 1
ATOM 2487 O O . HIS A 1 323 ? 11.529 -6.309 -28.767 1.00 94.44 323 HIS A O 1
ATOM 2493 N N . ARG A 1 324 ? 9.679 -5.619 -29.854 1.00 95.94 324 ARG A N 1
ATOM 2494 C CA . ARG A 1 324 ? 8.944 -6.892 -29.814 1.00 95.94 324 ARG A CA 1
ATOM 2495 C C . ARG A 1 324 ? 9.787 -8.056 -30.341 1.00 95.94 324 ARG A C 1
ATOM 2497 O O . ARG A 1 324 ? 9.840 -9.105 -29.705 1.00 95.94 324 ARG A O 1
ATOM 2504 N N . ALA A 1 325 ? 10.461 -7.874 -31.478 1.00 94.56 325 ALA A N 1
ATOM 2505 C CA . ALA A 1 325 ? 11.342 -8.890 -32.059 1.00 94.56 325 ALA A CA 1
ATOM 2506 C C . ALA A 1 325 ? 12.607 -9.133 -31.216 1.00 94.56 325 ALA A C 1
ATOM 2508 O O . ALA A 1 325 ? 13.102 -10.257 -31.140 1.00 94.56 325 ALA A O 1
ATOM 2509 N N . ASN A 1 326 ? 13.124 -8.093 -30.559 1.00 92.88 326 ASN A N 1
ATOM 2510 C CA . ASN A 1 326 ? 14.290 -8.194 -29.686 1.00 92.88 326 ASN A CA 1
ATOM 2511 C C . ASN A 1 326 ? 13.987 -8.897 -28.351 1.00 92.88 326 ASN A C 1
ATOM 2513 O O . ASN A 1 326 ? 14.905 -9.487 -27.787 1.00 92.88 326 ASN A O 1
ATOM 2517 N N . LEU A 1 327 ? 12.737 -8.894 -27.868 1.00 93.62 327 LEU A N 1
ATOM 2518 C CA . LEU A 1 327 ? 12.348 -9.602 -26.636 1.00 93.62 327 LEU A CA 1
ATOM 2519 C C . LEU A 1 327 ? 12.637 -11.107 -26.706 1.00 93.62 327 LEU A C 1
ATOM 2521 O O . LEU A 1 327 ? 13.073 -11.688 -25.720 1.00 93.62 327 LEU A O 1
ATOM 2525 N N . SER A 1 328 ? 12.504 -11.725 -27.883 1.00 90.06 328 SER A N 1
ATOM 2526 C CA . SER A 1 328 ? 12.827 -13.145 -28.092 1.00 90.06 328 SER A CA 1
ATOM 2527 C C . SER A 1 328 ? 14.315 -13.483 -27.932 1.00 90.06 328 SER A C 1
ATOM 2529 O O . SER A 1 328 ? 14.681 -14.649 -28.010 1.00 90.06 328 SER A O 1
ATOM 2531 N N . ARG A 1 329 ? 15.186 -12.482 -27.747 1.00 91.81 329 ARG A N 1
ATOM 2532 C CA . ARG A 1 329 ? 16.617 -12.674 -27.465 1.00 91.81 329 ARG A CA 1
ATOM 2533 C C . ARG A 1 329 ? 16.932 -12.705 -25.968 1.00 91.81 329 ARG A C 1
ATOM 2535 O O . ARG A 1 329 ? 18.101 -12.817 -25.614 1.00 91.81 329 ARG A O 1
ATOM 2542 N N . LEU A 1 330 ? 15.939 -12.526 -25.097 1.00 91.19 330 LEU A N 1
ATOM 2543 C CA . LEU A 1 330 ? 16.138 -12.633 -23.656 1.00 91.19 330 LEU A CA 1
ATOM 2544 C C . LEU A 1 330 ? 16.295 -14.107 -23.276 1.00 91.19 330 LEU A C 1
ATOM 2546 O O . LEU A 1 330 ? 15.362 -14.888 -23.415 1.00 91.19 330 LEU A O 1
ATOM 2550 N N . ASP A 1 331 ? 17.466 -14.472 -22.756 1.00 89.62 331 ASP A N 1
ATOM 2551 C CA . ASP A 1 331 ? 17.730 -15.832 -22.265 1.00 89.62 331 ASP A CA 1
ATOM 2552 C C . ASP A 1 331 ? 17.142 -16.071 -20.857 1.00 89.62 331 ASP A C 1
ATOM 2554 O O . ASP A 1 331 ? 16.968 -17.206 -20.409 1.00 89.62 331 ASP A O 1
ATOM 2558 N N . THR A 1 332 ? 16.875 -14.994 -20.113 1.00 93.50 332 THR A N 1
ATOM 2559 C CA . THR A 1 332 ? 16.410 -15.028 -18.721 1.00 93.50 332 THR A CA 1
ATOM 2560 C C . THR A 1 332 ? 15.713 -13.722 -18.347 1.00 93.50 332 THR A C 1
ATOM 2562 O O . THR A 1 332 ? 16.168 -12.646 -18.738 1.00 93.50 332 THR A O 1
ATOM 2565 N N . VAL A 1 333 ? 14.652 -13.810 -17.542 1.00 92.38 333 VAL A N 1
ATOM 2566 C CA . VAL A 1 333 ? 14.030 -12.656 -16.857 1.00 92.38 333 VAL A CA 1
ATOM 2567 C C . VAL A 1 333 ? 14.641 -12.388 -15.476 1.00 92.38 333 VAL A C 1
ATOM 2569 O O . VAL A 1 333 ? 14.137 -11.579 -14.698 1.00 92.38 333 VAL A O 1
ATOM 2572 N N . GLY A 1 334 ? 15.757 -13.052 -15.167 1.00 91.62 334 GLY A N 1
ATOM 2573 C CA . GLY A 1 334 ? 16.488 -12.895 -13.915 1.00 91.62 334 GLY A CA 1
ATOM 2574 C C . GLY A 1 334 ? 15.933 -13.763 -12.786 1.00 91.62 334 GLY A C 1
ATOM 2575 O O . GLY A 1 334 ? 15.343 -14.819 -13.013 1.00 91.62 334 GLY A O 1
ATOM 2576 N N . ALA A 1 335 ? 16.187 -13.351 -11.545 1.00 93.31 335 ALA A N 1
ATOM 2577 C CA . ALA A 1 335 ? 15.586 -13.982 -10.377 1.00 93.31 335 ALA A CA 1
ATOM 2578 C C . ALA A 1 335 ? 14.162 -13.445 -10.177 1.00 93.31 335 ALA A C 1
ATOM 2580 O O . ALA A 1 335 ? 13.938 -12.233 -10.184 1.00 93.31 335 ALA A O 1
ATOM 2581 N N . LEU A 1 336 ? 13.214 -14.357 -9.993 1.00 95.75 336 LEU A N 1
ATOM 2582 C CA . LEU A 1 336 ? 11.839 -14.053 -9.626 1.00 95.75 336 LEU A CA 1
ATOM 2583 C C . LEU A 1 336 ? 11.700 -14.179 -8.112 1.00 95.75 336 LEU A C 1
ATOM 2585 O O . LEU A 1 336 ? 12.220 -15.121 -7.520 1.00 95.75 336 LEU A O 1
ATOM 2589 N N . GLN A 1 337 ? 10.990 -13.254 -7.484 1.00 94.88 337 GLN A N 1
ATOM 2590 C CA . GLN A 1 337 ? 10.831 -13.215 -6.031 1.00 94.88 337 GLN A CA 1
ATOM 2591 C C . GLN A 1 337 ? 9.472 -12.642 -5.641 1.00 94.88 337 GLN A C 1
ATOM 2593 O O . GLN A 1 337 ? 8.739 -12.123 -6.486 1.00 94.88 337 GLN A O 1
ATOM 2598 N N . ARG A 1 338 ? 9.120 -12.713 -4.356 1.00 93.75 338 ARG A N 1
ATOM 2599 C CA . ARG A 1 338 ? 8.026 -11.885 -3.839 1.00 93.75 338 ARG A CA 1
ATOM 2600 C C . ARG A 1 338 ? 8.406 -10.412 -3.976 1.00 93.75 338 ARG A C 1
ATOM 2602 O O . ARG A 1 338 ? 9.539 -10.030 -3.700 1.00 93.75 338 ARG A O 1
ATOM 2609 N N . ILE A 1 339 ? 7.448 -9.611 -4.417 1.00 93.88 339 ILE A N 1
ATOM 2610 C CA . ILE A 1 339 ? 7.573 -8.163 -4.594 1.00 93.88 339 ILE A CA 1
ATOM 2611 C C . ILE A 1 339 ? 6.366 -7.490 -3.940 1.00 93.88 339 ILE A C 1
ATOM 2613 O O . ILE A 1 339 ? 5.386 -8.165 -3.620 1.00 93.88 339 ILE A O 1
ATOM 2617 N N . HIS A 1 340 ? 6.407 -6.174 -3.778 1.00 94.06 340 HIS A N 1
ATOM 2618 C CA . HIS A 1 340 ? 5.256 -5.399 -3.336 1.00 94.06 340 HIS A CA 1
ATOM 2619 C C . HIS A 1 340 ? 4.129 -5.412 -4.391 1.00 94.06 340 HIS A C 1
ATOM 2621 O O . HIS A 1 340 ? 2.955 -5.506 -4.046 1.00 94.06 340 HIS A O 1
ATOM 2627 N N . GLY A 1 341 ? 4.459 -5.346 -5.684 1.00 89.81 341 GLY A N 1
ATOM 2628 C CA . GLY A 1 341 ? 3.531 -5.486 -6.815 1.00 89.81 341 GLY A CA 1
ATOM 2629 C C . GLY A 1 341 ? 2.840 -4.188 -7.246 1.00 89.81 341 GLY A C 1
ATOM 2630 O O . GLY A 1 341 ? 2.488 -4.042 -8.415 1.00 89.81 341 GLY A O 1
ATOM 2631 N N . GLU A 1 342 ? 2.685 -3.239 -6.322 1.00 89.25 342 GLU A N 1
ATOM 2632 C CA . GLU A 1 342 ? 2.048 -1.925 -6.540 1.00 89.25 342 GLU A CA 1
ATOM 2633 C C . GLU A 1 342 ? 2.886 -0.757 -5.978 1.00 89.25 342 GLU A C 1
ATOM 2635 O O . GLU A 1 342 ? 2.348 0.230 -5.484 1.00 89.25 342 GLU A O 1
ATOM 2640 N N . LEU A 1 343 ? 4.217 -0.885 -5.967 1.00 94.81 343 LEU A N 1
ATOM 2641 C CA . LEU A 1 343 ? 5.098 0.046 -5.255 1.00 94.81 343 LEU A CA 1
ATOM 2642 C C . LEU A 1 343 ? 5.209 1.413 -5.953 1.00 94.81 343 LEU A C 1
ATOM 2644 O O . LEU A 1 343 ? 6.076 1.626 -6.794 1.00 94.81 343 LEU A O 1
ATOM 2648 N N . THR A 1 344 ? 4.353 2.366 -5.596 1.00 95.75 344 THR A N 1
ATOM 2649 C CA . THR A 1 344 ? 4.490 3.778 -5.998 1.00 95.75 344 THR A CA 1
ATOM 2650 C C . THR A 1 344 ? 4.926 4.634 -4.808 1.00 95.75 344 THR A C 1
ATOM 2652 O O . THR A 1 344 ? 5.007 4.153 -3.679 1.00 95.75 344 THR A O 1
ATOM 2655 N N . LEU A 1 345 ? 5.183 5.930 -5.020 1.00 96.50 345 LEU A N 1
ATOM 2656 C CA . LEU A 1 345 ? 5.539 6.841 -3.925 1.00 96.50 345 LEU A CA 1
ATOM 2657 C C . LEU A 1 345 ? 4.416 7.017 -2.881 1.00 96.50 345 LEU A C 1
ATOM 2659 O O . LEU A 1 345 ? 4.683 7.530 -1.797 1.00 96.50 345 LEU A O 1
ATOM 2663 N N . ASN A 1 346 ? 3.183 6.581 -3.167 1.00 93.25 346 ASN A N 1
ATOM 2664 C CA . ASN A 1 346 ? 2.096 6.526 -2.180 1.00 93.25 346 ASN A CA 1
ATOM 2665 C C . ASN A 1 346 ? 2.247 5.367 -1.183 1.00 93.25 346 ASN A C 1
ATOM 2667 O O . ASN A 1 346 ? 1.717 5.435 -0.079 1.00 93.25 346 ASN A O 1
ATOM 2671 N N . GLN A 1 347 ? 2.972 4.311 -1.555 1.00 95.12 347 GLN A N 1
ATOM 2672 C CA . GLN A 1 347 ? 3.280 3.167 -0.691 1.00 95.12 347 GLN A CA 1
ATOM 2673 C C . GLN A 1 347 ? 4.605 3.341 0.054 1.00 95.12 347 GLN A C 1
ATOM 2675 O O . GLN A 1 347 ? 5.076 2.421 0.716 1.00 95.12 347 GLN A O 1
ATOM 2680 N N . VAL A 1 348 ? 5.207 4.527 -0.031 1.00 97.38 348 VAL A N 1
ATOM 2681 C CA . VAL A 1 348 ? 6.441 4.871 0.667 1.00 97.38 348 VAL A CA 1
ATOM 2682 C C . VAL A 1 348 ? 6.157 6.021 1.622 1.00 97.38 348 VAL A C 1
ATOM 2684 O O . VAL A 1 348 ? 5.668 7.070 1.208 1.00 97.38 348 VAL A O 1
ATOM 2687 N N . LEU A 1 349 ? 6.504 5.846 2.893 1.00 95.38 349 LEU A N 1
ATOM 2688 C CA . LEU A 1 349 ? 6.510 6.916 3.883 1.00 95.38 349 LEU A CA 1
ATOM 2689 C C . LEU A 1 349 ? 7.931 7.454 4.049 1.00 95.38 349 LEU A C 1
ATOM 2691 O O . LEU A 1 349 ? 8.877 6.676 4.193 1.00 95.38 349 LEU A O 1
ATOM 2695 N N . THR A 1 350 ? 8.076 8.777 4.069 1.00 94.25 350 THR A N 1
ATOM 2696 C CA . THR A 1 350 ? 9.305 9.457 4.485 1.00 94.25 350 THR A CA 1
ATOM 2697 C C . THR A 1 350 ? 9.183 9.838 5.954 1.00 94.25 350 THR A C 1
ATOM 2699 O O . THR A 1 350 ? 8.262 10.566 6.308 1.00 94.25 350 THR A O 1
ATOM 2702 N N . SER A 1 351 ? 10.137 9.415 6.785 1.00 92.69 351 SER A N 1
ATOM 2703 C CA . SER A 1 351 ? 10.294 9.866 8.171 1.00 92.69 351 SER A CA 1
ATOM 2704 C C . SER A 1 351 ? 11.677 10.493 8.382 1.00 92.69 351 SER A C 1
ATOM 2706 O O . SER A 1 351 ? 12.677 9.943 7.907 1.00 92.69 351 SER A O 1
ATOM 2708 N N . PRO A 1 352 ? 11.788 11.595 9.145 1.00 89.44 352 PRO A N 1
ATOM 2709 C CA . PRO A 1 352 ? 13.085 12.168 9.501 1.00 89.44 352 PRO A CA 1
ATOM 2710 C C . PRO A 1 352 ? 13.915 11.253 10.416 1.00 89.44 352 PRO A C 1
ATOM 2712 O O . PRO A 1 352 ? 15.139 11.372 10.438 1.00 89.44 352 PRO A O 1
ATOM 2715 N N . VAL A 1 353 ? 13.269 10.345 11.157 1.00 87.75 353 VAL A N 1
ATOM 2716 C CA . VAL A 1 353 ? 13.926 9.481 12.150 1.00 87.75 353 VAL A CA 1
ATOM 2717 C C . VAL A 1 353 ? 14.423 8.184 11.516 1.00 87.75 353 VAL A C 1
ATOM 2719 O O . VAL A 1 353 ? 15.596 7.841 11.648 1.00 87.75 353 VAL A O 1
ATOM 2722 N N . VAL A 1 354 ? 13.541 7.462 10.818 1.00 90.62 354 VAL A N 1
ATOM 2723 C CA . VAL A 1 354 ? 13.845 6.121 10.274 1.00 90.62 354 VAL A CA 1
ATOM 2724 C C . VAL A 1 354 ? 14.145 6.118 8.770 1.00 90.62 354 VAL A C 1
ATOM 2726 O O . VAL A 1 354 ? 14.605 5.113 8.220 1.00 90.62 354 VAL A O 1
ATOM 2729 N N . GLY A 1 355 ? 13.947 7.253 8.097 1.00 93.50 355 GLY A N 1
ATOM 2730 C CA . GLY A 1 355 ? 14.069 7.369 6.649 1.00 93.50 355 GLY A CA 1
ATOM 2731 C C . GLY A 1 355 ? 12.838 6.815 5.938 1.00 93.50 355 GLY A C 1
ATOM 2732 O O . GLY A 1 355 ? 11.707 7.062 6.350 1.00 93.50 355 GLY A O 1
ATOM 2733 N N . PHE A 1 356 ? 13.061 6.091 4.845 1.00 97.00 356 PHE A N 1
ATOM 2734 C CA . PHE A 1 356 ? 11.985 5.529 4.033 1.00 97.00 356 PHE A CA 1
ATOM 2735 C C . PHE A 1 356 ? 11.495 4.192 4.592 1.00 97.00 356 PHE A C 1
ATOM 2737 O O . PHE A 1 356 ? 12.316 3.337 4.927 1.00 97.00 356 PHE A O 1
ATOM 2744 N N . THR A 1 357 ? 10.178 4.004 4.626 1.00 97.44 357 THR A N 1
ATOM 2745 C CA . THR A 1 357 ? 9.521 2.721 4.926 1.00 97.44 357 THR A CA 1
ATOM 2746 C C . THR A 1 357 ? 8.417 2.447 3.910 1.00 97.44 357 THR A C 1
ATOM 2748 O O . THR A 1 357 ? 7.842 3.381 3.352 1.00 97.44 357 THR A O 1
ATOM 2751 N N . VAL A 1 358 ? 8.149 1.172 3.640 1.00 97.19 358 VAL A N 1
ATOM 2752 C CA . VAL A 1 358 ? 7.161 0.702 2.667 1.00 97.19 358 VAL A CA 1
ATOM 2753 C C . VAL A 1 358 ? 5.945 0.148 3.396 1.00 97.19 358 VAL A C 1
ATOM 2755 O O . VAL A 1 358 ? 6.070 -0.623 4.347 1.00 97.19 358 VAL A O 1
ATOM 2758 N N . VAL A 1 359 ? 4.765 0.560 2.946 1.00 94.31 359 VAL A N 1
ATOM 2759 C CA . VAL A 1 359 ? 3.464 0.247 3.549 1.00 94.31 359 VAL A CA 1
ATOM 2760 C C . VAL A 1 359 ? 2.483 -0.246 2.491 1.00 94.31 359 VAL A C 1
ATOM 2762 O O . VAL A 1 359 ? 2.730 -0.085 1.303 1.00 94.31 359 VAL A O 1
ATOM 2765 N N . ASN A 1 360 ? 1.330 -0.764 2.927 1.00 90.31 360 ASN A N 1
ATOM 2766 C CA . ASN A 1 360 ? 0.193 -1.098 2.057 1.00 90.31 360 ASN A CA 1
ATOM 2767 C C . ASN A 1 360 ? 0.462 -2.237 1.050 1.00 90.31 360 ASN A C 1
ATOM 2769 O O . ASN A 1 360 ? 0.122 -2.128 -0.128 1.00 90.31 360 ASN A O 1
ATOM 2773 N N . PHE A 1 361 ? 1.021 -3.353 1.530 1.00 90.44 361 PHE A N 1
ATOM 2774 C CA . PHE A 1 361 ? 1.170 -4.578 0.738 1.00 90.44 361 PHE A CA 1
ATOM 2775 C C . PHE A 1 361 ? -0.207 -5.131 0.333 1.00 90.44 361 PHE A C 1
ATOM 2777 O O . PHE A 1 361 ? -1.104 -5.243 1.166 1.00 90.44 361 PHE A O 1
ATOM 2784 N N . SER A 1 362 ? -0.367 -5.488 -0.942 1.00 78.12 362 SER A N 1
ATOM 2785 C CA . SER A 1 362 ? -1.635 -5.944 -1.528 1.00 78.12 362 SER A CA 1
ATOM 2786 C C . SER A 1 362 ? -1.753 -7.471 -1.527 1.00 78.12 362 SER A C 1
ATOM 2788 O O . SER A 1 362 ? -0.782 -8.186 -1.762 1.00 78.12 362 SER A O 1
ATOM 2790 N N . ALA A 1 363 ? -2.962 -7.989 -1.300 1.00 67.81 363 ALA A N 1
ATOM 2791 C CA . ALA A 1 363 ? -3.226 -9.429 -1.312 1.00 67.81 363 ALA A CA 1
ATOM 2792 C C . ALA A 1 363 ? -3.171 -10.038 -2.727 1.00 67.81 363 ALA A C 1
ATOM 2794 O O . ALA A 1 363 ? -2.670 -11.147 -2.900 1.00 67.81 363 ALA A O 1
ATOM 2795 N N . ALA A 1 364 ? -3.670 -9.311 -3.733 1.00 60.75 364 ALA A N 1
ATOM 2796 C CA . ALA A 1 364 ? -3.954 -9.846 -5.067 1.00 60.75 364 ALA A CA 1
ATOM 2797 C C . ALA A 1 364 ? -2.712 -9.954 -5.965 1.00 60.75 364 ALA A C 1
ATOM 2799 O O . ALA A 1 364 ? -2.630 -10.801 -6.850 1.00 60.75 364 ALA A O 1
ATOM 2800 N N . THR A 1 365 ? -1.704 -9.105 -5.759 1.00 57.66 365 THR A N 1
ATOM 2801 C CA . THR A 1 365 ? -0.574 -8.994 -6.695 1.00 57.66 365 THR A CA 1
ATOM 2802 C C . THR A 1 365 ? 0.606 -9.904 -6.360 1.00 57.66 365 THR A C 1
ATOM 2804 O O . THR A 1 365 ? 1.592 -9.916 -7.107 1.00 57.66 365 THR A O 1
ATOM 2807 N N . GLN A 1 366 ? 0.511 -10.694 -5.287 1.00 63.97 366 GLN A N 1
ATOM 2808 C CA . GLN A 1 366 ? 1.671 -11.277 -4.610 1.00 63.97 366 GLN A CA 1
ATOM 2809 C C . GLN A 1 366 ? 1.662 -12.811 -4.530 1.00 63.97 366 GLN A C 1
ATOM 2811 O O . GLN A 1 366 ? 2.538 -13.374 -3.877 1.00 63.97 366 GLN A O 1
ATOM 2816 N N . GLU A 1 367 ? 0.739 -13.513 -5.202 1.00 69.06 367 GLU A N 1
ATOM 2817 C CA . GLU A 1 367 ? 0.655 -14.986 -5.141 1.00 69.06 367 GLU A CA 1
ATOM 2818 C C . GLU A 1 367 ? 1.755 -15.722 -5.907 1.00 69.06 367 GLU A C 1
ATOM 2820 O O . GLU A 1 367 ? 2.206 -16.783 -5.458 1.00 69.06 367 GLU A O 1
ATOM 2825 N N . PHE A 1 368 ? 2.340 -15.111 -6.942 1.00 82.69 368 PHE A N 1
ATOM 2826 C CA . PHE A 1 368 ? 3.433 -15.701 -7.732 1.00 82.69 368 PHE A CA 1
ATOM 2827 C C . PHE A 1 368 ? 4.722 -14.862 -7.686 1.00 82.69 368 PHE A C 1
ATOM 2829 O O . PHE A 1 368 ? 4.638 -13.633 -7.628 1.00 82.69 368 PHE A O 1
ATOM 2836 N N . PRO A 1 369 ? 5.915 -15.492 -7.674 1.00 90.69 369 PRO A N 1
ATOM 2837 C CA . PRO A 1 369 ? 7.184 -14.780 -7.782 1.00 90.69 369 PRO A CA 1
ATOM 2838 C C . PRO A 1 369 ? 7.279 -14.001 -9.096 1.00 90.69 369 PRO A C 1
ATOM 2840 O O . PRO A 1 369 ? 6.993 -14.527 -10.170 1.00 90.69 369 PRO A O 1
ATOM 2843 N N . LYS A 1 370 ? 7.711 -12.746 -9.012 1.00 93.12 370 LYS A N 1
ATOM 2844 C CA . LYS A 1 370 ? 7.784 -11.803 -10.128 1.00 93.12 370 LYS A CA 1
ATOM 2845 C C . LYS A 1 370 ? 9.160 -11.133 -10.185 1.00 93.12 370 LYS A C 1
ATOM 2847 O O . LYS A 1 370 ? 9.908 -11.162 -9.205 1.00 93.12 370 LYS A O 1
ATOM 2852 N N . PRO A 1 371 ? 9.515 -10.512 -11.317 1.00 94.44 371 PRO A N 1
ATOM 2853 C CA . PRO A 1 371 ? 10.717 -9.700 -11.400 1.00 94.44 371 PRO A CA 1
ATOM 2854 C C . PRO A 1 371 ? 10.647 -8.474 -10.484 1.00 94.44 371 PRO A C 1
ATOM 2856 O O . PRO A 1 371 ? 9.697 -7.694 -10.557 1.00 94.44 371 PRO A O 1
ATOM 2859 N N . ALA A 1 372 ? 11.711 -8.230 -9.717 1.00 95.06 372 ALA A N 1
ATOM 2860 C CA . ALA A 1 372 ? 11.885 -7.016 -8.905 1.00 95.06 372 ALA A CA 1
ATOM 2861 C C . ALA A 1 372 ? 11.787 -5.709 -9.720 1.00 95.06 372 ALA A C 1
ATOM 2863 O O . ALA A 1 372 ? 11.465 -4.647 -9.190 1.00 95.06 372 ALA A O 1
ATOM 2864 N N . ALA A 1 373 ? 12.040 -5.791 -11.030 1.00 95.75 373 ALA A N 1
ATOM 2865 C CA . ALA A 1 373 ? 11.900 -4.681 -11.963 1.00 95.75 373 ALA A CA 1
ATOM 2866 C C . ALA A 1 373 ? 10.480 -4.081 -11.993 1.00 95.75 373 ALA A C 1
ATOM 2868 O O . ALA A 1 373 ? 10.354 -2.904 -12.310 1.00 95.75 373 ALA A O 1
ATOM 2869 N N . ILE A 1 374 ? 9.431 -4.840 -11.649 1.00 95.75 374 ILE A N 1
ATOM 2870 C CA . ILE A 1 374 ? 8.044 -4.335 -11.616 1.00 95.75 374 ILE A CA 1
ATOM 2871 C C . ILE A 1 374 ? 7.881 -3.237 -10.563 1.00 95.75 374 ILE A C 1
ATOM 2873 O O . ILE A 1 374 ? 7.371 -2.163 -10.881 1.00 95.75 374 ILE A O 1
ATOM 2877 N N . ASP A 1 375 ? 8.382 -3.468 -9.351 1.00 96.88 375 ASP A N 1
ATOM 2878 C CA . ASP A 1 375 ? 8.346 -2.483 -8.265 1.00 96.88 375 ASP A CA 1
ATOM 2879 C C . ASP A 1 375 ? 9.197 -1.253 -8.589 1.00 96.88 375 ASP A C 1
ATOM 2881 O O . ASP A 1 375 ? 8.774 -0.116 -8.383 1.00 96.88 375 ASP A O 1
ATOM 2885 N N . LEU A 1 376 ? 10.384 -1.465 -9.166 1.00 97.38 376 LEU A N 1
ATOM 2886 C CA . LEU A 1 376 ? 11.241 -0.360 -9.589 1.00 97.38 376 LEU A CA 1
ATOM 2887 C C . LEU A 1 376 ? 10.569 0.500 -10.652 1.00 97.38 376 LEU A C 1
ATOM 2889 O O . LEU A 1 376 ? 10.552 1.719 -10.524 1.00 97.38 376 LEU A O 1
ATOM 2893 N N . VAL A 1 377 ? 9.997 -0.114 -11.687 1.00 97.88 377 VAL A N 1
ATOM 2894 C CA . VAL A 1 377 ? 9.294 0.617 -12.743 1.00 97.88 377 VAL A CA 1
ATOM 2895 C C . VAL A 1 377 ? 8.122 1.401 -12.165 1.00 97.88 377 VAL A C 1
ATOM 2897 O O . VAL A 1 377 ? 7.986 2.574 -12.501 1.00 97.88 377 VAL A O 1
ATOM 2900 N N . ALA A 1 378 ? 7.328 0.823 -11.261 1.00 96.69 378 ALA A N 1
ATOM 2901 C CA . ALA A 1 378 ? 6.230 1.538 -10.613 1.00 96.69 378 ALA A CA 1
ATOM 2902 C C . ALA A 1 378 ? 6.712 2.806 -9.871 1.00 96.69 378 ALA A C 1
ATOM 2904 O O . ALA A 1 378 ? 6.109 3.873 -10.025 1.00 96.69 378 ALA A O 1
ATOM 2905 N N . LEU A 1 379 ? 7.849 2.743 -9.169 1.00 97.44 379 LEU A N 1
ATOM 2906 C CA . LEU A 1 379 ? 8.463 3.911 -8.525 1.00 97.44 379 LEU A CA 1
ATOM 2907 C C . LEU A 1 379 ? 9.005 4.939 -9.521 1.00 97.44 379 LEU A C 1
ATOM 2909 O O . LEU A 1 379 ? 8.752 6.133 -9.359 1.00 97.44 379 LEU A O 1
ATOM 2913 N N . LEU A 1 380 ? 9.730 4.500 -10.554 1.00 97.62 380 LEU A N 1
ATOM 2914 C CA . LEU A 1 380 ? 10.266 5.396 -11.587 1.00 97.62 380 LEU A CA 1
ATOM 2915 C C . LEU A 1 380 ? 9.132 6.154 -12.286 1.00 97.62 380 LEU A C 1
ATOM 2917 O O . LEU A 1 380 ? 9.204 7.371 -12.455 1.00 97.62 380 LEU A O 1
ATOM 2921 N N . ARG A 1 381 ? 8.046 5.446 -12.615 1.00 97.44 381 ARG A N 1
ATOM 2922 C CA . ARG A 1 381 ? 6.840 6.046 -13.186 1.00 97.44 381 ARG A CA 1
ATOM 2923 C C . ARG A 1 381 ? 6.177 7.008 -12.210 1.00 97.44 381 ARG A C 1
ATOM 2925 O O . ARG A 1 381 ? 5.807 8.101 -12.616 1.00 97.44 381 ARG A O 1
ATOM 2932 N N . SER A 1 382 ? 6.095 6.680 -10.923 1.00 97.62 382 SER A N 1
ATOM 2933 C CA . SER A 1 382 ? 5.575 7.608 -9.912 1.00 97.62 382 SER A CA 1
ATOM 2934 C C . SER A 1 382 ? 6.382 8.919 -9.855 1.00 97.62 382 SER A C 1
ATOM 2936 O O . SER A 1 382 ? 5.792 9.994 -9.801 1.00 97.62 382 SER A O 1
ATOM 2938 N N . ILE A 1 383 ? 7.712 8.873 -9.992 1.00 96.69 383 ILE A N 1
ATOM 2939 C CA . ILE A 1 383 ? 8.543 10.087 -10.114 1.00 96.69 383 ILE A CA 1
ATOM 2940 C C . ILE A 1 383 ? 8.206 10.871 -11.396 1.00 96.69 383 ILE A C 1
ATOM 2942 O O . ILE A 1 383 ? 8.061 12.093 -11.347 1.00 96.69 383 ILE A O 1
ATOM 2946 N N . ASP A 1 384 ? 8.038 10.192 -12.536 1.00 96.25 384 ASP A N 1
ATOM 2947 C CA . ASP A 1 384 ? 7.630 10.846 -13.790 1.00 96.25 384 ASP A CA 1
ATOM 2948 C C . ASP A 1 384 ? 6.259 11.524 -13.685 1.00 96.25 384 ASP A C 1
ATOM 2950 O O . ASP A 1 384 ? 6.078 12.618 -14.213 1.00 96.25 384 ASP A O 1
ATOM 2954 N N . TYR A 1 385 ? 5.299 10.917 -12.988 1.00 96.56 385 TYR A N 1
ATOM 2955 C CA . TYR A 1 385 ? 3.978 11.514 -12.784 1.00 96.56 385 TYR A CA 1
ATOM 2956 C C . TYR A 1 385 ? 4.017 12.722 -11.841 1.00 96.56 385 TYR A C 1
ATOM 2958 O O . TYR A 1 385 ? 3.286 13.681 -12.084 1.00 96.56 385 TYR A O 1
ATOM 2966 N N . ALA A 1 386 ? 4.886 12.737 -10.824 1.00 95.50 386 ALA A N 1
ATOM 2967 C CA . ALA A 1 386 ? 5.086 13.921 -9.982 1.00 95.50 386 ALA A CA 1
ATOM 2968 C C . ALA A 1 386 ? 5.638 15.106 -10.801 1.00 95.50 386 ALA A C 1
ATOM 2970 O O . ALA A 1 386 ? 5.126 16.225 -10.716 1.00 95.50 386 ALA A O 1
ATOM 2971 N N . ALA A 1 387 ? 6.624 14.847 -11.667 1.00 94.00 387 ALA A N 1
ATOM 2972 C CA . ALA A 1 387 ? 7.152 15.838 -12.606 1.00 94.00 387 ALA A CA 1
ATOM 2973 C C . ALA A 1 387 ? 6.115 16.272 -13.654 1.00 94.00 387 ALA A C 1
ATOM 2975 O O . ALA A 1 387 ? 5.969 17.459 -13.950 1.00 94.00 387 ALA A O 1
ATOM 2976 N N . GLY A 1 388 ? 5.358 15.313 -14.190 1.00 93.38 388 GLY A N 1
ATOM 2977 C CA . GLY A 1 388 ? 4.270 15.553 -15.129 1.00 93.38 388 GLY A CA 1
ATOM 2978 C C . GLY A 1 388 ? 3.205 16.472 -14.541 1.00 93.38 388 GLY A C 1
ATOM 2979 O O . GLY A 1 388 ? 2.840 17.460 -15.175 1.00 93.38 388 GLY A O 1
ATOM 2980 N N . TYR A 1 389 ? 2.775 16.209 -13.306 1.00 94.19 389 TYR A N 1
ATOM 2981 C CA . TYR A 1 389 ? 1.846 17.065 -12.573 1.00 94.19 389 TYR A CA 1
ATOM 2982 C C . TYR A 1 389 ? 2.385 18.492 -12.422 1.00 94.19 389 TYR A C 1
ATOM 2984 O O . TYR A 1 389 ? 1.702 19.446 -12.796 1.00 94.19 389 TYR A O 1
ATOM 2992 N N . ALA A 1 390 ? 3.625 18.647 -11.943 1.00 92.25 390 ALA A N 1
ATOM 2993 C CA . ALA A 1 390 ? 4.255 19.956 -11.777 1.00 92.25 390 ALA A CA 1
ATOM 2994 C C . ALA A 1 390 ? 4.301 20.746 -13.098 1.00 92.25 390 ALA A C 1
ATOM 2996 O O . ALA A 1 390 ? 3.905 21.915 -13.146 1.00 92.25 390 ALA A O 1
ATOM 2997 N N . ARG A 1 391 ? 4.667 20.085 -14.204 1.00 90.69 391 ARG A N 1
ATOM 2998 C CA . ARG A 1 391 ? 4.688 20.699 -15.538 1.00 90.69 391 ARG A CA 1
ATOM 2999 C C . ARG A 1 391 ? 3.288 21.074 -16.022 1.00 90.69 391 ARG A C 1
ATOM 3001 O O . ARG A 1 391 ? 3.093 22.180 -16.532 1.00 90.69 391 ARG A O 1
ATOM 3008 N N . LEU A 1 392 ? 2.305 20.181 -15.898 1.00 89.56 392 LEU A N 1
ATOM 3009 C CA . LEU A 1 392 ? 0.923 20.444 -16.320 1.00 89.56 392 LEU A CA 1
ATOM 3010 C C . LEU A 1 392 ? 0.309 21.595 -15.510 1.00 89.56 392 LEU A C 1
ATOM 3012 O O . LEU A 1 392 ? -0.368 22.456 -16.072 1.00 89.56 392 LEU A O 1
ATOM 3016 N N . ARG A 1 393 ? 0.622 21.679 -14.213 1.00 90.38 393 ARG A N 1
ATOM 3017 C CA . ARG A 1 393 ? 0.260 22.812 -13.356 1.00 90.38 393 ARG A CA 1
ATOM 3018 C C . ARG A 1 393 ? 0.913 24.110 -13.835 1.00 90.38 393 ARG A C 1
ATOM 3020 O O . ARG A 1 393 ? 0.208 25.096 -14.041 1.00 90.38 393 ARG A O 1
ATOM 3027 N N . ARG A 1 394 ? 2.233 24.119 -14.064 1.00 89.19 394 ARG A N 1
ATOM 3028 C CA . ARG A 1 394 ? 2.981 25.310 -14.517 1.00 89.19 394 ARG A CA 1
ATOM 3029 C C . ARG A 1 394 ? 2.512 25.820 -15.879 1.00 89.19 394 ARG A C 1
ATOM 3031 O O . ARG A 1 394 ? 2.422 27.025 -16.089 1.00 89.19 394 ARG A O 1
ATOM 3038 N N . THR A 1 395 ? 2.207 24.909 -16.799 1.00 86.81 395 THR A N 1
ATOM 3039 C CA . THR A 1 395 ? 1.709 25.241 -18.146 1.00 86.81 395 THR A CA 1
ATOM 3040 C C . THR A 1 395 ? 0.226 25.618 -18.163 1.00 86.81 395 THR A C 1
ATOM 3042 O O . THR A 1 395 ? -0.280 26.051 -19.193 1.00 86.81 395 THR A O 1
ATOM 3045 N N . GLY A 1 396 ? -0.479 25.489 -17.033 1.00 85.25 396 GLY A N 1
ATOM 3046 C CA . GLY A 1 396 ? -1.910 25.768 -16.933 1.00 85.25 396 GLY A CA 1
ATOM 3047 C C . GLY A 1 396 ? -2.799 24.713 -17.594 1.00 85.25 396 GLY A C 1
ATOM 3048 O O . GLY A 1 396 ? -4.000 24.931 -17.693 1.00 85.25 396 GLY A O 1
ATOM 3049 N N . ALA A 1 397 ? -2.242 23.571 -18.006 1.00 82.94 397 ALA A N 1
ATOM 3050 C CA . ALA A 1 397 ? -2.968 22.486 -18.662 1.00 82.94 397 ALA A CA 1
ATOM 3051 C C . ALA A 1 397 ? -3.964 21.763 -17.733 1.00 82.94 397 ALA A C 1
ATOM 3053 O O . ALA A 1 397 ? -4.845 21.062 -18.216 1.00 82.94 397 ALA A O 1
ATOM 3054 N N . LEU A 1 398 ? -3.838 21.942 -16.412 1.00 82.94 398 LEU A N 1
ATOM 3055 C CA . LEU A 1 398 ? -4.794 21.433 -15.417 1.00 82.94 398 LEU A CA 1
ATOM 3056 C C . LEU A 1 398 ? -5.965 22.392 -15.136 1.00 82.94 398 LEU A C 1
ATOM 3058 O O . LEU A 1 398 ? -6.809 22.087 -14.301 1.00 82.94 398 LEU A O 1
ATOM 3062 N N . LYS A 1 399 ? -6.023 23.571 -15.771 1.00 80.38 399 LYS A N 1
ATOM 3063 C CA . LYS A 1 399 ? -7.139 24.505 -15.562 1.00 80.38 399 LYS A CA 1
ATOM 3064 C C . LYS A 1 399 ? -8.403 23.998 -16.260 1.00 80.38 399 LYS A C 1
ATOM 3066 O O . LYS A 1 399 ? -8.328 23.474 -17.366 1.00 80.38 399 LYS A O 1
ATOM 3071 N N . ALA A 1 400 ? -9.565 24.207 -15.640 1.00 67.31 400 ALA A N 1
ATOM 3072 C CA . ALA A 1 400 ? -10.857 23.728 -16.144 1.00 67.31 400 ALA A CA 1
ATOM 3073 C C . ALA A 1 400 ? -11.246 24.288 -17.531 1.00 67.31 400 ALA A C 1
ATOM 3075 O O . ALA A 1 400 ? -12.055 23.686 -18.233 1.00 67.31 400 ALA A O 1
ATOM 3076 N N . ASP A 1 401 ? -10.679 25.430 -17.930 1.00 68.50 401 ASP A N 1
ATOM 3077 C CA . ASP A 1 401 ? -10.881 26.085 -19.226 1.00 68.50 401 ASP A CA 1
ATOM 3078 C C . ASP A 1 401 ? -9.773 25.782 -20.252 1.00 68.50 401 ASP A C 1
ATOM 3080 O O . ASP A 1 401 ? -9.821 26.280 -21.382 1.00 68.50 401 ASP A O 1
ATOM 3084 N N . ALA A 1 402 ? -8.774 24.971 -19.886 1.00 64.06 402 ALA A N 1
ATOM 3085 C CA . ALA A 1 402 ? -7.687 24.615 -20.781 1.00 64.06 402 ALA A CA 1
ATOM 3086 C C . ALA A 1 402 ? -8.213 23.777 -21.955 1.00 64.06 402 ALA A C 1
ATOM 3088 O O . ALA A 1 402 ? -8.827 22.723 -21.778 1.00 64.06 402 ALA A O 1
ATOM 3089 N N . GLN A 1 403 ? -7.941 24.229 -23.181 1.00 58.97 403 GLN A N 1
ATOM 3090 C CA . GLN A 1 403 ? -8.136 23.389 -24.361 1.00 58.97 403 GLN A CA 1
ATOM 3091 C C . GLN A 1 403 ? -7.132 22.231 -24.294 1.00 58.97 403 GLN A C 1
ATOM 3093 O O . GLN A 1 403 ? -5.950 22.495 -24.045 1.00 58.97 403 GLN A O 1
ATOM 3098 N N . PRO A 1 404 ? -7.550 20.972 -24.522 1.00 55.09 404 PRO A N 1
ATOM 3099 C CA . PRO A 1 404 ? -6.616 19.858 -24.564 1.00 55.09 404 PRO A CA 1
ATOM 3100 C C . PRO A 1 404 ? -5.560 20.151 -25.631 1.00 55.09 404 PRO A C 1
ATOM 3102 O O . PRO A 1 404 ? -5.880 20.343 -26.806 1.00 55.09 404 PRO A O 1
ATOM 3105 N N . THR A 1 405 ? -4.300 20.254 -25.207 1.00 54.88 405 THR A N 1
ATOM 3106 C CA . THR A 1 405 ? -3.181 20.562 -26.099 1.00 54.88 405 THR A CA 1
ATOM 3107 C C . THR A 1 405 ? -3.156 19.545 -27.240 1.00 54.88 405 THR A C 1
ATOM 3109 O O . THR A 1 405 ? -3.297 18.348 -26.997 1.00 54.88 405 THR A O 1
ATOM 3112 N N . PHE A 1 406 ? -2.946 20.007 -28.477 1.00 47.66 406 PHE A N 1
ATOM 3113 C CA . PHE A 1 406 ? -2.988 19.203 -29.714 1.00 47.66 406 PHE A CA 1
ATOM 3114 C C . PHE A 1 406 ? -2.123 17.919 -29.661 1.00 47.66 406 PHE A C 1
ATOM 3116 O O . PHE A 1 406 ? -2.455 16.906 -30.277 1.00 47.66 406 PHE A O 1
ATOM 3123 N N . ILE A 1 407 ? -1.079 17.933 -28.822 1.00 54.12 407 ILE A N 1
ATOM 3124 C CA . ILE A 1 407 ? -0.198 16.803 -28.482 1.00 54.12 407 ILE A CA 1
ATOM 3125 C C . ILE A 1 407 ? -0.971 15.575 -27.948 1.00 54.12 407 ILE A C 1
ATOM 3127 O O . ILE A 1 407 ? -0.570 14.436 -28.181 1.00 54.12 407 ILE A O 1
ATOM 3131 N N . GLY A 1 408 ? -2.086 15.782 -27.238 1.00 48.78 408 GLY A N 1
ATOM 3132 C CA . GLY A 1 408 ? -2.855 14.718 -26.584 1.00 48.78 408 GLY A CA 1
ATOM 3133 C C . GLY A 1 408 ? -3.706 13.854 -27.520 1.00 48.78 408 GLY A C 1
ATOM 3134 O O . GLY A 1 408 ? -4.176 12.804 -27.092 1.00 48.78 408 GLY A O 1
ATOM 3135 N N . LEU A 1 409 ? -3.917 14.258 -28.781 1.00 46.75 409 LEU A N 1
ATOM 3136 C CA . LEU A 1 409 ? -4.811 13.540 -29.705 1.00 46.75 409 LEU A CA 1
ATOM 3137 C C . LEU A 1 409 ? -4.103 12.991 -30.954 1.00 46.75 409 LEU A C 1
ATOM 3139 O O . LEU A 1 409 ? -4.466 11.917 -31.432 1.00 46.75 409 LEU A O 1
ATOM 3143 N N . SER A 1 410 ? -3.082 13.690 -31.457 1.00 49.22 410 SER A N 1
ATOM 3144 C CA . SER A 1 410 ? -2.343 13.296 -32.670 1.00 49.22 410 SER A CA 1
ATOM 3145 C C . SER A 1 410 ? -1.027 12.557 -32.379 1.00 49.22 410 SER A C 1
ATOM 3147 O O . SER A 1 410 ? -0.332 12.161 -33.309 1.00 49.22 410 SER A O 1
ATOM 3149 N N . GLY A 1 411 ? -0.676 12.356 -31.101 1.00 55.31 411 GLY A N 1
ATOM 3150 C CA . GLY A 1 411 ? 0.681 11.968 -30.705 1.00 55.31 411 GLY A CA 1
ATOM 3151 C C . GLY A 1 411 ? 1.658 13.146 -30.814 1.00 55.31 411 GLY A C 1
ATOM 3152 O O . GLY A 1 411 ? 1.258 14.286 -31.050 1.00 55.31 411 GLY A O 1
ATOM 3153 N N . LEU A 1 412 ? 2.959 12.888 -30.655 1.00 58.75 412 LEU A N 1
ATOM 3154 C CA . LEU A 1 412 ? 4.030 13.884 -30.862 1.00 58.75 412 LEU A CA 1
ATOM 3155 C C . LEU A 1 412 ? 4.283 14.163 -32.366 1.00 58.75 412 LEU A C 1
ATOM 3157 O O . LEU A 1 412 ? 5.430 14.323 -32.782 1.00 58.75 412 LEU A O 1
ATOM 3161 N N . SER A 1 413 ? 3.219 14.193 -33.177 1.00 50.59 413 SER A N 1
ATOM 3162 C CA . SER A 1 413 ? 3.262 14.254 -34.643 1.00 50.59 413 SER A CA 1
ATOM 3163 C C . SER A 1 413 ? 3.805 15.582 -35.190 1.00 50.59 413 SER A C 1
ATOM 3165 O O . SER A 1 413 ? 4.368 15.609 -36.282 1.00 50.59 413 SER A O 1
ATOM 3167 N N . ASP A 1 414 ? 3.683 16.674 -34.425 1.00 49.34 414 ASP A N 1
ATOM 3168 C CA . ASP A 1 414 ? 4.380 17.943 -34.682 1.00 49.34 414 ASP A CA 1
ATOM 3169 C C . ASP A 1 414 ? 5.751 17.885 -33.976 1.00 49.34 414 ASP A C 1
ATOM 3171 O O . ASP A 1 414 ? 5.917 18.213 -32.800 1.00 49.34 414 ASP A O 1
ATOM 3175 N N . GLY A 1 415 ? 6.701 17.283 -34.696 1.00 56.16 415 GLY A N 1
ATOM 3176 C CA . GLY A 1 415 ? 7.859 16.570 -34.167 1.00 56.16 415 GLY A CA 1
ATOM 3177 C C . GLY A 1 415 ? 8.973 17.389 -33.519 1.00 56.16 415 GLY A C 1
ATOM 3178 O O . GLY A 1 415 ? 9.144 18.572 -33.771 1.00 56.16 415 GLY A O 1
ATOM 3179 N N . HIS A 1 416 ? 9.784 16.685 -32.722 1.00 59.72 416 HIS A N 1
ATOM 3180 C CA . HIS A 1 416 ? 11.017 17.111 -32.038 1.00 59.72 416 HIS A CA 1
ATOM 3181 C C . HIS A 1 416 ? 10.927 18.336 -31.113 1.00 59.72 416 HIS A C 1
ATOM 3183 O O . HIS A 1 416 ? 11.457 18.261 -30.011 1.00 59.72 416 HIS A O 1
ATOM 3189 N N . GLU A 1 417 ? 10.278 19.429 -31.500 1.00 65.81 417 GLU A N 1
ATOM 3190 C CA . GLU A 1 417 ? 10.168 20.672 -30.738 1.00 65.81 417 GLU A CA 1
ATOM 3191 C C . GLU A 1 417 ? 9.287 20.495 -29.497 1.00 65.81 417 GLU A C 1
ATOM 3193 O O . GLU A 1 417 ? 9.750 20.742 -28.389 1.00 65.81 417 GLU A O 1
ATOM 3198 N N . SER A 1 418 ? 8.085 19.923 -29.631 1.00 68.62 418 SER A N 1
ATOM 3199 C CA . SER A 1 418 ? 7.227 19.637 -28.468 1.00 68.62 418 SER A CA 1
ATOM 3200 C C . SER A 1 418 ? 7.831 18.603 -27.512 1.00 68.62 418 SER A C 1
ATOM 3202 O O . SER A 1 418 ? 7.642 18.689 -26.299 1.00 68.62 418 SER A O 1
ATOM 3204 N N . LEU A 1 419 ? 8.586 17.626 -28.029 1.00 77.69 419 LEU A N 1
ATOM 3205 C CA . LEU A 1 419 ? 9.326 16.690 -27.179 1.00 77.69 419 LEU A CA 1
ATOM 3206 C C . LEU A 1 419 ? 10.511 17.385 -26.494 1.00 77.69 419 LEU A C 1
ATOM 3208 O O . LEU A 1 419 ? 10.739 17.141 -25.313 1.00 77.69 419 LEU A O 1
ATOM 3212 N N . ARG A 1 420 ? 11.232 18.270 -27.193 1.00 80.06 420 ARG A N 1
ATOM 3213 C CA . ARG A 1 420 ? 12.299 19.103 -26.617 1.00 80.06 420 ARG A CA 1
ATOM 3214 C C . ARG A 1 420 ? 11.771 19.986 -25.494 1.00 80.06 420 ARG A C 1
ATOM 3216 O O . ARG A 1 420 ? 12.348 19.973 -24.420 1.00 80.06 420 ARG A O 1
ATOM 3223 N N . GLU A 1 421 ? 10.622 20.634 -25.662 1.00 82.56 421 GLU A N 1
ATOM 3224 C CA . GLU A 1 421 ? 9.990 21.416 -24.589 1.00 82.56 421 GLU A CA 1
ATOM 3225 C C . GLU A 1 421 ? 9.683 20.591 -23.332 1.00 82.56 421 GLU A C 1
ATOM 3227 O O . GLU A 1 421 ? 9.690 21.116 -22.217 1.00 82.56 421 GLU A O 1
ATOM 3232 N N . VAL A 1 422 ? 9.364 19.302 -23.487 1.00 85.00 422 VAL A N 1
ATOM 3233 C CA . VAL A 1 422 ? 9.195 18.394 -22.347 1.00 85.00 422 VAL A CA 1
ATOM 3234 C C . VAL A 1 422 ? 10.555 18.039 -21.754 1.00 85.00 422 VAL A C 1
ATOM 3236 O O . VAL A 1 422 ? 10.733 18.172 -20.549 1.00 85.00 422 VAL A O 1
ATOM 3239 N N . VAL A 1 423 ? 11.512 17.614 -22.574 1.00 84.06 423 VAL A N 1
ATOM 3240 C CA . VAL A 1 423 ? 12.813 17.096 -22.122 1.00 84.06 423 VAL A CA 1
ATOM 3241 C C . VAL A 1 423 ? 13.698 18.171 -21.498 1.00 84.06 423 VAL A C 1
ATOM 3243 O O . VAL A 1 423 ? 14.404 17.901 -20.529 1.00 84.06 423 VAL A O 1
ATOM 3246 N N . ASP A 1 424 ? 13.625 19.390 -22.016 1.00 86.62 424 ASP A N 1
ATOM 3247 C CA . ASP A 1 424 ? 14.392 20.537 -21.534 1.00 86.62 424 ASP A CA 1
ATOM 3248 C C . ASP A 1 424 ? 13.691 21.236 -20.355 1.00 86.62 424 ASP A C 1
ATOM 3250 O O . ASP A 1 424 ? 14.223 22.185 -19.777 1.00 86.62 424 ASP A O 1
ATOM 3254 N N . SER A 1 425 ? 12.496 20.770 -19.965 1.00 87.81 425 SER A N 1
ATOM 3255 C CA . SER A 1 425 ? 11.783 21.315 -18.811 1.00 87.81 425 SER A CA 1
ATOM 3256 C C . SER A 1 425 ? 12.502 20.987 -17.493 1.00 87.81 425 SER A C 1
ATOM 3258 O O . SER A 1 425 ? 13.042 19.885 -17.335 1.00 87.81 425 SER A O 1
ATOM 3260 N N . PRO A 1 426 ? 12.490 21.908 -16.509 1.00 89.75 426 PRO A N 1
ATOM 3261 C CA . PRO A 1 426 ? 13.111 21.663 -15.208 1.00 89.75 426 PRO A CA 1
ATOM 3262 C C . PRO A 1 426 ? 12.520 20.433 -14.505 1.00 89.75 426 PRO A C 1
ATOM 3264 O O . PRO A 1 426 ? 13.255 19.694 -13.850 1.00 89.75 426 PRO A O 1
ATOM 3267 N N . GLU A 1 427 ? 11.225 20.162 -14.693 1.00 91.44 427 GLU A N 1
ATOM 3268 C CA . GLU A 1 427 ? 10.548 19.010 -14.098 1.00 91.44 427 GLU A CA 1
ATOM 3269 C C . GLU A 1 427 ? 11.053 17.679 -14.669 1.00 91.44 427 GLU A C 1
ATOM 3271 O O . GLU A 1 427 ? 11.304 16.738 -13.916 1.00 91.44 427 GLU A O 1
ATOM 3276 N N . TYR A 1 428 ? 11.251 17.600 -15.989 1.00 90.62 428 TYR A N 1
ATOM 3277 C CA . TYR A 1 428 ? 11.790 16.398 -16.628 1.00 90.62 428 TYR A CA 1
ATOM 3278 C C . TYR A 1 428 ? 13.264 16.174 -16.270 1.00 90.62 428 TYR A C 1
ATOM 3280 O O . TYR A 1 428 ? 13.685 15.050 -15.989 1.00 90.62 428 TYR A O 1
ATOM 3288 N N . LEU A 1 429 ? 14.072 17.239 -16.235 1.00 90.38 429 LEU A N 1
ATOM 3289 C CA . LEU A 1 429 ? 15.469 17.138 -15.806 1.00 90.38 429 LEU A CA 1
ATOM 3290 C C . LEU A 1 429 ? 15.573 16.652 -14.357 1.00 90.38 429 LEU A C 1
ATOM 3292 O O . LEU A 1 429 ? 16.423 15.812 -14.049 1.00 90.38 429 LEU A O 1
ATOM 3296 N N . TRP A 1 430 ? 14.688 17.135 -13.484 1.00 92.44 430 TRP A N 1
ATOM 3297 C CA . TRP A 1 430 ? 14.567 16.634 -12.122 1.00 92.44 430 TRP A CA 1
ATOM 3298 C C . TRP A 1 430 ? 14.172 15.154 -12.089 1.00 92.44 430 TRP A C 1
ATOM 3300 O O . TRP A 1 430 ? 14.863 14.378 -11.426 1.00 92.44 430 TRP A O 1
ATOM 3310 N N . SER A 1 431 ? 13.140 14.732 -12.834 1.00 93.62 431 SER A N 1
ATOM 3311 C CA . SER A 1 431 ? 12.692 13.331 -12.821 1.00 93.62 431 SER A CA 1
ATOM 3312 C C . SER A 1 431 ? 13.799 12.399 -13.309 1.00 93.62 431 SER A C 1
ATOM 3314 O O . SER A 1 431 ? 14.103 11.401 -12.658 1.00 93.62 431 SER A O 1
ATOM 3316 N N . SER A 1 432 ? 14.493 12.774 -14.384 1.00 92.19 432 SER A N 1
ATOM 3317 C CA . SER A 1 432 ? 15.608 12.009 -14.939 1.00 92.19 432 SER A CA 1
ATOM 3318 C C . SER A 1 432 ? 16.765 11.856 -13.943 1.00 92.19 432 SER A C 1
ATOM 3320 O O . SER A 1 432 ? 17.304 10.758 -13.769 1.00 92.19 432 SER A O 1
ATOM 3322 N N . GLN A 1 433 ? 17.150 12.927 -13.242 1.00 92.44 433 GLN A N 1
ATOM 3323 C CA . GLN A 1 433 ? 18.217 12.865 -12.236 1.00 92.44 433 GLN A CA 1
ATOM 3324 C C . GLN A 1 433 ? 17.805 12.072 -10.990 1.00 92.44 433 GLN A C 1
ATOM 3326 O O . GLN A 1 433 ? 18.604 11.282 -10.470 1.00 92.44 433 GLN A O 1
ATOM 3331 N N . ALA A 1 434 ? 16.556 12.226 -10.549 1.00 94.25 434 ALA A N 1
ATOM 3332 C CA . ALA A 1 434 ? 15.990 11.476 -9.437 1.00 94.25 434 ALA A CA 1
ATOM 3333 C C . ALA A 1 434 ? 15.968 9.972 -9.727 1.00 94.25 434 ALA A C 1
ATOM 3335 O O . ALA A 1 434 ? 16.452 9.183 -8.917 1.00 94.25 434 ALA A O 1
ATOM 3336 N N . GLN A 1 435 ? 15.487 9.571 -10.904 1.00 96.00 435 GLN A N 1
ATOM 3337 C CA . GLN A 1 435 ? 15.457 8.176 -11.341 1.00 96.00 435 GLN A CA 1
ATOM 3338 C C . GLN A 1 435 ? 16.855 7.557 -11.403 1.00 96.00 435 GLN A C 1
ATOM 3340 O O . GLN A 1 435 ? 17.076 6.469 -10.870 1.00 96.00 435 GLN A O 1
ATOM 3345 N N . ASN A 1 436 ? 17.828 8.265 -11.985 1.00 95.50 436 ASN A N 1
ATOM 3346 C CA . ASN A 1 436 ? 19.216 7.801 -12.018 1.00 95.50 436 ASN A CA 1
ATOM 3347 C C . ASN A 1 436 ? 19.802 7.646 -10.607 1.00 95.50 436 ASN A C 1
ATOM 3349 O O . ASN A 1 436 ? 20.492 6.666 -10.319 1.00 95.50 436 ASN A O 1
ATOM 3353 N N . SER A 1 437 ? 19.507 8.587 -9.709 1.00 96.62 437 SER A N 1
ATOM 3354 C CA . SER A 1 437 ? 19.964 8.532 -8.319 1.00 96.62 437 SER A CA 1
ATOM 3355 C C . SER A 1 437 ? 19.320 7.374 -7.553 1.00 96.62 437 SER A C 1
ATOM 3357 O O . SER A 1 437 ? 20.022 6.661 -6.835 1.00 96.62 437 SER A O 1
ATOM 3359 N N . LEU A 1 438 ? 18.020 7.133 -7.757 1.00 97.94 438 LEU A N 1
ATOM 3360 C CA . LEU A 1 438 ? 17.288 5.991 -7.205 1.00 97.94 438 LEU A CA 1
ATOM 3361 C C . LEU A 1 438 ? 17.898 4.672 -7.671 1.00 97.94 438 LEU A C 1
ATOM 3363 O O . LEU A 1 438 ? 18.275 3.847 -6.842 1.00 97.94 438 LEU A O 1
ATOM 3367 N N . LEU A 1 439 ? 18.088 4.490 -8.977 1.00 98.06 439 LEU A N 1
ATOM 3368 C CA . LEU A 1 439 ? 18.697 3.274 -9.521 1.00 98.06 439 LEU A CA 1
ATOM 3369 C C . LEU A 1 439 ? 20.143 3.079 -9.048 1.00 98.06 439 LEU A C 1
ATOM 3371 O O . LEU A 1 439 ? 20.558 1.948 -8.801 1.00 98.06 439 LEU A O 1
ATOM 3375 N N . THR A 1 440 ? 20.894 4.165 -8.842 1.00 97.69 440 THR A N 1
ATOM 3376 C CA . THR A 1 440 ? 22.242 4.114 -8.249 1.00 97.69 440 THR A CA 1
ATOM 3377 C C . THR A 1 440 ? 22.194 3.591 -6.813 1.00 97.69 440 THR A C 1
ATOM 3379 O O . THR A 1 440 ? 22.955 2.690 -6.460 1.00 97.69 440 THR A O 1
ATOM 3382 N N . GLY A 1 441 ? 21.289 4.125 -5.987 1.00 98.25 441 GLY A N 1
ATOM 3383 C CA . GLY A 1 441 ? 21.108 3.668 -4.608 1.00 98.25 441 GLY A CA 1
ATOM 3384 C C . GLY A 1 441 ? 20.664 2.210 -4.531 1.00 98.25 441 GLY A C 1
ATOM 3385 O O . GLY A 1 441 ? 21.237 1.428 -3.774 1.00 98.25 441 GLY A O 1
ATOM 3386 N N . TYR A 1 442 ? 19.708 1.829 -5.379 1.00 98.56 442 TYR A N 1
ATOM 3387 C CA . TYR A 1 442 ? 19.246 0.450 -5.501 1.00 98.56 442 TYR A CA 1
ATOM 3388 C C . TYR A 1 442 ? 20.386 -0.490 -5.892 1.00 98.56 442 TYR A C 1
ATOM 3390 O O . TYR A 1 442 ? 20.621 -1.489 -5.218 1.00 98.56 442 TYR A O 1
ATOM 3398 N N . SER A 1 443 ? 21.150 -0.127 -6.927 1.00 98.12 443 SER A N 1
ATOM 3399 C CA . SER A 1 443 ? 22.294 -0.906 -7.410 1.00 98.12 443 SER A CA 1
ATOM 3400 C C . SER A 1 443 ? 23.333 -1.151 -6.318 1.00 98.12 443 SER A C 1
ATOM 3402 O O . SER A 1 443 ? 23.871 -2.251 -6.199 1.00 98.12 443 SER A O 1
ATOM 3404 N N . HIS A 1 444 ? 23.608 -0.131 -5.500 1.00 97.75 444 HIS A N 1
ATOM 3405 C CA . HIS A 1 444 ? 24.537 -0.251 -4.382 1.00 97.75 444 HIS A CA 1
ATOM 3406 C C . HIS A 1 444 ? 24.016 -1.213 -3.307 1.00 97.75 444 HIS A C 1
ATOM 3408 O O . HIS A 1 444 ? 24.790 -2.014 -2.790 1.00 97.75 444 HIS A O 1
ATOM 3414 N N . ALA A 1 445 ? 22.725 -1.148 -2.970 1.00 97.69 445 ALA A N 1
ATOM 3415 C CA . ALA A 1 445 ? 22.127 -2.028 -1.968 1.00 97.69 445 ALA A CA 1
ATOM 3416 C C . ALA A 1 445 ? 22.138 -3.499 -2.408 1.00 97.69 445 ALA A C 1
ATOM 3418 O O . ALA A 1 445 ? 22.540 -4.362 -1.634 1.00 97.69 445 ALA A O 1
ATOM 3419 N N . VAL A 1 446 ? 21.771 -3.786 -3.662 1.00 96.81 446 VAL A N 1
ATOM 3420 C CA . VAL A 1 446 ? 21.708 -5.169 -4.174 1.00 96.81 446 VAL A CA 1
ATOM 3421 C C . VAL A 1 446 ? 23.047 -5.705 -4.694 1.00 96.81 446 VAL A C 1
ATOM 3423 O O . VAL A 1 446 ? 23.146 -6.877 -5.050 1.00 96.81 446 VAL A O 1
ATOM 3426 N N . GLY A 1 447 ? 24.084 -4.864 -4.769 1.00 95.94 447 GLY A N 1
ATOM 3427 C CA . GLY A 1 447 ? 25.408 -5.250 -5.266 1.00 95.94 447 GLY A CA 1
ATOM 3428 C C . GLY A 1 447 ? 25.451 -5.589 -6.763 1.00 95.94 447 GLY A C 1
ATOM 3429 O O . GLY A 1 447 ? 26.362 -6.289 -7.204 1.00 95.94 447 GLY A O 1
ATOM 3430 N N . ALA A 1 448 ? 24.484 -5.106 -7.548 1.00 91.81 448 ALA A N 1
ATOM 3431 C CA . ALA A 1 448 ? 24.378 -5.344 -8.987 1.00 91.81 448 ALA A CA 1
ATOM 3432 C C . ALA A 1 448 ? 24.057 -4.040 -9.724 1.00 91.81 448 ALA A C 1
ATOM 3434 O O . ALA A 1 448 ? 23.309 -3.207 -9.224 1.00 91.81 448 ALA A O 1
ATOM 3435 N N . SER A 1 449 ? 24.616 -3.853 -10.922 1.00 92.12 449 SER A N 1
ATOM 3436 C CA . SER A 1 449 ? 24.343 -2.656 -11.723 1.00 92.12 449 SER A CA 1
ATOM 3437 C C . SER A 1 449 ? 22.975 -2.774 -12.392 1.00 92.12 449 SER A C 1
ATOM 3439 O O . SER A 1 449 ? 22.804 -3.571 -13.311 1.00 92.12 449 SER A O 1
ATOM 3441 N N . VAL A 1 450 ? 22.017 -1.972 -11.930 1.00 92.31 450 VAL A N 1
ATOM 3442 C CA . VAL A 1 450 ? 20.680 -1.841 -12.515 1.00 92.31 450 VAL A CA 1
ATOM 3443 C C . VAL A 1 450 ? 20.530 -0.416 -13.030 1.00 92.31 450 VAL A C 1
ATOM 3445 O O . VAL A 1 450 ? 20.656 0.550 -12.281 1.00 92.31 450 VAL A O 1
ATOM 3448 N N . GLY A 1 451 ? 20.272 -0.271 -14.325 1.00 90.69 451 GLY A N 1
ATOM 3449 C CA . GLY A 1 451 ? 20.091 1.026 -14.973 1.00 90.69 451 GLY A CA 1
ATOM 3450 C C . GLY A 1 451 ? 18.983 0.974 -16.016 1.00 90.69 451 GLY A C 1
ATOM 3451 O O . GLY A 1 451 ? 18.501 -0.097 -16.359 1.00 90.69 451 GLY A O 1
ATOM 3452 N N . LEU A 1 452 ? 18.615 2.122 -16.588 1.00 85.62 452 LEU A N 1
ATOM 3453 C CA . LEU A 1 452 ? 17.569 2.211 -17.624 1.00 85.62 452 LEU A CA 1
ATOM 3454 C C . LEU A 1 452 ? 17.892 1.430 -18.916 1.00 85.62 452 LEU A C 1
ATOM 3456 O O . LEU A 1 452 ? 17.013 1.196 -19.744 1.00 85.62 452 LEU A O 1
ATOM 3460 N N . HIS A 1 453 ? 19.155 1.037 -19.098 1.00 84.81 453 HIS A N 1
ATOM 3461 C CA . HIS A 1 453 ? 19.608 0.192 -20.203 1.00 84.81 453 HIS A CA 1
ATOM 3462 C C . HIS A 1 453 ? 19.573 -1.307 -19.885 1.00 84.81 453 HIS A C 1
ATOM 3464 O O . HIS A 1 453 ? 19.836 -2.107 -20.782 1.00 84.81 453 HIS A O 1
ATOM 3470 N N . ASP A 1 454 ? 19.258 -1.693 -18.645 1.00 89.88 454 ASP A N 1
ATOM 3471 C CA . ASP A 1 454 ? 19.043 -3.090 -18.289 1.00 89.88 454 ASP A CA 1
ATOM 3472 C C . ASP A 1 454 ? 17.882 -3.660 -19.132 1.00 89.88 454 ASP A C 1
ATOM 3474 O O . ASP A 1 454 ? 16.793 -3.073 -19.138 1.00 89.88 454 ASP A O 1
ATOM 3478 N N . PRO A 1 455 ? 18.086 -4.764 -19.880 1.00 90.38 455 PRO A N 1
ATOM 3479 C CA . PRO A 1 455 ? 17.066 -5.295 -20.782 1.00 90.38 455 PRO A CA 1
ATOM 3480 C C . PRO A 1 455 ? 15.760 -5.647 -20.071 1.00 90.38 455 PRO A C 1
ATOM 3482 O O . PRO A 1 455 ? 14.685 -5.455 -20.640 1.00 90.38 455 PRO A O 1
ATOM 3485 N N . MET A 1 456 ? 15.858 -6.122 -18.826 1.00 91.56 456 MET A N 1
ATOM 3486 C CA . MET A 1 456 ? 14.714 -6.549 -18.037 1.00 91.56 456 MET A CA 1
ATOM 3487 C C . MET A 1 456 ? 13.908 -5.350 -17.535 1.00 91.56 456 MET A C 1
ATOM 3489 O O . MET A 1 456 ? 12.704 -5.262 -17.779 1.00 91.56 456 MET A O 1
ATOM 3493 N N . LEU A 1 457 ? 14.575 -4.377 -16.907 1.00 93.75 457 LEU A N 1
ATOM 3494 C CA . LEU A 1 457 ? 13.944 -3.129 -16.480 1.00 93.75 457 LEU A CA 1
ATOM 3495 C C . LEU A 1 457 ? 13.294 -2.406 -17.664 1.00 93.75 457 LEU A C 1
ATOM 3497 O O . LEU A 1 457 ? 12.177 -1.907 -17.549 1.00 93.75 457 LEU A O 1
ATOM 3501 N N . ARG A 1 458 ? 13.962 -2.392 -18.822 1.00 94.06 458 ARG A N 1
ATOM 3502 C CA . ARG A 1 458 ? 13.449 -1.774 -20.047 1.00 94.06 458 ARG A CA 1
ATOM 3503 C C . ARG A 1 458 ? 12.189 -2.463 -20.573 1.00 94.06 458 ARG A C 1
ATOM 3505 O O . ARG A 1 458 ? 11.267 -1.757 -20.974 1.00 94.06 458 ARG A O 1
ATOM 3512 N N . ALA A 1 459 ? 12.138 -3.796 -20.585 1.00 94.88 459 ALA A N 1
ATOM 3513 C CA . ALA A 1 459 ? 10.958 -4.538 -21.032 1.00 94.88 459 ALA A CA 1
ATOM 3514 C C . ALA A 1 459 ? 9.743 -4.244 -20.136 1.00 94.88 459 ALA A C 1
ATOM 3516 O O . ALA A 1 459 ? 8.676 -3.888 -20.635 1.00 94.88 459 ALA A O 1
ATOM 3517 N N . VAL A 1 460 ? 9.939 -4.280 -18.814 1.00 96.00 460 VAL A N 1
ATOM 3518 C CA . VAL A 1 460 ? 8.895 -3.950 -17.831 1.00 96.00 460 VAL A CA 1
ATOM 3519 C C . VAL A 1 460 ? 8.464 -2.482 -17.932 1.00 96.00 460 VAL A C 1
ATOM 3521 O O . VAL A 1 460 ? 7.277 -2.176 -17.845 1.00 96.00 460 VAL A O 1
ATOM 3524 N N . LEU A 1 461 ? 9.406 -1.561 -18.162 1.00 97.00 461 LEU A N 1
ATOM 3525 C CA . LEU A 1 461 ? 9.105 -0.140 -18.335 1.00 97.00 461 LEU A CA 1
ATOM 3526 C C . LEU A 1 461 ? 8.253 0.108 -19.585 1.00 97.00 461 LEU A C 1
ATOM 3528 O O . LEU A 1 461 ? 7.289 0.865 -19.516 1.00 97.00 461 LEU A O 1
ATOM 3532 N N . ILE A 1 462 ? 8.572 -0.541 -20.710 1.00 97.06 462 ILE A N 1
ATOM 3533 C CA . ILE A 1 462 ? 7.777 -0.428 -21.941 1.00 97.06 462 ILE A CA 1
ATOM 3534 C C . ILE A 1 462 ? 6.381 -1.019 -21.736 1.00 97.06 462 ILE A C 1
ATOM 3536 O O . ILE A 1 462 ? 5.410 -0.354 -22.082 1.00 97.06 462 ILE A O 1
ATOM 3540 N N . ASP A 1 463 ? 6.258 -2.205 -21.132 1.00 97.12 463 ASP A N 1
ATOM 3541 C CA . ASP A 1 463 ? 4.957 -2.803 -20.793 1.00 97.12 463 ASP A CA 1
ATOM 3542 C C . ASP A 1 463 ? 4.092 -1.829 -19.980 1.00 97.12 463 ASP A C 1
ATOM 3544 O O . ASP A 1 463 ? 2.958 -1.528 -20.367 1.00 97.12 463 ASP A O 1
ATOM 3548 N N . ARG A 1 464 ? 4.661 -1.237 -18.922 1.00 97.44 464 ARG A N 1
ATOM 3549 C CA . ARG A 1 464 ? 3.951 -0.267 -18.085 1.00 97.44 464 ARG A CA 1
ATOM 3550 C C . ARG A 1 464 ? 3.549 0.995 -18.850 1.00 97.44 464 ARG A C 1
ATOM 3552 O O . ARG A 1 464 ? 2.402 1.424 -18.749 1.00 97.44 464 ARG A O 1
ATOM 3559 N N . LEU A 1 465 ? 4.462 1.569 -19.631 1.00 97.75 465 LEU A N 1
ATOM 3560 C CA . LEU A 1 465 ? 4.198 2.765 -20.435 1.00 97.75 465 LEU A CA 1
ATOM 3561 C C . LEU A 1 465 ? 3.079 2.534 -21.452 1.00 97.75 465 LEU A C 1
ATOM 3563 O O . LEU A 1 465 ? 2.260 3.420 -21.662 1.00 97.75 465 LEU A O 1
ATOM 3567 N N . LEU A 1 466 ? 3.010 1.354 -22.070 1.00 97.94 466 LEU A N 1
ATOM 3568 C CA . LEU A 1 466 ? 1.955 1.021 -23.026 1.00 97.94 466 LEU A CA 1
ATOM 3569 C C . LEU A 1 466 ? 0.576 0.942 -22.361 1.00 97.94 466 LEU A C 1
ATOM 3571 O O . LEU A 1 466 ? -0.405 1.431 -22.925 1.00 97.94 466 LEU A O 1
ATOM 3575 N N . VAL A 1 467 ? 0.499 0.368 -21.155 1.00 96.38 467 VAL A N 1
ATOM 3576 C CA . VAL A 1 467 ? -0.735 0.371 -20.352 1.00 96.38 467 VAL A CA 1
ATOM 3577 C C . VAL A 1 467 ? -1.149 1.799 -20.006 1.00 96.38 467 VAL A C 1
ATOM 3579 O O . VAL A 1 467 ? -2.316 2.159 -20.171 1.00 96.38 467 VAL A O 1
ATOM 3582 N N . GLU A 1 468 ? -0.199 2.626 -19.573 1.00 96.81 468 GLU A N 1
ATOM 3583 C CA . GLU A 1 468 ? -0.444 4.030 -19.244 1.00 96.81 468 GLU A CA 1
ATOM 3584 C C . GLU A 1 468 ? -0.912 4.821 -20.470 1.00 96.81 468 GLU A C 1
ATOM 3586 O O . GLU A 1 468 ? -1.943 5.471 -20.388 1.00 96.81 468 GLU A O 1
ATOM 3591 N N . VAL A 1 469 ? -0.258 4.703 -21.632 1.00 95.12 469 VAL A N 1
ATOM 3592 C CA . VAL A 1 469 ? -0.684 5.377 -22.875 1.00 95.12 469 VAL A CA 1
ATOM 3593 C C . VAL A 1 469 ? -2.151 5.090 -23.193 1.00 95.12 469 VAL A C 1
ATOM 3595 O O . VAL A 1 469 ? -2.922 6.017 -23.431 1.00 95.12 469 VAL A O 1
ATOM 3598 N N . VAL A 1 470 ? -2.554 3.819 -23.181 1.00 94.75 470 VAL A N 1
ATOM 3599 C CA . VAL A 1 470 ? -3.939 3.433 -23.490 1.00 94.75 470 VAL A CA 1
ATOM 3600 C C . VAL A 1 470 ? -4.911 3.961 -22.430 1.00 94.75 470 VAL A C 1
ATOM 3602 O O . VAL A 1 470 ? -6.000 4.424 -22.769 1.00 94.75 470 VAL A O 1
ATOM 3605 N N . THR A 1 471 ? -4.522 3.911 -21.156 1.00 93.25 471 THR A N 1
ATOM 3606 C CA . THR A 1 471 ? -5.376 4.341 -20.040 1.00 93.25 471 THR A CA 1
ATOM 3607 C C . THR A 1 471 ? -5.541 5.859 -20.008 1.00 93.25 471 THR A C 1
ATOM 3609 O O . THR A 1 471 ? -6.664 6.348 -19.906 1.00 93.25 471 THR A O 1
ATOM 3612 N N . GLU A 1 472 ? -4.453 6.617 -20.150 1.00 92.75 472 GLU A N 1
ATOM 3613 C CA . GLU A 1 472 ? -4.489 8.081 -20.161 1.00 92.75 472 GLU A CA 1
ATOM 3614 C C . GLU A 1 472 ? -5.209 8.609 -21.400 1.00 92.75 472 GLU A C 1
ATOM 3616 O O . GLU A 1 472 ? -6.010 9.531 -21.283 1.00 92.75 472 GLU A O 1
ATOM 3621 N N . LEU A 1 473 ? -5.019 7.985 -22.569 1.00 89.81 473 LEU A N 1
ATOM 3622 C CA . LEU A 1 473 ? -5.761 8.351 -23.778 1.00 89.81 473 LEU A CA 1
ATOM 3623 C C . LEU A 1 473 ? -7.280 8.237 -23.570 1.00 89.81 473 LEU A C 1
ATOM 3625 O O . LEU A 1 473 ? -8.032 9.051 -24.099 1.00 89.81 473 LEU A O 1
ATOM 3629 N N . ARG A 1 474 ? -7.733 7.236 -22.806 1.00 88.00 474 ARG A N 1
ATOM 3630 C CA . ARG A 1 474 ? -9.157 7.017 -22.525 1.00 88.00 474 ARG A CA 1
ATOM 3631 C C . ARG A 1 474 ? -9.686 7.934 -21.422 1.00 88.00 474 ARG A C 1
ATOM 3633 O O . ARG A 1 474 ? -10.766 8.495 -21.574 1.00 88.00 474 ARG A O 1
ATOM 3640 N N . ASN A 1 475 ? -8.957 8.042 -20.314 1.00 87.12 475 ASN A N 1
ATOM 3641 C CA . ASN A 1 475 ? -9.493 8.595 -19.069 1.00 87.12 475 ASN A CA 1
ATOM 3642 C C . ASN A 1 475 ? -9.043 10.037 -18.817 1.00 87.12 475 ASN A C 1
ATOM 3644 O O . ASN A 1 475 ? -9.792 10.814 -18.232 1.00 87.12 475 ASN A O 1
ATOM 3648 N N . ARG A 1 476 ? -7.820 10.401 -19.225 1.00 88.38 476 ARG A N 1
ATOM 3649 C CA . ARG A 1 476 ? -7.208 11.708 -18.938 1.00 88.38 476 ARG A CA 1
ATOM 3650 C C . ARG A 1 476 ? -6.293 12.160 -20.092 1.00 88.38 476 ARG A C 1
ATOM 3652 O O . ARG A 1 476 ? -5.075 12.214 -19.919 1.00 88.38 476 ARG A O 1
ATOM 3659 N N . PRO A 1 477 ? -6.837 12.535 -21.267 1.00 86.62 477 PRO A N 1
ATOM 3660 C CA . PRO A 1 477 ? -6.026 12.823 -22.458 1.00 86.62 477 PRO A CA 1
ATOM 3661 C C . PRO A 1 477 ? -4.925 13.875 -22.248 1.00 86.62 477 PRO A C 1
ATOM 3663 O O . PRO A 1 477 ? -3.853 13.779 -22.838 1.00 86.62 477 PRO A O 1
ATOM 3666 N N . THR A 1 478 ? -5.138 14.850 -21.359 1.00 84.69 478 THR A N 1
ATOM 3667 C CA . THR A 1 478 ? -4.130 15.857 -20.977 1.00 84.69 478 THR A CA 1
ATOM 3668 C C . THR A 1 478 ? -2.858 15.243 -20.372 1.00 84.69 478 THR A C 1
ATOM 3670 O O . THR A 1 478 ? -1.764 15.778 -20.546 1.00 84.69 478 THR A O 1
ATOM 3673 N N . TRP A 1 479 ? -2.976 14.103 -19.689 1.00 91.19 479 TRP A N 1
ATOM 3674 C CA . TRP A 1 479 ? -1.865 13.401 -19.042 1.00 91.19 479 TRP A CA 1
ATOM 3675 C C . TRP A 1 479 ? -1.081 12.502 -19.994 1.00 91.19 479 TRP A C 1
ATOM 3677 O O . TRP A 1 479 ? 0.030 12.093 -19.661 1.00 91.19 479 TRP A O 1
ATOM 3687 N N . LEU A 1 480 ? -1.606 12.245 -21.196 1.00 89.81 480 LEU A N 1
ATOM 3688 C CA . LEU A 1 480 ? -1.016 11.347 -22.187 1.00 89.81 480 LEU A CA 1
ATOM 3689 C C . LEU A 1 480 ? 0.443 11.697 -22.532 1.00 89.81 480 LEU A C 1
ATOM 3691 O O . LEU A 1 480 ? 1.247 10.812 -22.828 1.00 89.81 480 LEU A O 1
ATOM 3695 N N . ILE A 1 481 ? 0.806 12.979 -22.445 1.00 88.00 481 ILE A N 1
ATOM 3696 C CA . ILE A 1 481 ? 2.167 13.462 -22.696 1.00 88.00 481 ILE A CA 1
ATOM 3697 C C . ILE A 1 481 ? 3.216 12.826 -21.773 1.00 88.00 481 ILE A C 1
ATOM 3699 O O . ILE A 1 481 ? 4.350 12.620 -22.200 1.00 88.00 481 ILE A O 1
ATOM 3703 N N . VAL A 1 482 ? 2.848 12.477 -20.536 1.00 91.94 482 VAL A N 1
ATOM 3704 C CA . VAL A 1 482 ? 3.773 11.922 -19.537 1.00 91.94 482 VAL A CA 1
ATOM 3705 C C . VAL A 1 482 ? 4.298 10.547 -19.975 1.00 91.94 482 VAL A C 1
ATOM 3707 O O . VAL A 1 482 ? 5.514 10.404 -20.121 1.00 91.94 482 VAL A O 1
ATOM 3710 N N . PRO A 1 483 ? 3.457 9.525 -20.238 1.00 94.44 483 PRO A N 1
ATOM 3711 C CA . PRO A 1 483 ? 3.949 8.247 -20.744 1.00 94.44 483 PRO A CA 1
ATOM 3712 C C . PRO A 1 483 ? 4.484 8.325 -22.181 1.00 94.44 483 PRO A C 1
ATOM 3714 O O . PRO A 1 483 ? 5.472 7.655 -22.484 1.00 94.44 483 PRO A O 1
ATOM 3717 N N . LEU A 1 484 ? 3.917 9.159 -23.068 1.00 90.88 484 LEU A N 1
ATOM 3718 C CA . LEU A 1 484 ? 4.417 9.247 -24.448 1.00 90.88 484 LEU A CA 1
ATOM 3719 C C . LEU A 1 484 ? 5.840 9.807 -24.538 1.00 90.88 484 LEU A C 1
ATOM 3721 O O . LEU A 1 484 ? 6.640 9.290 -25.321 1.00 90.88 484 LEU A O 1
ATOM 3725 N N . ALA A 1 485 ? 6.171 10.839 -23.757 1.00 89.56 485 ALA A N 1
ATOM 3726 C CA . ALA A 1 485 ? 7.509 11.425 -23.763 1.00 89.56 485 ALA A CA 1
ATOM 3727 C C . ALA A 1 485 ? 8.562 10.400 -23.315 1.00 89.56 485 ALA A C 1
ATOM 3729 O O . ALA A 1 485 ? 9.540 10.167 -24.030 1.00 89.56 485 ALA A O 1
ATOM 3730 N N . THR A 1 486 ? 8.321 9.717 -22.189 1.00 92.12 486 THR A N 1
ATOM 3731 C CA . THR A 1 486 ? 9.216 8.667 -21.682 1.00 92.12 486 THR A CA 1
ATOM 3732 C C . THR A 1 486 ? 9.358 7.522 -22.689 1.00 92.12 486 THR A C 1
ATOM 3734 O O . THR A 1 486 ? 10.479 7.111 -22.989 1.00 92.12 486 THR A O 1
ATOM 3737 N N . LEU A 1 487 ? 8.253 7.035 -23.271 1.00 93.25 487 LEU A N 1
ATOM 3738 C CA . LEU A 1 487 ? 8.283 5.950 -24.259 1.00 93.25 487 LEU A CA 1
ATOM 3739 C C . LEU A 1 487 ? 9.064 6.342 -25.521 1.00 93.25 487 LEU A C 1
ATOM 3741 O O . LEU A 1 487 ? 9.864 5.553 -26.028 1.00 93.25 487 LEU A O 1
ATOM 3745 N N . THR A 1 488 ? 8.874 7.572 -26.001 1.00 90.12 488 THR A N 1
ATOM 3746 C CA . THR A 1 488 ? 9.560 8.093 -27.189 1.00 90.12 488 THR A CA 1
ATOM 3747 C C . THR A 1 488 ? 11.068 8.159 -26.980 1.00 90.12 488 THR A C 1
ATOM 3749 O O . THR A 1 488 ? 11.821 7.727 -27.851 1.00 90.12 488 THR A O 1
ATOM 3752 N N . LEU A 1 489 ? 11.521 8.635 -25.819 1.00 87.88 489 LEU A N 1
ATOM 3753 C CA . LEU A 1 489 ? 12.946 8.730 -25.486 1.00 87.88 489 LEU A CA 1
ATOM 3754 C C . LEU A 1 489 ? 13.568 7.359 -25.253 1.00 87.88 489 LEU A C 1
ATOM 3756 O O . LEU A 1 489 ? 14.675 7.082 -25.718 1.00 87.88 489 LEU A O 1
ATOM 3760 N N . LEU A 1 490 ? 12.831 6.470 -24.587 1.00 90.38 490 LEU A N 1
ATOM 3761 C CA . LEU A 1 490 ? 13.280 5.111 -24.343 1.00 90.38 490 LEU A CA 1
ATOM 3762 C C . LEU A 1 490 ? 13.503 4.376 -25.668 1.00 90.38 490 LEU A C 1
ATOM 3764 O O . LEU A 1 490 ? 14.556 3.765 -25.849 1.00 90.38 490 LEU A O 1
ATOM 3768 N N . LEU A 1 491 ? 12.560 4.456 -26.610 1.00 89.00 491 LEU A N 1
ATOM 3769 C CA . LEU A 1 491 ? 12.646 3.801 -27.920 1.00 89.00 491 LEU A CA 1
ATOM 3770 C C . LEU A 1 491 ? 13.545 4.536 -28.924 1.00 89.00 491 LEU A C 1
ATOM 3772 O O . LEU A 1 491 ? 14.124 3.895 -29.795 1.00 89.00 491 LEU A O 1
ATOM 3776 N N . GLY A 1 492 ? 13.631 5.864 -28.848 1.00 76.50 492 GLY A N 1
ATOM 3777 C CA . GLY A 1 492 ? 14.362 6.700 -29.800 1.00 76.50 492 GLY A CA 1
ATOM 3778 C C . GLY A 1 492 ? 15.836 6.930 -29.491 1.00 76.50 492 GLY A C 1
ATOM 3779 O O . GLY A 1 492 ? 16.553 7.334 -30.400 1.00 76.50 492 GLY A O 1
ATOM 3780 N N . GLY A 1 493 ? 16.291 6.649 -28.267 1.00 65.06 493 GLY A N 1
ATOM 3781 C CA . GLY A 1 493 ? 17.620 7.056 -27.807 1.00 65.06 493 GLY A CA 1
ATOM 3782 C C . GLY A 1 493 ? 17.658 8.537 -27.411 1.00 65.06 493 GLY A C 1
ATOM 3783 O O . GLY A 1 493 ? 16.664 9.254 -27.536 1.00 65.06 493 GLY A O 1
ATOM 3784 N N . ARG A 1 494 ? 18.803 9.005 -26.886 1.00 51.34 494 ARG A N 1
ATOM 3785 C CA . ARG A 1 494 ? 19.005 10.434 -26.582 1.00 51.34 494 ARG A CA 1
ATOM 3786 C C . ARG A 1 494 ? 18.770 11.244 -27.857 1.00 51.34 494 ARG A C 1
ATOM 3788 O O . ARG A 1 494 ? 19.337 10.908 -28.890 1.00 51.34 494 ARG A O 1
ATOM 3795 N N . LEU A 1 495 ? 17.979 12.313 -27.760 1.00 43.56 495 LEU A N 1
ATOM 3796 C CA . LEU A 1 495 ? 17.909 13.333 -28.804 1.00 43.56 495 LEU A CA 1
ATOM 3797 C C . LEU A 1 495 ? 19.339 13.825 -29.055 1.00 43.56 495 LEU A C 1
ATOM 3799 O O . LEU A 1 495 ? 19.955 14.407 -28.159 1.00 43.56 495 LEU A O 1
ATOM 3803 N N . GLU A 1 496 ? 19.891 13.526 -30.229 1.00 33.75 496 GLU A N 1
ATOM 3804 C CA . GLU A 1 496 ? 21.180 14.071 -30.635 1.00 33.75 496 GLU A CA 1
ATOM 3805 C C . GLU A 1 496 ? 21.061 15.600 -30.606 1.00 33.75 496 GLU A C 1
ATOM 3807 O O . GLU A 1 496 ? 20.120 16.185 -31.153 1.00 33.75 496 GLU A O 1
ATOM 3812 N N . HIS A 1 497 ? 21.967 16.256 -29.876 1.00 34.81 497 HIS A N 1
ATOM 3813 C CA . HIS A 1 497 ? 22.157 17.689 -30.033 1.00 34.81 497 HIS A CA 1
ATOM 3814 C C . HIS A 1 497 ? 22.661 17.872 -31.457 1.00 34.81 497 HIS A C 1
ATOM 3816 O O . HIS A 1 497 ? 23.764 17.432 -31.779 1.00 34.81 497 HIS A O 1
ATOM 3822 N N . ASP A 1 498 ? 21.826 18.464 -32.302 1.00 30.23 498 ASP A N 1
ATOM 3823 C CA . ASP A 1 498 ? 22.204 18.890 -33.640 1.00 30.23 498 ASP A CA 1
ATOM 3824 C C . ASP A 1 498 ? 23.197 20.050 -33.474 1.00 30.23 498 ASP A C 1
ATOM 3826 O O . ASP A 1 498 ? 22.841 21.228 -33.485 1.00 30.23 498 ASP A O 1
ATOM 3830 N N . SER A 1 499 ? 24.449 19.710 -33.170 1.00 29.88 499 SER A N 1
ATOM 3831 C CA . SER A 1 499 ? 25.568 20.632 -33.256 1.00 29.88 499 SER A CA 1
ATOM 3832 C C . SER A 1 499 ? 25.768 20.884 -34.742 1.00 29.88 499 SER A C 1
ATOM 3834 O O . SER A 1 499 ? 26.438 20.104 -35.423 1.00 29.88 499 SER A O 1
ATOM 3836 N N . GLN A 1 500 ? 25.154 21.945 -35.264 1.00 26.36 500 GLN A N 1
ATOM 3837 C CA . GLN A 1 500 ? 25.557 22.464 -36.563 1.00 26.36 500 GLN A CA 1
ATOM 3838 C C . GLN A 1 500 ? 27.076 22.701 -36.522 1.00 26.36 500 GLN A C 1
ATOM 3840 O O . GLN A 1 500 ? 27.568 23.266 -35.541 1.00 26.36 500 GLN A O 1
ATOM 3845 N N . PRO A 1 501 ? 27.839 22.269 -37.541 1.00 28.09 501 PRO A N 1
ATOM 3846 C CA . PRO A 1 501 ? 29.204 22.729 -37.684 1.00 28.09 501 PRO A CA 1
ATOM 3847 C C . PRO A 1 501 ? 29.119 24.222 -37.999 1.00 28.09 501 PRO A C 1
ATOM 3849 O O . PRO A 1 501 ? 28.677 24.603 -39.082 1.00 28.09 501 PRO A O 1
ATOM 3852 N N . GLU A 1 502 ? 29.469 25.067 -37.031 1.00 33.50 502 GLU A N 1
ATOM 3853 C CA . GLU A 1 502 ? 29.800 26.453 -37.331 1.00 33.50 502 GLU A CA 1
ATOM 3854 C C . GLU A 1 502 ? 31.025 26.420 -38.247 1.00 33.50 502 GLU A C 1
ATOM 3856 O O . GLU A 1 502 ? 32.077 25.898 -37.878 1.00 33.50 502 GLU A O 1
ATOM 3861 N N . ASP A 1 503 ? 30.838 26.900 -39.477 1.00 28.70 503 ASP A N 1
ATOM 3862 C CA . ASP A 1 503 ? 31.905 27.110 -40.443 1.00 28.70 503 ASP A CA 1
ATOM 3863 C C . ASP A 1 503 ? 33.016 27.945 -39.793 1.00 28.70 503 ASP A C 1
ATOM 3865 O O . ASP A 1 503 ? 32.818 29.107 -39.423 1.00 28.70 503 ASP A O 1
ATOM 3869 N N . ASP A 1 504 ? 34.198 27.339 -39.689 1.00 29.80 504 ASP A N 1
ATOM 3870 C CA . ASP A 1 504 ? 35.446 28.005 -39.356 1.00 29.80 504 ASP A CA 1
ATOM 3871 C C . ASP A 1 504 ? 35.696 29.149 -40.353 1.00 29.80 504 ASP A C 1
ATOM 3873 O O . ASP A 1 504 ? 36.110 28.937 -41.496 1.00 29.80 504 ASP A O 1
ATOM 3877 N N . ALA A 1 505 ? 35.478 30.385 -39.906 1.00 30.88 505 ALA A N 1
ATOM 3878 C CA . ALA A 1 505 ? 36.035 31.572 -40.532 1.00 30.88 505 ALA A CA 1
ATOM 3879 C C . ALA A 1 505 ? 37.113 32.156 -39.613 1.00 30.88 505 ALA A C 1
ATOM 3881 O O . ALA A 1 505 ? 36.846 32.718 -38.552 1.00 30.88 505 ALA A O 1
ATOM 3882 N N . GLU A 1 506 ? 38.346 31.972 -40.070 1.00 29.66 506 GLU A N 1
ATOM 3883 C CA . GLU A 1 506 ? 39.609 32.454 -39.528 1.00 29.66 506 GLU A CA 1
ATOM 3884 C C . GLU A 1 506 ? 39.560 33.914 -39.036 1.00 29.66 506 GLU A C 1
ATOM 3886 O O . GLU A 1 506 ? 39.086 34.821 -39.723 1.00 29.66 506 GLU A O 1
ATOM 3891 N N . GLY A 1 507 ? 40.147 34.152 -37.861 1.00 27.39 507 GLY A N 1
ATOM 3892 C CA . GLY A 1 507 ? 40.368 35.483 -37.302 1.00 27.39 507 GLY A CA 1
ATOM 3893 C C . GLY A 1 507 ? 41.356 35.438 -36.140 1.00 27.39 507 GLY A C 1
ATOM 3894 O O . GLY A 1 507 ? 40.970 35.318 -34.983 1.00 27.39 507 GLY A O 1
ATOM 3895 N N . GLU A 1 508 ? 42.641 35.485 -36.481 1.00 27.02 508 GLU A N 1
ATOM 3896 C CA . GLU A 1 508 ? 43.801 35.402 -35.593 1.00 27.02 508 GLU A CA 1
ATOM 3897 C C . GLU A 1 508 ? 43.851 36.437 -34.449 1.00 27.02 508 GLU A C 1
ATOM 3899 O O . GLU A 1 508 ? 43.573 37.620 -34.626 1.00 27.02 508 GLU A O 1
ATOM 3904 N N . ALA A 1 509 ? 44.405 35.948 -33.331 1.00 27.48 509 ALA A N 1
ATOM 3905 C CA . ALA A 1 509 ? 45.356 36.594 -32.419 1.00 27.48 509 ALA A CA 1
ATOM 3906 C C . ALA A 1 509 ? 44.931 37.842 -31.616 1.00 27.48 509 ALA A C 1
ATOM 3908 O O . ALA A 1 509 ? 44.842 38.950 -32.131 1.00 27.48 509 ALA A O 1
ATOM 3909 N N . ALA A 1 510 ? 44.944 37.711 -30.284 1.00 27.52 510 ALA A N 1
ATOM 3910 C CA . ALA A 1 510 ? 46.117 38.080 -29.476 1.00 27.52 510 ALA A CA 1
ATOM 3911 C C . ALA A 1 510 ? 45.819 38.024 -27.966 1.00 27.52 510 ALA A C 1
ATOM 3913 O O . ALA A 1 510 ? 44.788 38.501 -27.509 1.00 27.52 510 ALA A O 1
ATOM 3914 N N . GLY A 1 511 ? 46.814 37.576 -27.196 1.00 25.12 511 GLY A N 1
ATOM 3915 C CA . GLY A 1 511 ? 47.224 38.351 -26.025 1.00 25.12 511 GLY A CA 1
ATOM 3916 C C . GLY A 1 511 ? 46.801 37.863 -24.642 1.00 25.12 511 GLY A C 1
ATOM 3917 O O . GLY A 1 511 ? 45.811 38.312 -24.090 1.00 25.12 511 GLY A O 1
ATOM 3918 N N . GLU A 1 512 ? 47.721 37.105 -24.050 1.00 27.72 512 GLU A N 1
ATOM 3919 C CA . GLU A 1 512 ? 48.205 37.282 -22.675 1.00 27.72 512 GLU A CA 1
ATOM 3920 C C . GLU A 1 512 ? 47.490 36.608 -21.494 1.00 27.72 512 GLU A C 1
ATOM 3922 O O . GLU A 1 512 ? 46.304 36.725 -21.209 1.00 27.72 512 GLU A O 1
ATOM 3927 N N . ALA A 1 513 ? 48.354 35.900 -20.771 1.00 26.12 513 ALA A N 1
ATOM 3928 C CA . ALA A 1 513 ? 48.149 35.210 -19.522 1.00 26.12 513 ALA A CA 1
ATOM 3929 C C . ALA A 1 513 ? 48.108 36.169 -18.327 1.00 26.12 513 ALA A C 1
ATOM 3931 O O . ALA A 1 513 ? 48.777 37.201 -18.322 1.00 26.12 513 ALA A O 1
ATOM 3932 N N . GLY A 1 514 ? 47.487 35.720 -17.234 1.00 25.94 514 GLY A N 1
ATOM 3933 C CA . GLY A 1 514 ? 47.869 36.183 -15.905 1.00 25.94 514 GLY A CA 1
ATOM 3934 C C . GLY A 1 514 ? 46.795 36.042 -14.835 1.00 25.94 514 GLY A C 1
ATOM 3935 O O . GLY A 1 514 ? 45.764 36.693 -14.903 1.00 25.94 514 GLY A O 1
ATOM 3936 N N . GLY A 1 515 ? 47.126 35.312 -13.767 1.00 24.88 515 GLY A N 1
ATOM 3937 C CA . GLY A 1 515 ? 46.852 35.832 -12.425 1.00 24.88 515 GLY A CA 1
ATOM 3938 C C . GLY A 1 515 ? 45.805 35.110 -11.585 1.00 24.88 515 GLY A C 1
ATOM 3939 O O . GLY A 1 515 ? 44.608 35.318 -11.705 1.00 24.88 515 GLY A O 1
ATOM 3940 N N . ALA A 1 516 ? 46.333 34.321 -10.658 1.00 25.80 516 ALA A N 1
ATOM 3941 C CA . ALA A 1 516 ? 45.712 33.704 -9.500 1.00 25.80 516 ALA A CA 1
ATOM 3942 C C . ALA A 1 516 ? 44.866 34.612 -8.568 1.00 25.80 516 ALA A C 1
ATOM 3944 O O . ALA A 1 516 ? 45.165 35.784 -8.372 1.00 25.80 516 ALA A O 1
ATOM 3945 N N . ALA A 1 517 ? 43.971 33.919 -7.848 1.00 25.97 517 ALA A N 1
ATOM 3946 C CA . ALA A 1 517 ? 43.662 34.025 -6.413 1.00 25.97 517 ALA A CA 1
ATOM 3947 C C . ALA A 1 517 ? 42.835 35.202 -5.845 1.00 25.97 517 ALA A C 1
ATOM 3949 O O . ALA A 1 517 ? 43.283 36.337 -5.779 1.00 25.97 517 ALA A O 1
ATOM 3950 N N . GLY A 1 518 ? 41.741 34.806 -5.174 1.00 24.02 518 GLY A N 1
ATOM 3951 C CA . GLY A 1 518 ? 41.472 35.166 -3.775 1.00 24.02 518 GLY A CA 1
ATOM 3952 C C . GLY A 1 518 ? 40.567 36.372 -3.515 1.00 24.02 518 GLY A C 1
ATOM 3953 O O . GLY A 1 518 ? 40.820 37.467 -3.998 1.00 24.02 518 GLY A O 1
ATOM 3954 N N . GLY A 1 519 ? 39.574 36.198 -2.635 1.00 23.22 519 GLY A N 1
ATOM 3955 C CA . GLY A 1 519 ? 38.935 37.331 -1.958 1.00 23.22 519 GLY A CA 1
ATOM 3956 C C . GLY A 1 519 ? 37.490 37.094 -1.546 1.00 23.22 519 GLY A C 1
ATOM 3957 O O . GLY A 1 519 ? 36.596 37.074 -2.379 1.00 23.22 519 GLY A O 1
ATOM 3958 N N . ALA A 1 520 ? 37.281 36.929 -0.245 1.00 24.73 520 ALA A N 1
ATOM 3959 C CA . ALA A 1 520 ? 35.994 36.744 0.404 1.00 24.73 520 ALA A CA 1
ATOM 3960 C C . ALA A 1 520 ? 35.220 38.059 0.634 1.00 24.73 520 ALA A C 1
ATOM 3962 O O . ALA A 1 520 ? 35.819 39.124 0.738 1.00 24.73 520 ALA A O 1
ATOM 3963 N N . ALA A 1 521 ? 33.915 37.881 0.877 1.00 26.86 521 ALA A N 1
ATOM 3964 C CA . ALA A 1 521 ? 33.024 38.652 1.755 1.00 26.86 521 ALA A CA 1
ATOM 3965 C C . ALA A 1 521 ? 32.677 40.120 1.425 1.00 26.86 521 ALA A C 1
ATOM 3967 O O . ALA A 1 521 ? 33.525 40.994 1.295 1.00 26.86 521 ALA A O 1
ATOM 3968 N N . GLY A 1 522 ? 31.371 40.403 1.477 1.00 23.38 522 GLY A N 1
ATOM 3969 C CA . GLY A 1 522 ? 30.812 41.750 1.582 1.00 23.38 522 GLY A CA 1
ATOM 3970 C C . GLY A 1 522 ? 29.295 41.719 1.433 1.00 23.38 522 GLY A C 1
ATOM 3971 O O . GLY A 1 522 ? 28.791 41.603 0.323 1.00 23.38 522 GLY A O 1
ATOM 3972 N N . GLY A 1 523 ? 28.574 41.744 2.554 1.00 22.02 523 GLY A N 1
ATOM 3973 C CA . GLY A 1 523 ? 27.116 41.688 2.576 1.00 22.02 523 GLY A CA 1
ATOM 3974 C C . GLY A 1 523 ? 26.418 43.034 2.376 1.00 22.02 523 GLY A C 1
ATOM 3975 O O . GLY A 1 523 ? 27.048 44.088 2.400 1.00 22.02 523 GLY A O 1
ATOM 3976 N N . ALA A 1 524 ? 25.088 42.936 2.289 1.00 23.62 524 ALA A N 1
ATOM 3977 C CA . ALA A 1 524 ? 24.086 43.688 3.056 1.00 23.62 524 ALA A CA 1
ATOM 3978 C C . ALA A 1 524 ? 22.914 44.254 2.225 1.00 23.62 524 ALA A C 1
ATOM 3980 O O . ALA A 1 524 ? 23.076 44.785 1.133 1.00 23.62 524 ALA A O 1
ATOM 3981 N N . THR A 1 525 ? 21.749 44.214 2.886 1.00 22.91 525 THR A N 1
ATOM 3982 C CA . THR A 1 525 ? 20.538 45.048 2.733 1.00 22.91 525 THR A CA 1
ATOM 3983 C C . THR A 1 525 ? 19.514 44.697 1.644 1.00 22.91 525 THR A C 1
ATOM 3985 O O . THR A 1 525 ? 19.572 45.160 0.517 1.00 22.91 525 THR A O 1
ATOM 3988 N N . GLY A 1 526 ? 18.532 43.875 2.034 1.00 21.88 526 GLY A N 1
ATOM 3989 C CA . GLY A 1 526 ? 17.195 44.326 2.454 1.00 21.88 526 GLY A CA 1
ATOM 3990 C C . GLY A 1 526 ? 16.336 45.132 1.472 1.00 21.88 526 GLY A C 1
ATOM 3991 O O . GLY A 1 526 ? 16.585 46.312 1.273 1.00 21.88 526 GLY A O 1
ATOM 3992 N N . ALA A 1 527 ? 15.220 44.536 1.040 1.00 22.77 527 ALA A N 1
ATOM 3993 C CA . ALA A 1 527 ? 13.916 45.204 0.952 1.00 22.77 527 ALA A CA 1
ATOM 3994 C C . ALA A 1 527 ? 12.804 44.147 0.837 1.00 22.77 527 ALA A C 1
ATOM 3996 O O . ALA A 1 527 ? 12.551 43.592 -0.229 1.00 22.77 527 ALA A O 1
ATOM 3997 N N . ALA A 1 528 ? 12.151 43.872 1.965 1.00 22.59 528 ALA A N 1
ATOM 3998 C CA . ALA A 1 528 ? 10.871 43.186 2.006 1.00 22.59 528 ALA A CA 1
ATOM 3999 C C . ALA A 1 528 ? 9.793 44.103 1.412 1.00 22.59 528 ALA A C 1
ATOM 4001 O O . ALA A 1 528 ? 9.686 45.266 1.804 1.00 22.59 528 ALA A O 1
ATOM 4002 N N . THR A 1 529 ? 8.975 43.577 0.505 1.00 22.94 529 THR A N 1
ATOM 4003 C CA . THR A 1 529 ? 7.665 44.157 0.194 1.00 22.94 529 THR A CA 1
ATOM 4004 C C . THR A 1 529 ? 6.618 43.065 0.326 1.00 22.94 529 THR A C 1
ATOM 4006 O O . THR A 1 529 ? 6.655 42.048 -0.361 1.00 22.94 529 THR A O 1
ATOM 4009 N N . ALA A 1 530 ? 5.735 43.275 1.300 1.00 22.66 530 ALA A N 1
ATOM 4010 C CA . ALA A 1 530 ? 4.575 42.457 1.587 1.00 22.66 530 ALA A CA 1
ATOM 4011 C C . ALA A 1 530 ? 3.625 42.448 0.384 1.00 22.66 530 ALA A C 1
ATOM 4013 O O . ALA A 1 530 ? 3.311 43.507 -0.161 1.00 22.66 530 ALA A O 1
ATOM 4014 N N . TRP A 1 531 ? 3.162 41.260 0.002 1.00 22.58 531 TRP A N 1
ATOM 4015 C CA . TRP A 1 531 ? 1.999 41.089 -0.860 1.00 22.58 531 TRP A CA 1
ATOM 4016 C C . TRP A 1 531 ? 0.899 40.436 -0.034 1.00 22.58 531 TRP A C 1
ATOM 4018 O O . TRP A 1 531 ? 1.128 39.445 0.658 1.00 22.58 531 TRP A O 1
ATOM 4028 N N . ASN A 1 532 ? -0.254 41.100 -0.045 1.00 22.34 532 ASN A N 1
ATOM 4029 C CA . ASN A 1 532 ? -1.425 40.788 0.755 1.00 22.34 532 ASN A CA 1
ATOM 4030 C C . ASN A 1 532 ? -1.994 39.413 0.406 1.00 22.34 532 ASN A C 1
ATOM 4032 O O . ASN A 1 532 ? -2.085 39.039 -0.762 1.00 22.34 532 ASN A O 1
ATOM 4036 N N . ALA A 1 533 ? -2.390 38.713 1.464 1.00 26.39 533 ALA A N 1
ATOM 4037 C CA . ALA A 1 533 ? -3.200 37.516 1.434 1.00 26.39 533 ALA A CA 1
ATOM 4038 C C . ALA A 1 533 ? -4.629 37.865 1.010 1.00 26.39 533 ALA A C 1
ATOM 4040 O O . ALA A 1 533 ? -5.252 38.717 1.637 1.00 26.39 533 ALA A O 1
ATOM 4041 N N . GLU A 1 534 ? -5.138 37.169 0.001 1.00 23.78 534 GLU A N 1
ATOM 4042 C CA . GLU A 1 534 ? -6.562 36.893 -0.164 1.00 23.78 534 GLU A CA 1
ATOM 4043 C C . GLU A 1 534 ? -6.696 35.574 -0.948 1.00 23.78 534 GLU A C 1
ATOM 4045 O O . GLU A 1 534 ? -6.028 35.373 -1.960 1.00 23.78 534 GLU A O 1
ATOM 4050 N N . GLU A 1 535 ? -7.501 34.668 -0.382 1.00 27.14 535 GLU A N 1
ATOM 4051 C CA . GLU A 1 535 ? -7.822 33.296 -0.817 1.00 27.14 535 GLU A CA 1
ATOM 4052 C C . GLU A 1 535 ? -6.677 32.264 -0.812 1.00 27.14 535 GLU A C 1
ATOM 4054 O O . GLU A 1 535 ? -6.313 31.652 -1.814 1.00 27.14 535 GLU A O 1
ATOM 4059 N N . THR A 1 536 ? -6.159 31.981 0.386 1.00 24.64 536 THR A N 1
ATOM 4060 C CA . THR A 1 536 ? -5.526 30.690 0.687 1.00 24.64 536 THR A CA 1
ATOM 4061 C C . THR A 1 536 ? -6.607 29.632 0.895 1.00 24.64 536 THR A C 1
ATOM 4063 O O . THR A 1 536 ? -7.172 29.532 1.983 1.00 24.64 536 THR A O 1
ATOM 4066 N N . VAL A 1 537 ? -6.880 28.826 -0.127 1.00 27.77 537 VAL A N 1
ATOM 4067 C CA . VAL A 1 537 ? -7.427 27.483 0.106 1.00 27.77 537 VAL A CA 1
ATOM 4068 C C . VAL A 1 537 ? -6.304 26.671 0.747 1.00 27.77 537 VAL A C 1
ATOM 4070 O O . VAL A 1 537 ? -5.161 26.719 0.276 1.00 27.77 537 VAL A O 1
ATOM 4073 N N . SER A 1 538 ? -6.577 26.014 1.871 1.00 27.14 538 SER A N 1
ATOM 4074 C CA . SER A 1 538 ? -5.541 25.310 2.622 1.00 27.14 538 SER A CA 1
ATOM 4075 C C . SER A 1 538 ? -4.967 24.163 1.776 1.00 27.14 538 SER A C 1
ATOM 4077 O O . SER A 1 538 ? -5.671 23.498 1.014 1.00 27.14 538 SER A O 1
ATOM 4079 N N . ALA A 1 539 ? -3.661 23.915 1.896 1.00 30.14 539 ALA A N 1
ATOM 4080 C CA . ALA A 1 539 ? -3.006 22.789 1.227 1.00 30.14 539 ALA A CA 1
ATOM 4081 C C . ALA A 1 539 ? -3.591 21.423 1.654 1.00 30.14 539 ALA A C 1
ATOM 4083 O O . ALA A 1 539 ? -3.398 20.430 0.957 1.00 30.14 539 ALA A O 1
ATOM 4084 N N . GLU A 1 540 ? -4.328 21.379 2.769 1.00 27.69 540 GLU A N 1
ATOM 4085 C CA . GLU A 1 540 ? -5.043 20.207 3.282 1.00 27.69 540 GLU A CA 1
ATOM 4086 C C . GLU A 1 540 ? -6.326 19.912 2.490 1.00 27.69 540 GLU A C 1
ATOM 4088 O O . GLU A 1 540 ? -6.498 18.777 2.043 1.00 27.69 540 GLU A O 1
ATOM 4093 N N . GLU A 1 541 ? -7.160 20.920 2.201 1.00 28.44 541 GLU A N 1
ATOM 4094 C CA . GLU A 1 541 ? -8.372 20.756 1.373 1.00 28.44 541 GLU A CA 1
ATOM 4095 C C . GLU A 1 541 ? -8.023 20.372 -0.077 1.00 28.44 541 GLU A C 1
ATOM 4097 O O . GLU A 1 541 ? -8.697 19.551 -0.702 1.00 28.44 541 GLU A O 1
ATOM 4102 N N . PHE A 1 542 ? -6.907 20.890 -0.605 1.00 32.75 542 PHE A N 1
ATOM 4103 C CA . PHE A 1 542 ? -6.414 20.523 -1.936 1.00 32.75 542 PHE A CA 1
ATOM 4104 C C . PHE A 1 542 ? -5.709 19.164 -1.981 1.00 32.75 542 PHE A C 1
ATOM 4106 O O . PHE A 1 542 ? -5.779 18.486 -3.003 1.00 32.75 542 PHE A O 1
ATOM 4113 N N . ALA A 1 543 ? -5.047 18.735 -0.902 1.00 29.31 543 ALA A N 1
ATOM 4114 C CA . ALA A 1 543 ? -4.500 17.384 -0.822 1.00 29.31 543 ALA A CA 1
ATOM 4115 C C . ALA A 1 543 ? -5.620 16.337 -0.788 1.00 29.31 543 ALA A C 1
ATOM 4117 O O . ALA A 1 543 ? -5.470 15.295 -1.414 1.00 29.31 543 ALA A O 1
ATOM 4118 N N . GLN A 1 544 ? -6.747 16.626 -0.131 1.00 27.84 544 GLN A N 1
ATOM 4119 C CA . GLN A 1 544 ? -7.943 15.783 -0.189 1.00 27.84 544 GLN A CA 1
ATOM 4120 C C . GLN A 1 544 ? -8.588 15.788 -1.574 1.00 27.84 544 GLN A C 1
ATOM 4122 O O . GLN A 1 544 ? -8.887 14.714 -2.074 1.00 27.84 544 GLN A O 1
ATOM 4127 N N . SER A 1 545 ? -8.688 16.938 -2.247 1.00 26.61 545 SER A N 1
ATOM 4128 C CA . SER A 1 545 ? -9.177 17.008 -3.632 1.00 26.61 545 SER A CA 1
ATOM 4129 C C . SER A 1 545 ? -8.263 16.285 -4.626 1.00 26.61 545 SER A C 1
ATOM 4131 O O . SER A 1 545 ? -8.763 15.561 -5.473 1.00 26.61 545 SER A O 1
ATOM 4133 N N . ALA A 1 546 ? -6.938 16.411 -4.521 1.00 28.73 546 ALA A N 1
ATOM 4134 C CA . ALA A 1 546 ? -6.000 15.701 -5.390 1.00 28.73 546 ALA A CA 1
ATOM 4135 C C . ALA A 1 546 ? -5.960 14.197 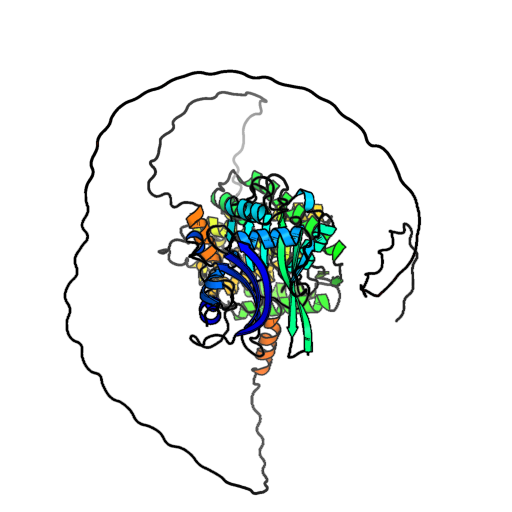-5.077 1.00 28.73 546 ALA A C 1
ATOM 4137 O O . ALA A 1 546 ? -5.787 13.391 -5.985 1.00 28.73 546 ALA A O 1
ATOM 4138 N N . VAL A 1 547 ? -6.152 13.803 -3.813 1.00 31.58 547 VAL A N 1
ATOM 4139 C CA . VAL A 1 547 ? -6.335 12.398 -3.425 1.00 31.58 547 VAL A CA 1
ATOM 4140 C C . VAL A 1 547 ? -7.671 11.872 -3.940 1.00 31.58 547 VAL A C 1
ATOM 4142 O O . VAL A 1 547 ? -7.666 10.793 -4.506 1.00 31.58 547 VAL A O 1
ATOM 4145 N N . GLU A 1 548 ? -8.775 12.616 -3.854 1.00 28.56 548 GLU A N 1
ATOM 4146 C CA . GLU A 1 548 ? -10.078 12.238 -4.416 1.00 28.56 548 GLU A CA 1
ATOM 4147 C C . GLU A 1 548 ? -10.075 12.220 -5.945 1.00 28.56 548 GLU A C 1
ATOM 4149 O O . GLU A 1 548 ? -10.698 11.346 -6.523 1.00 28.56 548 GLU A O 1
ATOM 4154 N N . GLU A 1 549 ? -9.359 13.119 -6.619 1.00 31.17 549 GLU A N 1
ATOM 4155 C CA . GLU A 1 549 ? -9.291 13.223 -8.085 1.00 31.17 549 GLU A CA 1
ATOM 4156 C C . GLU A 1 549 ? -8.315 12.196 -8.694 1.00 31.17 549 GLU A C 1
ATOM 4158 O O . GLU A 1 549 ? -8.511 11.728 -9.817 1.00 31.17 549 GLU A O 1
ATOM 4163 N N . ILE A 1 550 ? -7.311 11.758 -7.922 1.00 33.00 550 ILE A N 1
ATOM 4164 C CA . ILE A 1 550 ? -6.481 10.576 -8.214 1.00 33.00 550 ILE A CA 1
ATOM 4165 C C . ILE A 1 550 ? -7.200 9.272 -7.802 1.00 33.00 550 ILE A C 1
ATOM 4167 O O . ILE A 1 550 ? -6.963 8.238 -8.427 1.00 33.00 550 ILE A O 1
ATOM 4171 N N . ALA A 1 551 ? -8.088 9.313 -6.800 1.00 26.81 551 ALA A N 1
ATOM 4172 C CA . ALA A 1 551 ? -8.864 8.175 -6.291 1.00 26.81 551 ALA A CA 1
ATOM 4173 C C . ALA A 1 551 ? -10.283 8.063 -6.873 1.00 26.81 551 ALA A C 1
ATOM 4175 O O . ALA A 1 551 ? -11.017 7.150 -6.484 1.00 26.81 551 ALA A O 1
ATOM 4176 N N . GLN A 1 552 ? -10.689 8.923 -7.817 1.00 25.16 552 GLN A N 1
ATOM 4177 C CA . GLN A 1 552 ? -11.950 8.714 -8.520 1.00 25.16 552 GLN A CA 1
ATOM 4178 C C . GLN A 1 552 ? -11.837 7.385 -9.264 1.00 25.16 552 GLN A C 1
ATOM 4180 O O . GLN A 1 552 ? -10.900 7.189 -10.046 1.00 25.16 552 GLN A O 1
ATOM 4185 N N . PRO A 1 553 ? -12.770 6.450 -9.033 1.00 22.77 553 PRO A N 1
ATOM 4186 C CA . PRO A 1 553 ? -12.729 5.178 -9.708 1.00 22.77 553 PRO A CA 1
ATOM 4187 C C . PRO A 1 553 ? -12.952 5.461 -11.189 1.00 22.77 553 PRO A C 1
ATOM 4189 O O . PRO A 1 553 ? -14.061 5.802 -11.603 1.00 22.77 553 PRO A O 1
ATOM 4192 N N . ALA A 1 554 ? -11.915 5.249 -11.999 1.00 27.39 554 ALA A N 1
ATOM 4193 C CA . ALA A 1 554 ? -12.162 4.690 -13.315 1.00 27.39 554 ALA A CA 1
ATOM 4194 C C . ALA A 1 554 ? -13.138 3.514 -13.122 1.00 27.39 554 ALA A C 1
ATOM 4196 O O . ALA A 1 554 ? -13.042 2.810 -12.107 1.00 27.39 554 ALA A O 1
ATOM 4197 N N . ASP A 1 555 ? -14.092 3.328 -14.043 1.00 24.50 555 ASP A N 1
ATOM 4198 C CA . ASP A 1 555 ? -14.885 2.092 -14.117 1.00 24.50 555 ASP A CA 1
ATOM 4199 C C . ASP A 1 555 ? -13.991 0.907 -13.741 1.00 24.50 555 ASP A C 1
ATOM 4201 O O . ASP A 1 555 ? -12.847 0.902 -14.212 1.00 24.50 555 ASP A O 1
ATOM 4205 N N . PRO A 1 556 ? -14.450 -0.024 -12.877 1.00 24.30 556 PRO A N 1
ATOM 4206 C CA . PRO A 1 556 ? -13.591 -1.041 -12.284 1.00 24.30 556 PRO A CA 1
ATOM 4207 C C . PRO A 1 556 ? -12.710 -1.643 -13.372 1.00 24.30 556 PRO A C 1
ATOM 4209 O O . PRO A 1 556 ? -13.193 -2.303 -14.290 1.00 24.30 556 PRO A O 1
ATOM 4212 N N . VAL A 1 557 ? -11.419 -1.322 -13.307 1.00 29.70 557 VAL A N 1
ATOM 4213 C CA . VAL A 1 557 ? -10.411 -1.987 -14.117 1.00 29.70 557 VAL A CA 1
ATOM 4214 C C . VAL A 1 557 ? -10.321 -3.377 -13.498 1.00 29.70 557 VAL A C 1
ATOM 4216 O O . VAL A 1 557 ? -9.966 -3.460 -12.321 1.00 29.70 557 VAL A O 1
ATOM 4219 N N . PRO A 1 558 ? -10.694 -4.449 -14.217 1.00 25.75 558 PRO A N 1
ATOM 4220 C CA . PRO A 1 558 ? -10.574 -5.798 -13.685 1.00 25.75 558 PRO A CA 1
ATOM 4221 C C . PRO A 1 558 ? -9.106 -6.072 -13.346 1.00 25.75 558 PRO A C 1
ATOM 4223 O O . PRO A 1 558 ? -8.211 -5.582 -14.044 1.00 25.75 558 PRO A O 1
ATOM 4226 N N . ASP A 1 559 ? -8.877 -6.811 -12.263 1.00 32.56 559 ASP A N 1
ATOM 4227 C CA . ASP A 1 559 ? -7.579 -7.031 -11.623 1.00 32.56 559 ASP A CA 1
ATOM 4228 C C . ASP A 1 559 ? -6.415 -7.211 -12.616 1.00 32.56 559 ASP A C 1
ATOM 4230 O O . ASP A 1 559 ? -6.398 -8.101 -13.469 1.00 32.56 559 ASP A O 1
ATOM 4234 N N . ALA A 1 560 ? -5.410 -6.338 -12.487 1.00 36.34 560 ALA A N 1
ATOM 4235 C CA . ALA A 1 560 ? -4.414 -6.020 -13.512 1.00 36.34 560 ALA A CA 1
ATOM 4236 C C . ALA A 1 560 ? -3.378 -7.117 -13.840 1.00 36.34 560 ALA A C 1
ATOM 4238 O O . ALA A 1 560 ? -2.406 -6.833 -14.544 1.00 36.34 560 ALA A O 1
ATOM 4239 N N . TYR A 1 561 ? -3.552 -8.356 -13.375 1.00 37.03 561 TYR A N 1
ATOM 4240 C CA . TYR A 1 561 ? -2.625 -9.440 -13.710 1.00 37.03 561 TYR A CA 1
ATOM 4241 C C . TYR A 1 561 ? -3.252 -10.811 -14.001 1.00 37.03 561 TYR A C 1
ATOM 4243 O O . TYR A 1 561 ? -2.600 -11.532 -14.745 1.00 37.03 561 TYR A O 1
ATOM 4251 N N . ASP A 1 562 ? -4.465 -11.136 -13.532 1.00 33.78 562 ASP A N 1
ATOM 4252 C CA . ASP A 1 562 ? -5.047 -12.488 -13.706 1.00 33.78 562 ASP A CA 1
ATOM 4253 C C . ASP A 1 562 ? -6.255 -12.554 -14.662 1.00 33.78 562 ASP A C 1
ATOM 4255 O O . ASP A 1 562 ? -6.421 -13.547 -15.361 1.00 33.78 562 ASP A O 1
ATOM 4259 N N . ASP A 1 563 ? -7.097 -11.516 -14.775 1.00 34.22 563 ASP A N 1
ATOM 4260 C CA . ASP A 1 563 ? -8.347 -11.639 -15.559 1.00 34.22 563 ASP A CA 1
ATOM 4261 C C . ASP A 1 563 ? -8.217 -11.240 -17.047 1.00 34.22 563 ASP A C 1
ATOM 4263 O O . ASP A 1 563 ? -9.146 -11.420 -17.842 1.00 34.22 563 ASP A O 1
ATOM 4267 N N . LEU A 1 564 ? -7.043 -10.749 -17.470 1.00 38.09 564 LEU A N 1
ATOM 4268 C CA . LEU A 1 564 ? -6.746 -10.495 -18.889 1.00 38.09 564 LEU A CA 1
ATOM 4269 C C . LEU A 1 564 ? -6.534 -11.791 -19.690 1.00 38.09 564 LEU A C 1
ATOM 4271 O O . LEU A 1 564 ? -6.797 -11.793 -20.895 1.00 38.09 564 LEU A O 1
ATOM 4275 N N . ASP A 1 565 ? -6.172 -12.896 -19.031 1.00 38.88 565 ASP A N 1
ATOM 4276 C CA . ASP A 1 565 ? -6.092 -14.230 -19.645 1.00 38.88 565 ASP A CA 1
ATOM 4277 C C . ASP A 1 565 ? -7.472 -14.690 -20.154 1.00 38.88 565 ASP A C 1
ATOM 4279 O O . ASP A 1 565 ? -7.596 -15.356 -21.188 1.00 38.88 565 ASP A O 1
ATOM 4283 N N . THR A 1 566 ? -8.546 -14.244 -19.494 1.00 35.28 566 THR A N 1
ATOM 4284 C CA . THR A 1 566 ? -9.930 -14.562 -19.863 1.00 35.28 566 THR A CA 1
ATOM 4285 C C . THR A 1 566 ? -10.418 -13.761 -21.083 1.00 35.28 566 THR A C 1
ATOM 4287 O O . THR A 1 566 ? -11.212 -14.272 -21.883 1.00 35.28 566 THR A O 1
ATOM 4290 N N . GLU A 1 567 ? -9.955 -12.517 -21.274 1.00 33.75 567 GLU A N 1
ATOM 4291 C CA . GLU A 1 567 ? -10.297 -11.696 -22.450 1.00 33.75 567 GLU A CA 1
ATOM 4292 C C . GLU A 1 567 ? -9.493 -12.080 -23.699 1.00 33.75 567 GLU A C 1
ATOM 4294 O O . GLU A 1 567 ? -10.063 -12.122 -24.795 1.00 33.75 567 GLU A O 1
ATOM 4299 N N . VAL A 1 568 ? -8.210 -12.429 -23.545 1.00 37.03 568 VAL A N 1
ATOM 4300 C CA . VAL A 1 568 ? -7.372 -12.952 -24.640 1.00 37.03 568 VAL A CA 1
ATOM 4301 C C . VAL A 1 568 ? -7.952 -14.275 -25.165 1.00 37.03 568 VAL A C 1
ATOM 4303 O O . VAL A 1 568 ? -8.171 -14.412 -26.371 1.00 37.03 568 VAL A O 1
ATOM 4306 N N . ALA A 1 569 ? -8.386 -15.179 -24.277 1.00 34.69 569 ALA A N 1
ATOM 4307 C CA . ALA A 1 569 ? -9.079 -16.419 -24.654 1.00 34.69 569 ALA A CA 1
ATOM 4308 C C . ALA A 1 569 ? -10.465 -16.199 -25.311 1.00 34.69 569 ALA A C 1
ATOM 4310 O O . ALA A 1 569 ? -10.961 -17.046 -26.064 1.00 34.69 569 ALA A O 1
ATOM 4311 N N . ARG A 1 570 ? -11.129 -15.061 -25.052 1.00 33.62 570 ARG A N 1
ATOM 4312 C CA . ARG A 1 570 ? -12.410 -14.692 -25.690 1.00 33.62 570 ARG A CA 1
ATOM 4313 C C . ARG A 1 570 ? -12.218 -14.145 -27.106 1.00 33.62 570 ARG A C 1
ATOM 4315 O O . ARG A 1 570 ? -13.063 -14.401 -27.970 1.00 33.62 570 ARG A O 1
ATOM 4322 N N . ALA A 1 571 ? -11.116 -13.441 -27.358 1.00 36.59 571 ALA A N 1
ATOM 4323 C CA . ALA A 1 571 ? -10.761 -12.947 -28.686 1.00 36.59 571 ALA A CA 1
ATOM 4324 C C . ALA A 1 571 ? -10.447 -14.100 -29.661 1.00 36.59 571 ALA A C 1
ATOM 4326 O O . ALA A 1 571 ? -10.877 -14.056 -30.815 1.00 36.59 571 ALA A O 1
ATOM 4327 N N . GLU A 1 572 ? -9.831 -15.190 -29.189 1.00 42.38 572 GLU A N 1
ATOM 4328 C CA . GLU A 1 572 ? -9.561 -16.383 -30.011 1.00 42.38 572 GLU A CA 1
ATOM 4329 C C . GLU A 1 572 ? -10.833 -17.098 -30.507 1.00 42.38 572 GLU A C 1
ATOM 4331 O O . GLU A 1 572 ? -10.839 -17.686 -31.588 1.00 42.38 572 GLU A O 1
ATOM 4336 N N . LYS A 1 573 ? -11.957 -17.002 -29.779 1.00 35.53 573 LYS A N 1
ATOM 4337 C CA . LYS A 1 573 ? -13.232 -17.641 -30.170 1.00 35.53 573 LYS A CA 1
ATOM 4338 C C . LYS A 1 573 ? -14.080 -16.843 -31.162 1.00 35.53 573 LYS A C 1
ATOM 4340 O O . LYS A 1 573 ? -15.096 -17.359 -31.624 1.00 35.53 573 LYS A O 1
ATOM 4345 N N . THR A 1 574 ? -13.695 -15.613 -31.507 1.00 32.81 574 THR A N 1
ATOM 4346 C CA . THR A 1 574 ? -14.488 -14.742 -32.404 1.00 32.81 574 THR A CA 1
ATOM 4347 C C . THR A 1 574 ? -13.855 -14.505 -33.780 1.00 32.81 574 THR A C 1
ATOM 4349 O O . THR A 1 574 ? -14.444 -13.827 -34.623 1.00 32.81 574 THR A O 1
ATOM 4352 N N . GLY A 1 575 ? -12.724 -15.151 -34.077 1.00 28.88 575 GLY A N 1
ATOM 4353 C CA . GLY A 1 575 ? -12.106 -15.167 -35.405 1.00 28.88 575 GLY A CA 1
ATOM 4354 C C . GLY A 1 575 ? -12.775 -16.155 -36.365 1.00 28.88 575 GLY A C 1
ATOM 4355 O O . GLY A 1 575 ? -12.283 -17.260 -36.576 1.00 28.88 575 GLY A O 1
ATOM 4356 N N . GLY A 1 576 ? -13.901 -15.764 -36.965 1.00 27.12 576 GLY A N 1
ATOM 4357 C CA . GLY A 1 576 ? -14.530 -16.507 -38.059 1.00 27.12 576 GLY A CA 1
ATOM 4358 C C . GLY A 1 576 ? -13.678 -16.501 -39.336 1.00 27.12 576 GLY A C 1
ATOM 4359 O O . GLY A 1 576 ? -13.394 -15.443 -39.895 1.00 27.12 576 GLY A O 1
ATOM 4360 N N . GLY A 1 577 ? -13.306 -17.690 -39.820 1.00 26.25 577 GLY A N 1
ATOM 4361 C CA . GLY A 1 577 ? -12.767 -17.914 -41.168 1.00 26.25 577 GLY A CA 1
ATOM 4362 C C . GLY A 1 577 ? -13.877 -18.193 -42.201 1.00 26.25 577 GLY A C 1
ATOM 4363 O O . GLY A 1 577 ? -14.936 -18.707 -41.829 1.00 26.25 577 GLY A O 1
ATOM 4364 N N . PRO A 1 578 ? -13.683 -17.868 -43.496 1.00 31.80 578 PRO A N 1
ATOM 4365 C CA . PRO A 1 578 ? -14.750 -17.910 -44.492 1.00 31.80 578 PRO A CA 1
ATOM 4366 C C . PRO A 1 578 ? -14.896 -19.275 -45.194 1.00 31.80 578 PRO A C 1
ATOM 4368 O O . PRO A 1 578 ? -13.925 -19.863 -45.654 1.00 31.80 578 PRO A O 1
ATOM 4371 N N . GLY A 1 579 ? -16.157 -19.702 -45.327 1.00 27.34 579 GLY A N 1
ATOM 4372 C CA . GLY A 1 579 ? -16.790 -20.325 -46.501 1.00 27.34 579 GLY A CA 1
ATOM 4373 C C . GLY A 1 579 ? -16.139 -21.514 -47.223 1.00 27.34 579 GLY A C 1
ATOM 4374 O O . GLY A 1 579 ? -15.231 -21.336 -48.028 1.00 27.34 579 GLY A O 1
ATOM 4375 N N . ALA A 1 580 ? -16.792 -22.678 -47.141 1.00 25.84 580 ALA A N 1
ATOM 4376 C CA . ALA A 1 580 ? -16.956 -23.585 -48.280 1.00 25.84 580 ALA A CA 1
ATOM 4377 C C . ALA A 1 580 ? -18.245 -24.410 -48.119 1.00 25.84 580 ALA A C 1
ATOM 4379 O O . ALA A 1 580 ? -18.535 -24.939 -47.050 1.00 25.84 580 ALA A O 1
ATOM 4380 N N . ALA A 1 581 ? -19.030 -24.452 -49.192 1.00 29.31 581 ALA A N 1
ATOM 4381 C CA . ALA A 1 581 ? -20.277 -25.189 -49.318 1.00 29.31 581 ALA A CA 1
ATOM 4382 C C . ALA A 1 581 ? -20.042 -26.705 -49.389 1.00 29.31 581 ALA A C 1
ATOM 4384 O O . ALA A 1 581 ? -19.111 -27.122 -50.069 1.00 29.31 581 ALA A O 1
ATOM 4385 N N . ASP A 1 582 ? -20.953 -27.504 -48.826 1.00 25.73 582 ASP A N 1
ATOM 4386 C CA . ASP A 1 582 ? -21.524 -28.625 -49.579 1.00 25.73 582 ASP A CA 1
ATOM 4387 C C . ASP A 1 582 ? -22.885 -29.079 -49.026 1.00 25.73 582 ASP A C 1
ATOM 4389 O O . ASP A 1 582 ? -23.203 -28.920 -47.848 1.00 25.73 582 ASP A O 1
ATOM 4393 N N . GLN A 1 583 ? -23.705 -29.586 -49.941 1.00 29.64 583 GLN A N 1
ATOM 4394 C CA . GLN A 1 583 ? -25.079 -30.047 -49.766 1.00 29.64 583 GLN A CA 1
ATOM 4395 C C . GLN A 1 583 ? -25.142 -31.510 -49.292 1.00 29.64 583 GLN A C 1
ATOM 4397 O O . GLN A 1 583 ? -24.185 -32.256 -49.463 1.00 29.64 583 GLN A O 1
ATOM 4402 N N . THR A 1 584 ? -26.336 -31.908 -48.819 1.00 26.94 584 THR A N 1
ATOM 4403 C CA . THR A 1 584 ? -26.978 -33.255 -48.733 1.00 26.94 584 THR A CA 1
ATOM 4404 C C . THR A 1 584 ? -27.484 -33.536 -47.305 1.00 26.94 584 THR A C 1
ATOM 4406 O O . THR A 1 584 ? -26.718 -33.491 -46.357 1.00 26.94 584 THR A O 1
ATO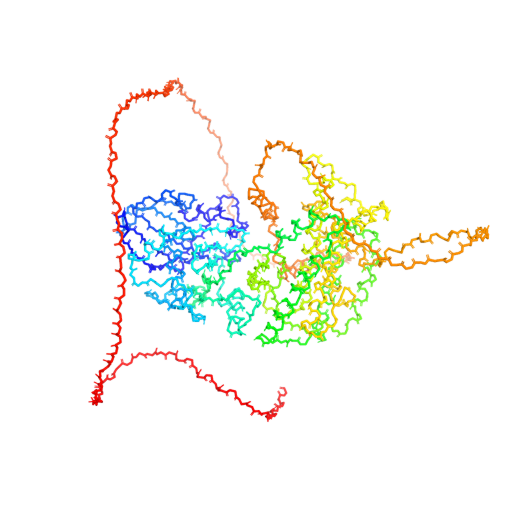M 4409 N N . ALA A 1 585 ? -28.793 -33.519 -47.014 1.00 26.48 585 ALA A N 1
ATOM 4410 C CA . ALA A 1 585 ? -29.918 -34.394 -47.399 1.00 26.48 585 ALA A CA 1
ATOM 4411 C C . ALA A 1 585 ? -30.059 -35.670 -46.531 1.00 26.48 585 ALA A C 1
ATOM 4413 O O . ALA A 1 585 ? -29.075 -36.349 -46.273 1.00 26.48 585 ALA A O 1
ATOM 4414 N N . ALA A 1 586 ? -31.330 -35.992 -46.216 1.00 26.78 586 ALA A N 1
ATOM 4415 C CA . ALA A 1 586 ? -31.907 -37.118 -45.445 1.00 26.78 586 ALA A CA 1
ATOM 4416 C C . ALA A 1 586 ? -32.022 -36.882 -43.916 1.00 26.78 586 ALA A C 1
ATOM 4418 O O . ALA A 1 586 ? -31.021 -36.699 -43.241 1.00 26.78 586 ALA A O 1
ATOM 4419 N N . ALA A 1 587 ? -33.226 -36.639 -43.366 1.00 25.91 587 ALA A N 1
ATOM 4420 C CA . ALA A 1 587 ? -34.305 -37.603 -43.035 1.00 25.91 587 ALA A CA 1
ATOM 4421 C C . ALA A 1 587 ? -33.855 -38.544 -41.891 1.00 25.91 587 ALA A C 1
ATOM 4423 O O . ALA A 1 587 ? -32.789 -39.126 -41.984 1.00 25.91 587 ALA A O 1
ATOM 4424 N N . GLU A 1 588 ? -34.539 -38.679 -40.751 1.00 27.92 588 GLU A N 1
ATOM 4425 C CA . GLU A 1 588 ? -35.917 -39.147 -40.557 1.00 27.92 588 GLU A CA 1
ATOM 4426 C C . GLU A 1 588 ? -36.382 -38.911 -39.089 1.00 27.92 588 GLU A C 1
ATOM 4428 O O . GLU A 1 588 ? -35.563 -38.973 -38.180 1.00 27.92 588 GLU A O 1
ATOM 4433 N N . THR A 1 589 ? -37.699 -38.682 -38.902 1.00 26.03 589 THR A N 1
ATOM 4434 C CA . THR A 1 589 ? -38.630 -39.227 -37.862 1.00 26.03 589 THR A CA 1
ATOM 4435 C C . THR A 1 589 ? -38.238 -39.232 -36.367 1.00 26.03 589 THR A C 1
ATOM 4437 O O . THR A 1 589 ? -37.143 -39.627 -36.014 1.00 26.03 589 THR A O 1
ATOM 4440 N N . ALA A 1 590 ? -39.096 -38.983 -35.373 1.00 28.42 590 ALA A N 1
ATOM 4441 C CA . ALA A 1 590 ? -40.545 -38.817 -35.244 1.00 28.42 590 ALA A CA 1
ATOM 4442 C C . ALA A 1 590 ? -40.854 -38.331 -33.804 1.00 28.42 590 ALA A C 1
ATOM 4444 O O . ALA A 1 590 ? -40.017 -38.528 -32.930 1.00 28.42 590 ALA A O 1
ATOM 4445 N N . ALA A 1 591 ? -42.062 -37.761 -33.629 1.00 27.38 591 ALA A N 1
ATOM 4446 C CA . ALA A 1 591 ? -43.013 -37.891 -32.499 1.00 27.38 591 ALA A CA 1
ATOM 4447 C C . ALA A 1 591 ? -42.439 -37.844 -31.069 1.00 27.38 591 ALA A C 1
ATOM 4449 O O . ALA A 1 591 ? -41.581 -38.630 -30.705 1.00 27.38 591 ALA A O 1
ATOM 4450 N N . ASP A 1 592 ? -42.855 -36.990 -30.144 1.00 28.64 592 ASP A N 1
ATOM 4451 C CA . ASP A 1 592 ? -44.175 -36.606 -29.612 1.00 28.64 592 ASP A CA 1
ATOM 4452 C C . ASP A 1 592 ? -43.783 -35.653 -28.438 1.00 28.64 592 ASP A C 1
ATOM 4454 O O . ASP A 1 592 ? -42.672 -35.758 -27.924 1.00 28.64 592 ASP A O 1
ATOM 4458 N N . GLN A 1 593 ? -44.513 -34.683 -27.898 1.00 30.64 593 GLN A N 1
ATOM 4459 C CA . GLN A 1 593 ? -45.937 -34.435 -27.755 1.00 30.64 593 GLN A CA 1
ATOM 4460 C C . GLN A 1 593 ? -46.093 -32.973 -27.282 1.00 30.64 593 GLN A C 1
ATOM 4462 O O . GLN A 1 593 ? -45.239 -32.426 -26.580 1.00 30.64 593 GLN A O 1
ATOM 4467 N N . GLU A 1 594 ? -47.211 -32.366 -27.666 1.00 27.75 594 GLU A N 1
ATOM 4468 C CA . GLU A 1 594 ? -47.746 -31.096 -27.171 1.00 27.75 594 GLU A CA 1
ATOM 4469 C C . GLU A 1 594 ? -47.892 -31.068 -25.638 1.00 27.75 594 GLU A C 1
ATOM 4471 O O . GLU A 1 594 ? -48.305 -32.064 -25.061 1.00 27.75 594 GLU A O 1
ATOM 4476 N N . VAL A 1 595 ? -47.695 -29.903 -25.002 1.00 29.17 595 VAL A N 1
ATOM 4477 C CA . VAL A 1 595 ? -48.810 -29.099 -24.455 1.00 29.17 595 VAL A CA 1
ATOM 4478 C C . VAL A 1 595 ? -48.392 -27.627 -24.461 1.00 29.17 595 VAL A C 1
ATOM 4480 O O . VAL A 1 595 ? -47.486 -27.192 -23.753 1.00 29.17 595 VAL A O 1
ATOM 4483 N N . ALA A 1 596 ? -49.086 -26.860 -25.293 1.00 28.70 596 ALA A N 1
ATOM 4484 C CA . ALA A 1 596 ? -49.104 -25.410 -25.273 1.00 28.70 596 ALA A CA 1
ATOM 4485 C C . ALA A 1 596 ? -49.991 -24.905 -24.131 1.00 28.70 596 ALA A C 1
ATOM 4487 O O . ALA A 1 596 ? -51.036 -25.494 -23.895 1.00 28.70 596 ALA A O 1
ATOM 4488 N N . LEU A 1 597 ? -49.643 -23.760 -23.539 1.00 29.50 597 LEU A N 1
ATOM 4489 C CA . LEU A 1 597 ? -50.583 -22.686 -23.194 1.00 29.50 597 LEU A CA 1
ATOM 4490 C C . LEU A 1 597 ? -49.779 -21.372 -23.119 1.00 29.50 597 LEU A C 1
ATOM 4492 O O . LEU A 1 597 ? -48.946 -21.179 -22.238 1.00 29.50 597 LEU A O 1
ATOM 4496 N N . ARG A 1 598 ? -49.991 -20.496 -24.110 1.00 28.52 598 ARG A N 1
ATOM 4497 C CA . ARG A 1 598 ? -49.622 -19.066 -24.083 1.00 28.52 598 ARG A CA 1
ATOM 4498 C C . ARG A 1 598 ? -50.862 -18.232 -23.635 1.00 28.52 598 ARG A C 1
ATOM 4500 O O . ARG A 1 598 ? -51.865 -18.834 -23.270 1.00 28.52 598 ARG A O 1
ATOM 4507 N N . PRO A 1 599 ? -50.861 -16.885 -23.695 1.00 41.66 599 PRO A N 1
ATOM 4508 C CA . PRO A 1 599 ? -50.651 -16.000 -22.549 1.00 41.66 599 PRO A CA 1
ATOM 4509 C C . PRO A 1 599 ? -51.852 -15.050 -22.335 1.00 41.66 599 PRO A C 1
ATOM 4511 O O . PRO A 1 599 ? -52.706 -14.919 -23.206 1.00 41.66 599 PRO A O 1
ATOM 4514 N N . GLU A 1 600 ? -51.886 -14.290 -21.241 1.00 27.34 600 GLU A N 1
ATOM 4515 C CA . GLU A 1 600 ? -52.727 -13.086 -21.183 1.00 27.34 600 GLU A CA 1
ATOM 4516 C C . GLU A 1 600 ? -51.932 -11.873 -20.690 1.00 27.34 600 GLU A C 1
ATOM 4518 O O . GLU A 1 600 ? -51.213 -11.910 -19.696 1.00 27.34 600 GLU A O 1
ATOM 4523 N N . ALA A 1 601 ? -52.084 -10.794 -21.448 1.00 31.44 601 ALA A N 1
ATOM 4524 C CA . ALA A 1 601 ? -51.702 -9.411 -21.197 1.00 31.44 601 ALA A CA 1
ATOM 4525 C C . ALA A 1 601 ? -52.861 -8.551 -21.753 1.00 31.44 601 ALA A C 1
ATOM 4527 O O . ALA A 1 601 ? -53.646 -9.070 -22.550 1.00 31.44 601 ALA A O 1
ATOM 4528 N N . PRO A 1 602 ? -52.913 -7.222 -21.562 1.00 42.69 602 PRO A N 1
ATOM 4529 C CA . PRO A 1 602 ? -52.538 -6.385 -20.420 1.00 42.69 602 PRO A CA 1
ATOM 4530 C C . PRO A 1 602 ? -53.718 -5.470 -19.996 1.00 42.69 602 PRO A C 1
ATOM 4532 O O . PRO A 1 602 ? -54.704 -5.327 -20.716 1.00 42.69 602 PRO A O 1
ATOM 4535 N N . ALA A 1 603 ? -53.597 -4.743 -18.881 1.00 30.14 603 ALA A N 1
ATOM 4536 C CA . ALA A 1 603 ? -54.456 -3.583 -18.609 1.00 30.14 603 ALA A CA 1
ATOM 4537 C C . ALA A 1 603 ? -53.634 -2.385 -18.102 1.00 30.14 603 ALA A C 1
ATOM 4539 O O . ALA A 1 603 ? -52.773 -2.511 -17.238 1.00 30.14 603 ALA A O 1
ATOM 4540 N N . ARG A 1 604 ? -53.920 -1.217 -18.681 1.00 33.25 604 ARG A N 1
ATOM 4541 C CA . ARG A 1 604 ? -53.375 0.132 -18.433 1.00 33.25 604 ARG A CA 1
ATOM 4542 C C . ARG A 1 604 ? -54.601 1.074 -18.339 1.00 33.25 604 ARG A C 1
ATOM 4544 O O . ARG A 1 604 ? -55.642 0.702 -18.879 1.00 33.25 604 ARG A O 1
ATOM 4551 N N . PRO A 1 605 ? -54.477 2.355 -17.952 1.00 41.53 605 PRO A N 1
ATOM 4552 C CA . PRO A 1 605 ? -54.046 2.959 -16.686 1.00 41.53 605 PRO A CA 1
ATOM 4553 C C . PRO A 1 605 ? -55.199 3.744 -16.001 1.00 41.53 605 PRO A C 1
ATOM 4555 O O . PRO A 1 605 ? -56.232 4.001 -16.614 1.00 41.53 605 PRO A O 1
ATOM 4558 N N . ALA A 1 606 ? -54.997 4.227 -14.770 1.00 31.38 606 ALA A N 1
ATOM 4559 C CA . ALA A 1 606 ? -55.829 5.279 -14.170 1.00 31.38 606 ALA A CA 1
ATOM 4560 C C . ALA A 1 606 ? -54.964 6.474 -13.729 1.00 31.38 606 ALA A C 1
ATOM 4562 O O . ALA A 1 606 ? -53.892 6.296 -13.155 1.00 31.38 606 ALA A O 1
ATOM 4563 N N . ALA A 1 607 ? -55.437 7.676 -14.064 1.00 33.22 607 ALA A N 1
ATOM 4564 C CA . ALA A 1 607 ? -54.850 8.990 -13.790 1.00 33.22 607 ALA A CA 1
ATOM 4565 C C . ALA A 1 607 ? -55.324 9.551 -12.414 1.00 33.22 607 ALA A C 1
ATOM 4567 O O . ALA A 1 607 ? -56.212 8.956 -11.802 1.00 33.22 607 ALA A O 1
ATOM 4568 N N . PRO A 1 608 ? -54.736 10.656 -11.908 1.00 43.00 608 PRO A N 1
ATOM 4569 C CA . PRO A 1 608 ? -54.571 10.945 -10.476 1.00 43.00 608 PRO A CA 1
ATOM 4570 C C . PRO A 1 608 ? -55.663 11.861 -9.889 1.00 43.00 608 PRO A C 1
ATOM 4572 O O . PRO A 1 608 ? -56.402 12.489 -10.649 1.00 43.00 608 PRO A O 1
ATOM 4575 N N . PRO A 1 609 ? -55.701 12.057 -8.556 1.00 41.91 609 PRO A N 1
ATOM 4576 C CA . PRO A 1 609 ? -56.329 13.223 -7.958 1.00 41.91 609 PRO A CA 1
ATOM 4577 C C . PRO A 1 609 ? -55.314 14.269 -7.458 1.00 41.91 609 PRO A C 1
ATOM 4579 O O . PRO A 1 609 ? -54.269 13.974 -6.884 1.00 41.91 609 PRO A O 1
ATOM 4582 N N . THR A 1 610 ? -55.705 15.509 -7.722 1.00 32.03 610 THR A N 1
ATOM 4583 C CA . THR A 1 610 ? -55.157 16.828 -7.390 1.00 32.03 610 THR A CA 1
ATOM 4584 C C . THR A 1 610 ? -55.114 17.176 -5.894 1.00 32.03 610 THR A C 1
ATOM 4586 O O . THR A 1 610 ? -55.899 16.667 -5.099 1.00 32.03 610 THR A O 1
ATOM 4589 N N . ALA A 1 611 ? -54.219 18.120 -5.576 1.00 35.56 611 ALA A N 1
ATOM 4590 C CA . ALA A 1 611 ? -53.982 18.799 -4.295 1.00 35.56 611 ALA A CA 1
ATOM 4591 C C . ALA A 1 611 ? -55.207 19.514 -3.678 1.00 35.56 611 ALA A C 1
ATOM 4593 O O . ALA A 1 611 ? -56.191 19.775 -4.377 1.00 35.56 611 ALA A O 1
ATOM 4594 N N . PRO A 1 612 ? -55.083 19.952 -2.407 1.00 41.69 612 PRO A N 1
ATOM 4595 C CA . PRO A 1 612 ? -55.208 21.395 -2.173 1.00 41.69 612 PRO A CA 1
ATOM 4596 C C . PRO A 1 612 ? -54.195 22.017 -1.182 1.00 41.69 612 PRO A C 1
ATOM 4598 O O . PRO A 1 612 ? -53.811 21.421 -0.183 1.00 41.69 612 PRO A O 1
ATOM 4601 N N . GLU A 1 613 ? -53.852 23.261 -1.534 1.00 30.55 613 GLU A N 1
ATOM 4602 C CA . GLU A 1 613 ? -53.579 24.477 -0.743 1.00 30.55 613 GLU A CA 1
ATOM 4603 C C . GLU A 1 613 ? -52.456 24.593 0.308 1.00 30.55 613 GLU A C 1
ATOM 4605 O O . GLU A 1 613 ? -52.372 23.901 1.316 1.00 30.55 613 GLU A O 1
ATOM 4610 N N . GLN A 1 614 ? -51.647 25.625 0.044 1.00 33.25 614 GLN A N 1
ATOM 4611 C CA . GLN A 1 614 ? -50.583 26.236 0.833 1.00 33.25 614 GLN A CA 1
ATOM 4612 C C . GLN A 1 614 ? -51.129 27.293 1.806 1.00 33.25 614 GLN A C 1
ATOM 4614 O O . GLN A 1 614 ? -52.091 27.977 1.463 1.00 33.25 614 GLN A O 1
ATOM 4619 N N . THR A 1 615 ? -50.413 27.507 2.922 1.00 30.64 615 THR A N 1
ATOM 4620 C CA . THR A 1 615 ? -49.921 28.786 3.525 1.00 30.64 615 THR A CA 1
ATOM 4621 C C . THR A 1 615 ? -49.934 28.737 5.068 1.00 30.64 615 THR A C 1
ATOM 4623 O O . THR A 1 615 ? -50.758 28.027 5.637 1.00 30.64 615 THR A O 1
ATOM 4626 N N . PRO A 1 616 ? -49.140 29.561 5.783 1.00 43.84 616 PRO A N 1
ATOM 4627 C CA . PRO A 1 616 ? -47.725 29.880 5.578 1.00 43.84 616 PRO A CA 1
ATOM 4628 C C . PRO A 1 616 ? -46.888 29.805 6.886 1.00 43.84 616 PRO A C 1
ATOM 4630 O O . PRO A 1 616 ? -47.404 29.682 7.994 1.00 43.84 616 PRO A O 1
ATOM 4633 N N . ASP A 1 617 ? -45.576 29.914 6.694 1.00 34.97 617 ASP A N 1
ATOM 4634 C CA . ASP A 1 617 ? -44.460 30.022 7.648 1.00 34.97 617 ASP A CA 1
ATOM 4635 C C . ASP A 1 617 ? -44.614 31.104 8.745 1.00 34.97 617 ASP A C 1
ATOM 4637 O O . ASP A 1 617 ? -45.199 32.162 8.480 1.00 34.97 617 ASP A O 1
ATOM 4641 N N . PRO A 1 618 ? -43.957 30.945 9.913 1.00 36.97 618 PRO A N 1
ATOM 4642 C CA . PRO A 1 618 ? -43.422 32.086 10.645 1.00 36.97 618 PRO A CA 1
ATOM 4643 C C . PRO A 1 618 ? -41.902 31.986 10.871 1.00 36.97 618 PRO A C 1
ATOM 4645 O O . PRO A 1 618 ? -41.375 31.032 11.438 1.00 36.97 618 PRO A O 1
ATOM 4648 N N . ALA A 1 619 ? -41.228 33.060 10.458 1.00 33.78 619 ALA A N 1
ATOM 4649 C CA . ALA A 1 619 ? -39.817 33.374 10.660 1.00 33.78 619 ALA A CA 1
ATOM 4650 C C . ALA A 1 619 ? -39.424 33.529 12.157 1.00 33.78 619 ALA A C 1
ATOM 4652 O O . ALA A 1 619 ? -40.300 33.681 13.015 1.00 33.78 619 ALA A O 1
ATOM 4653 N N . PRO A 1 620 ? -38.113 33.523 12.487 1.00 39.19 620 PRO A N 1
ATOM 4654 C CA . PRO A 1 620 ? -37.614 33.334 13.846 1.00 39.19 620 PRO A CA 1
ATOM 4655 C C . PRO A 1 620 ? -37.501 34.648 14.633 1.00 39.19 620 PRO A C 1
ATOM 4657 O O . PRO A 1 620 ? -37.175 35.699 14.082 1.00 39.19 620 PRO A O 1
ATOM 4660 N N . ALA A 1 621 ? -37.717 34.568 15.947 1.00 31.62 621 ALA A N 1
ATOM 4661 C CA . ALA A 1 621 ? -37.505 35.663 16.888 1.00 31.62 621 ALA A CA 1
ATOM 4662 C C . ALA A 1 621 ? -36.169 35.496 17.632 1.00 31.62 621 ALA A C 1
ATOM 4664 O O . ALA A 1 621 ? -35.916 34.457 18.242 1.00 31.62 621 ALA A O 1
ATOM 4665 N N . GLN A 1 622 ? -35.342 36.544 17.599 1.00 35.81 622 GLN A N 1
ATOM 4666 C CA . GLN A 1 622 ? -34.299 36.801 18.597 1.00 35.81 622 GLN A CA 1
ATOM 4667 C C . GLN A 1 622 ? -34.927 37.215 19.941 1.00 35.81 622 GLN A C 1
ATOM 4669 O O . GLN A 1 622 ? -36.079 37.658 19.972 1.00 35.81 622 GLN A O 1
ATOM 4674 N N . PRO A 1 623 ? -34.173 37.099 21.044 1.00 40.38 623 PRO A N 1
ATOM 4675 C CA . PRO A 1 623 ? -33.762 38.307 21.777 1.00 40.38 623 PRO A CA 1
ATOM 4676 C C . PRO A 1 623 ? -32.263 38.256 22.126 1.00 40.38 623 PRO A C 1
ATOM 4678 O O . PRO A 1 623 ? -31.707 37.198 22.400 1.00 40.38 623 PRO A O 1
ATOM 4681 N N . GLU A 1 624 ? -31.522 39.325 21.863 1.00 30.33 624 GLU A N 1
ATOM 4682 C CA . GLU A 1 624 ? -31.284 40.481 22.743 1.00 30.33 624 GLU A CA 1
ATOM 4683 C C . GLU A 1 624 ? -30.311 40.212 23.900 1.00 30.33 624 GLU A C 1
ATOM 4685 O O . GLU A 1 624 ? -30.532 39.426 24.817 1.00 30.33 624 GLU A O 1
ATOM 4690 N N . SER A 1 625 ? -29.208 40.943 23.775 1.00 32.28 625 SER A N 1
ATOM 4691 C CA . SER A 1 625 ? -28.187 41.290 24.744 1.00 32.28 625 SER A CA 1
ATOM 4692 C C . SER A 1 625 ? -28.753 41.902 26.019 1.00 32.28 625 SER A C 1
ATOM 4694 O O . SER A 1 625 ? -29.583 42.805 25.935 1.00 32.28 625 SER A O 1
ATOM 4696 N N . ASP A 1 626 ? -28.151 41.567 27.158 1.00 31.05 626 ASP A N 1
ATOM 4697 C CA . ASP A 1 626 ? -28.014 42.536 28.238 1.00 31.05 626 ASP A CA 1
ATOM 4698 C C . ASP A 1 626 ? -26.656 42.385 28.926 1.00 31.05 626 ASP A C 1
ATOM 4700 O O . ASP A 1 626 ? -26.178 41.286 29.214 1.00 31.05 626 ASP A O 1
ATOM 4704 N N . ALA A 1 627 ? -26.018 43.531 29.122 1.00 31.70 627 ALA A N 1
ATOM 4705 C CA . ALA A 1 627 ? -24.741 43.698 29.783 1.00 31.70 627 ALA A CA 1
ATOM 4706 C C . ALA A 1 627 ? -24.980 44.113 31.238 1.00 31.70 627 ALA A C 1
ATOM 4708 O O . ALA A 1 627 ? -25.768 45.019 31.491 1.00 31.70 627 ALA A O 1
ATOM 4709 N N . SER A 1 628 ? -24.215 43.564 32.184 1.00 32.22 628 SER A N 1
ATOM 4710 C CA . SER A 1 628 ? -23.765 44.355 33.335 1.00 32.22 628 SER A CA 1
ATOM 4711 C C . SER A 1 628 ? -22.525 43.744 33.981 1.00 32.22 628 SER A C 1
ATOM 4713 O O . SER A 1 628 ? -22.550 42.628 34.498 1.00 32.22 628 SER A O 1
ATOM 4715 N N . GLU A 1 629 ? -21.456 44.531 33.968 1.00 32.25 629 GLU A N 1
ATOM 4716 C CA . GLU A 1 629 ? -20.275 44.418 34.814 1.00 32.25 629 GLU A CA 1
ATOM 4717 C C . GLU A 1 629 ? -20.644 44.421 36.308 1.00 32.25 629 GLU A C 1
ATOM 4719 O O . GLU A 1 629 ? -21.584 45.102 36.715 1.00 32.25 629 GLU A O 1
ATOM 4724 N N . THR A 1 630 ? -19.844 43.755 37.149 1.00 30.62 630 THR A N 1
ATOM 4725 C CA . THR A 1 630 ? -19.235 44.386 38.340 1.00 30.62 630 THR A CA 1
ATOM 4726 C C . THR A 1 630 ? -18.198 43.479 39.025 1.00 30.62 630 THR A C 1
ATOM 4728 O O . THR A 1 630 ? -18.504 42.396 39.502 1.00 30.62 630 THR A O 1
ATOM 4731 N N . ALA A 1 631 ? -16.977 44.021 39.102 1.00 29.69 631 ALA A N 1
ATOM 4732 C CA . ALA A 1 631 ? -16.060 44.052 40.249 1.00 29.69 631 ALA A CA 1
ATOM 4733 C C . ALA A 1 631 ? -15.477 42.750 40.860 1.00 29.69 631 ALA A C 1
ATOM 4735 O O . ALA A 1 631 ? -16.074 42.104 41.710 1.00 29.69 631 ALA A O 1
ATOM 4736 N N . ALA A 1 632 ? -14.203 42.521 40.513 1.00 29.08 632 ALA A N 1
ATOM 4737 C CA . ALA A 1 632 ? -13.025 42.546 41.399 1.00 29.08 632 ALA A CA 1
ATOM 4738 C C . ALA A 1 632 ? -13.024 41.759 42.730 1.00 29.08 632 ALA A C 1
ATOM 4740 O O . ALA A 1 632 ? -13.703 42.136 43.678 1.00 29.08 632 ALA A O 1
ATOM 4741 N N . SER A 1 633 ? -12.044 40.856 42.878 1.00 31.58 633 SER A N 1
ATOM 4742 C CA . SER A 1 633 ? -10.874 41.125 43.738 1.00 31.58 633 SER A CA 1
ATOM 4743 C C . SER A 1 633 ? -9.794 40.048 43.590 1.00 31.58 633 SER A C 1
ATOM 4745 O O . SER A 1 633 ? -10.047 38.870 43.840 1.00 31.58 633 SER A O 1
ATOM 4747 N N . ASP A 1 634 ? -8.586 40.497 43.255 1.00 30.61 634 ASP A N 1
ATOM 4748 C CA . ASP A 1 634 ? -7.321 39.802 43.475 1.00 30.61 634 ASP A CA 1
ATOM 4749 C C . ASP A 1 634 ? -7.101 39.487 44.962 1.00 30.61 634 ASP A C 1
ATOM 4751 O O . ASP A 1 634 ? -7.287 40.361 45.811 1.00 30.61 634 ASP A O 1
ATOM 4755 N N . THR A 1 635 ? -6.562 38.303 45.258 1.00 34.00 635 THR A N 1
ATOM 4756 C CA . THR A 1 635 ? -5.536 38.156 46.301 1.00 34.00 635 THR A CA 1
ATOM 4757 C C . THR A 1 635 ? -4.503 37.121 45.881 1.00 34.00 635 THR A C 1
ATOM 4759 O O . THR A 1 635 ? -4.768 35.926 45.779 1.00 34.00 635 THR A O 1
ATOM 4762 N N . ASP A 1 636 ? -3.326 37.677 45.659 1.00 29.48 636 ASP A N 1
ATOM 4763 C CA . ASP A 1 636 ? -1.978 37.139 45.615 1.00 29.48 636 ASP A CA 1
ATOM 4764 C C . ASP A 1 636 ? -1.620 36.295 46.860 1.00 29.48 636 ASP A C 1
ATOM 4766 O O . ASP A 1 636 ? -1.987 36.674 47.975 1.00 29.48 636 ASP A O 1
ATOM 4770 N N . ALA A 1 637 ? -0.884 35.189 46.679 1.00 31.11 637 ALA A N 1
ATOM 4771 C CA . ALA A 1 637 ? 0.232 34.781 47.547 1.00 31.11 637 ALA A CA 1
ATOM 4772 C C . ALA A 1 637 ? 0.863 33.448 47.099 1.00 31.11 637 ALA A C 1
ATOM 4774 O O . ALA A 1 637 ? 0.286 32.366 47.196 1.00 31.11 637 ALA A O 1
ATOM 4775 N N . ALA A 1 638 ? 2.117 33.566 46.677 1.00 29.28 638 ALA A N 1
ATOM 4776 C CA . ALA A 1 638 ? 3.097 32.514 46.455 1.00 29.28 638 ALA A CA 1
ATOM 4777 C C . ALA A 1 638 ? 3.462 31.714 47.728 1.00 29.28 638 ALA A C 1
ATOM 4779 O O . ALA A 1 638 ? 3.359 32.246 48.831 1.00 29.28 638 ALA A O 1
ATOM 4780 N N . ARG A 1 639 ? 4.009 30.492 47.576 1.00 30.03 639 ARG A N 1
ATOM 4781 C CA . ARG A 1 639 ? 5.464 30.181 47.664 1.00 30.03 639 ARG A CA 1
ATOM 4782 C C . ARG A 1 639 ? 5.776 28.705 48.004 1.00 30.03 639 ARG A C 1
ATOM 4784 O O . ARG A 1 639 ? 5.234 28.146 48.945 1.00 30.03 639 ARG A O 1
ATOM 4791 N N . GLU A 1 640 ? 6.780 28.200 47.277 1.00 29.08 640 GLU A N 1
ATOM 4792 C CA . GLU A 1 640 ? 7.936 27.389 47.727 1.00 29.08 640 GLU A CA 1
ATOM 4793 C C . GLU A 1 640 ? 7.799 25.901 48.143 1.00 29.08 640 GLU A C 1
ATOM 4795 O O . GLU A 1 640 ? 7.431 25.551 49.255 1.00 29.08 640 GLU A O 1
ATOM 4800 N N . THR A 1 641 ? 8.268 25.043 47.219 1.00 28.36 641 THR A N 1
ATOM 4801 C CA . THR A 1 641 ? 9.447 24.136 47.311 1.00 28.36 641 THR A CA 1
ATOM 4802 C C . THR A 1 641 ? 9.726 23.305 48.573 1.00 28.36 641 THR A C 1
ATOM 4804 O O . THR A 1 641 ? 9.926 23.856 49.649 1.00 28.36 641 THR A O 1
ATOM 4807 N N . THR A 1 642 ? 9.982 22.000 48.370 1.00 28.64 642 THR A N 1
ATOM 4808 C CA . THR A 1 642 ? 11.201 21.191 48.703 1.00 28.64 642 THR A CA 1
ATOM 4809 C C . THR A 1 642 ? 10.796 19.700 48.749 1.00 28.64 642 THR A C 1
ATOM 4811 O O . THR A 1 642 ? 9.783 19.364 49.341 1.00 28.64 642 THR A O 1
ATOM 4814 N N . ALA A 1 643 ? 11.327 18.790 47.925 1.00 29.28 643 ALA A N 1
ATOM 4815 C CA . ALA A 1 643 ? 12.667 18.185 47.850 1.00 29.28 643 ALA A CA 1
ATOM 4816 C C . ALA A 1 643 ? 12.923 16.987 48.808 1.00 29.28 643 ALA A C 1
ATOM 4818 O O . ALA A 1 643 ? 13.071 17.154 50.011 1.00 29.28 643 ALA A O 1
ATOM 4819 N N . SER A 1 644 ? 13.158 15.829 48.169 1.00 28.98 644 SER A N 1
ATOM 4820 C CA . SER A 1 644 ? 14.131 14.758 48.487 1.00 28.98 644 SER A CA 1
ATOM 4821 C C . SER A 1 644 ? 13.836 13.646 49.514 1.00 28.98 644 SER A C 1
ATOM 4823 O O . SER A 1 644 ? 13.406 13.906 50.633 1.00 28.98 644 SER A O 1
ATOM 4825 N N . GLY A 1 645 ? 14.260 12.430 49.124 1.00 27.47 645 GLY A N 1
ATOM 4826 C CA . GLY A 1 645 ? 14.819 11.373 49.986 1.00 27.47 645 GLY A CA 1
ATOM 4827 C C . GLY A 1 645 ? 14.111 10.013 49.844 1.00 27.47 645 GLY A C 1
ATOM 4828 O O . GLY A 1 645 ? 12.982 9.890 50.295 1.00 27.47 645 GLY A O 1
ATOM 4829 N N . THR A 1 646 ? 14.592 9.051 49.041 1.00 29.06 646 THR A N 1
ATOM 4830 C CA . THR A 1 646 ? 15.696 8.061 49.226 1.00 29.06 646 THR A CA 1
ATOM 4831 C C . THR A 1 646 ? 15.273 6.696 49.793 1.00 29.06 646 THR A C 1
ATOM 4833 O O . THR A 1 646 ? 14.574 6.618 50.794 1.00 29.06 646 THR A O 1
ATOM 4836 N N . ASP A 1 647 ? 15.848 5.668 49.151 1.00 28.03 647 ASP A N 1
ATOM 4837 C CA . ASP A 1 647 ? 16.257 4.340 49.642 1.00 28.03 647 ASP A CA 1
ATOM 4838 C C . ASP A 1 647 ? 15.291 3.134 49.644 1.00 28.03 647 ASP A C 1
ATOM 4840 O O . ASP A 1 647 ? 14.450 2.943 50.511 1.00 28.03 647 ASP A O 1
ATOM 4844 N N . ALA A 1 648 ? 15.505 2.286 48.628 1.00 29.91 648 ALA A N 1
ATOM 4845 C CA . ALA A 1 648 ? 16.184 0.983 48.698 1.00 29.91 648 ALA A CA 1
ATOM 4846 C C . ALA A 1 648 ? 15.697 -0.143 49.646 1.00 29.91 648 ALA A C 1
ATOM 4848 O O . ALA A 1 648 ? 15.737 -0.041 50.867 1.00 29.91 648 ALA A O 1
ATOM 4849 N N . ASN A 1 649 ? 15.569 -1.306 48.991 1.00 29.48 649 ASN A N 1
ATOM 4850 C CA . ASN A 1 649 ? 16.043 -2.646 49.368 1.00 29.48 649 ASN A CA 1
ATOM 4851 C C . ASN A 1 649 ? 15.114 -3.662 50.067 1.00 29.48 649 ASN A C 1
ATOM 4853 O O . ASN A 1 649 ? 14.714 -3.499 51.214 1.00 29.48 649 ASN A O 1
ATOM 4857 N N . ALA A 1 650 ? 15.039 -4.805 49.370 1.00 30.58 650 ALA A N 1
ATOM 4858 C CA . ALA A 1 650 ? 15.285 -6.173 49.838 1.00 30.58 650 ALA A CA 1
ATOM 4859 C C . ALA A 1 650 ? 14.087 -7.089 50.164 1.00 30.58 650 ALA A C 1
ATOM 4861 O O . ALA A 1 650 ? 13.340 -6.887 51.117 1.00 30.58 650 ALA A O 1
ATOM 4862 N N . ASP A 1 651 ? 14.036 -8.146 49.344 1.00 32.47 651 ASP A N 1
ATOM 4863 C CA . ASP A 1 651 ? 13.528 -9.511 49.554 1.00 32.47 651 ASP A CA 1
ATOM 4864 C C . ASP A 1 651 ? 13.797 -10.080 50.960 1.00 32.47 651 ASP A C 1
ATOM 4866 O O . ASP A 1 651 ? 14.766 -9.674 51.618 1.00 32.47 651 ASP A O 1
ATOM 4870 N N . PRO A 1 652 ? 13.002 -11.078 51.399 1.00 45.81 652 PRO A N 1
ATOM 4871 C CA . PRO A 1 652 ? 13.570 -12.435 51.404 1.00 45.81 652 PRO A CA 1
ATOM 4872 C C . PRO A 1 652 ? 12.603 -13.620 51.146 1.00 45.81 652 PRO A C 1
ATOM 4874 O O . PRO A 1 652 ? 11.438 -13.609 51.537 1.00 45.81 652 PRO A O 1
ATOM 4877 N N . ASP A 1 653 ? 13.226 -14.675 50.605 1.00 30.14 653 ASP A N 1
ATOM 4878 C CA . ASP A 1 653 ? 13.143 -16.113 50.930 1.00 30.14 653 ASP A CA 1
ATOM 4879 C C . ASP A 1 653 ? 11.897 -16.975 50.617 1.00 30.14 653 ASP A C 1
ATOM 4881 O O . ASP A 1 653 ? 10.875 -16.960 51.299 1.00 30.14 653 ASP A O 1
ATOM 4885 N N . ASP A 1 654 ? 12.100 -17.840 49.611 1.00 30.09 654 ASP A N 1
ATOM 4886 C CA . ASP A 1 654 ? 12.109 -19.318 49.652 1.00 30.09 654 ASP A CA 1
ATOM 4887 C C . ASP A 1 654 ? 11.157 -20.076 50.603 1.00 30.09 654 ASP A C 1
ATOM 4889 O O . ASP A 1 654 ? 11.334 -20.116 51.823 1.00 30.09 654 ASP A O 1
ATOM 4893 N N . ALA A 1 655 ? 10.273 -20.885 50.001 1.00 33.00 655 ALA A N 1
ATOM 4894 C CA . ALA A 1 655 ? 9.783 -22.129 50.595 1.00 33.00 655 ALA A CA 1
ATOM 4895 C C . ALA A 1 655 ? 9.496 -23.198 49.520 1.00 33.00 655 ALA A C 1
ATOM 4897 O O . ALA A 1 655 ? 8.659 -23.033 48.635 1.00 33.00 655 ALA A O 1
ATOM 4898 N N . VAL A 1 656 ? 10.218 -24.309 49.652 1.00 30.44 656 VAL A N 1
ATOM 4899 C CA . VAL A 1 656 ? 10.099 -25.597 48.952 1.00 30.44 656 VAL A CA 1
ATOM 4900 C C . VAL A 1 656 ? 8.941 -26.413 49.567 1.00 30.44 656 VAL A C 1
ATOM 4902 O O . VAL A 1 656 ? 8.780 -26.351 50.787 1.00 30.44 656 VAL A O 1
ATOM 4905 N N . ILE A 1 657 ? 8.202 -27.208 48.767 1.00 31.03 657 ILE A N 1
ATOM 4906 C CA . ILE A 1 657 ? 7.908 -28.665 48.945 1.00 31.03 657 ILE A CA 1
ATOM 4907 C C . ILE A 1 657 ? 6.644 -29.138 48.170 1.00 31.03 657 ILE A C 1
ATOM 4909 O O . ILE A 1 657 ? 5.551 -28.618 48.375 1.00 31.03 657 ILE A O 1
ATOM 4913 N N . ASP A 1 658 ? 6.890 -30.173 47.348 1.00 26.67 658 ASP A N 1
ATOM 4914 C CA . ASP A 1 658 ? 6.112 -31.337 46.855 1.00 26.67 658 ASP A CA 1
ATOM 4915 C C . ASP A 1 658 ? 4.798 -31.243 46.042 1.00 26.67 658 ASP A C 1
ATOM 4917 O O . ASP A 1 658 ? 3.746 -30.821 46.518 1.00 26.67 658 ASP A O 1
ATOM 4921 N N . GLU A 1 659 ? 4.914 -31.747 44.795 1.00 31.95 659 GLU A N 1
ATOM 4922 C CA . GLU A 1 659 ? 4.230 -32.920 44.180 1.00 31.95 659 GLU A CA 1
ATOM 4923 C C . GLU A 1 659 ? 3.035 -33.498 44.986 1.00 31.95 659 GLU A C 1
ATOM 4925 O O . GLU A 1 659 ? 3.149 -33.759 46.177 1.00 31.95 659 GLU A O 1
ATOM 4930 N N . ASP A 1 660 ? 1.834 -33.755 44.446 1.00 28.38 660 ASP A N 1
ATOM 4931 C CA . ASP A 1 660 ? 1.527 -34.657 43.328 1.00 28.38 660 ASP A CA 1
ATOM 4932 C C . ASP A 1 660 ? 0.007 -34.648 42.984 1.00 28.38 660 ASP A C 1
ATOM 4934 O O . ASP A 1 660 ? -0.830 -34.446 43.863 1.00 28.38 660 ASP A O 1
ATOM 4938 N N . ALA A 1 661 ? -0.304 -34.972 41.718 1.00 29.05 661 ALA A N 1
ATOM 4939 C CA . ALA A 1 661 ? -1.534 -35.574 41.155 1.00 29.05 661 ALA A CA 1
ATOM 4940 C C . ALA A 1 661 ? -2.940 -34.944 41.377 1.00 29.05 661 ALA A C 1
ATOM 4942 O O . ALA A 1 661 ? -3.556 -35.077 42.428 1.00 29.05 661 ALA A O 1
ATOM 4943 N N . ASP A 1 662 ? -3.549 -34.419 40.302 1.00 29.97 662 ASP A N 1
ATOM 4944 C CA . ASP A 1 662 ? -4.486 -35.221 39.488 1.00 29.97 662 ASP A CA 1
ATOM 4945 C C . ASP A 1 662 ? -4.878 -34.513 38.176 1.00 29.97 662 ASP A C 1
ATOM 4947 O O . ASP A 1 662 ? -5.055 -33.297 38.096 1.00 29.97 662 ASP A O 1
ATOM 4951 N N . ALA A 1 663 ? -4.954 -35.318 37.120 1.00 29.14 663 ALA A N 1
ATOM 4952 C CA . ALA A 1 663 ? -5.087 -34.931 35.725 1.00 29.14 663 ALA A CA 1
ATOM 4953 C C . ALA A 1 663 ? -6.534 -35.046 35.224 1.00 29.14 663 ALA A C 1
ATOM 4955 O O . ALA A 1 663 ? -7.176 -36.055 35.486 1.00 29.14 663 ALA A O 1
ATOM 4956 N N . GLU A 1 664 ? -6.984 -34.106 34.380 1.00 28.55 664 GLU A N 1
ATOM 4957 C CA . GLU A 1 664 ? -7.858 -34.429 33.238 1.00 28.55 664 GLU A CA 1
ATOM 4958 C C . GLU A 1 664 ? -7.849 -33.340 32.136 1.00 28.55 664 GLU A C 1
ATOM 4960 O O . GLU A 1 664 ? -8.401 -32.252 32.263 1.00 28.55 664 GLU A O 1
ATOM 4965 N N . ALA A 1 665 ? -7.150 -33.687 31.049 1.00 27.95 665 ALA A N 1
ATOM 4966 C CA . ALA A 1 665 ? -7.402 -33.420 29.627 1.00 27.95 665 ALA A CA 1
ATOM 4967 C C . ALA A 1 665 ? -7.880 -32.028 29.139 1.00 27.95 665 ALA A C 1
ATOM 4969 O O . ALA A 1 665 ? -9.068 -31.790 28.929 1.00 27.95 665 ALA A O 1
ATOM 4970 N N . ALA A 1 666 ? -6.919 -31.200 28.705 1.00 27.80 666 ALA A N 1
ATOM 4971 C CA . ALA A 1 666 ? -7.110 -30.197 27.652 1.00 27.80 666 ALA A CA 1
ATOM 4972 C C . ALA A 1 666 ? -6.168 -30.507 26.473 1.00 27.80 666 ALA A C 1
ATOM 4974 O O . ALA A 1 666 ? -4.946 -30.452 26.602 1.00 27.80 666 ALA A O 1
ATOM 4975 N N . ALA A 1 667 ? -6.736 -30.859 25.317 1.00 28.89 667 ALA A N 1
ATOM 4976 C CA . ALA A 1 667 ? -5.992 -31.091 24.083 1.00 28.89 667 ALA A CA 1
ATOM 4977 C C . ALA A 1 667 ? -5.586 -29.746 23.454 1.00 28.89 667 ALA A C 1
ATOM 4979 O O . ALA A 1 667 ? -6.381 -29.096 22.778 1.00 28.89 667 ALA A O 1
ATOM 4980 N N . ALA A 1 668 ? -4.341 -29.333 23.690 1.00 27.55 668 ALA A N 1
ATOM 4981 C CA . ALA A 1 668 ? -3.682 -28.244 22.982 1.00 27.55 668 ALA A CA 1
ATOM 4982 C C . ALA A 1 668 ? -2.806 -28.823 21.860 1.00 27.55 668 ALA A C 1
ATOM 4984 O O . ALA A 1 668 ? -1.855 -29.558 22.116 1.00 27.55 668 ALA A O 1
ATOM 4985 N N . THR A 1 669 ? -3.109 -28.482 20.610 1.00 27.80 669 THR A N 1
ATOM 4986 C CA . THR A 1 669 ? -2.213 -28.690 19.466 1.00 27.80 669 THR A CA 1
ATOM 4987 C C . THR A 1 669 ? -1.014 -27.748 19.585 1.00 27.80 669 THR A C 1
ATOM 4989 O O . THR A 1 669 ? -1.110 -26.561 19.278 1.00 27.80 669 THR A O 1
ATOM 4992 N N . GLN A 1 670 ? 0.104 -28.286 20.078 1.00 29.08 670 GLN A N 1
ATOM 4993 C CA . GLN A 1 670 ? 1.426 -27.658 20.090 1.00 29.08 670 GLN A CA 1
ATOM 4994 C C . GLN A 1 670 ? 2.050 -27.691 18.685 1.00 29.08 670 GLN A C 1
ATOM 4996 O O . GLN A 1 670 ? 2.077 -28.735 18.033 1.00 29.08 670 GLN A O 1
ATOM 5001 N N . PHE A 1 671 ? 2.592 -26.553 18.246 1.00 30.20 671 PHE A N 1
ATOM 5002 C CA . PHE A 1 671 ? 3.587 -26.490 17.173 1.00 30.20 671 PHE A CA 1
ATOM 5003 C C . PHE A 1 671 ? 4.879 -27.205 17.618 1.00 30.20 671 PHE A C 1
ATOM 5005 O O . PHE A 1 671 ? 5.234 -27.124 18.798 1.00 30.20 671 PHE A O 1
ATOM 5012 N N . PRO A 1 672 ? 5.609 -27.890 16.718 1.00 31.06 672 PRO A N 1
ATOM 5013 C CA . PRO A 1 672 ? 6.897 -28.482 17.061 1.00 31.06 672 PRO A CA 1
ATOM 5014 C C . PRO A 1 672 ? 7.959 -27.388 17.304 1.00 31.06 672 PRO A C 1
ATOM 5016 O O . PRO A 1 672 ? 7.899 -26.327 16.678 1.00 31.06 672 PRO A O 1
ATOM 5019 N N . PRO A 1 673 ? 8.948 -27.624 18.186 1.00 29.38 673 PRO A N 1
ATOM 5020 C CA . PRO A 1 673 ? 9.996 -26.651 18.476 1.00 29.38 673 PRO A CA 1
ATOM 5021 C C . PRO A 1 673 ? 10.935 -26.454 17.276 1.00 29.38 673 PRO A C 1
ATOM 5023 O O . PRO A 1 673 ? 11.339 -27.414 16.616 1.00 29.38 673 PRO A O 1
ATOM 5026 N N . ILE A 1 674 ? 11.313 -25.198 17.031 1.00 35.97 674 ILE A N 1
ATOM 5027 C CA . ILE A 1 674 ? 12.305 -24.785 16.029 1.00 35.97 674 ILE A CA 1
ATOM 5028 C C . ILE A 1 674 ? 13.692 -25.295 16.465 1.00 35.97 674 ILE A C 1
ATOM 5030 O O . ILE A 1 674 ? 14.130 -24.971 17.572 1.00 35.97 674 ILE A O 1
ATOM 5034 N N . PRO A 1 675 ? 14.421 -26.074 15.643 1.00 30.86 675 PRO A N 1
ATOM 5035 C CA . PRO A 1 675 ? 15.780 -26.474 15.980 1.00 30.86 675 PRO A CA 1
ATOM 5036 C C . PRO A 1 675 ? 16.761 -25.309 15.779 1.00 30.86 675 PRO A C 1
ATOM 5038 O O . PRO A 1 675 ? 16.736 -24.611 14.766 1.00 30.86 675 PRO A O 1
ATOM 5041 N N . ALA A 1 676 ? 17.658 -25.124 16.749 1.00 30.80 676 ALA A N 1
ATOM 5042 C CA . ALA A 1 676 ? 18.753 -24.162 16.685 1.00 30.80 676 ALA A CA 1
ATOM 5043 C C . ALA A 1 676 ? 19.679 -24.408 15.472 1.00 30.80 676 ALA A C 1
ATOM 5045 O O . ALA A 1 676 ? 19.956 -25.553 15.107 1.00 30.80 676 ALA A O 1
ATOM 5046 N N . ARG A 1 677 ? 20.184 -23.315 14.874 1.00 32.25 677 ARG A N 1
ATOM 5047 C CA . ARG A 1 677 ? 21.113 -23.297 13.725 1.00 32.25 677 ARG A CA 1
ATOM 5048 C C . ARG A 1 677 ? 22.303 -24.258 13.910 1.00 32.25 677 ARG A C 1
ATOM 5050 O O . ARG A 1 677 ? 23.064 -24.076 14.861 1.00 32.25 677 ARG A O 1
ATOM 5057 N N . PRO A 1 678 ? 22.580 -25.161 12.952 1.00 28.78 678 PRO A N 1
ATOM 5058 C CA . PRO A 1 678 ? 23.876 -25.807 12.841 1.00 28.78 678 PRO A CA 1
ATOM 5059 C C . PRO A 1 678 ? 24.782 -25.018 11.888 1.00 28.78 678 PRO A C 1
ATOM 5061 O O . PRO A 1 678 ? 24.546 -24.922 10.684 1.00 28.78 678 PRO A O 1
ATOM 5064 N N . THR A 1 679 ? 25.866 -24.473 12.430 1.00 39.69 679 THR A N 1
ATOM 5065 C CA . THR A 1 679 ? 27.091 -24.215 11.674 1.00 39.69 679 THR A CA 1
ATOM 5066 C C . THR A 1 679 ? 27.612 -25.550 11.132 1.00 39.69 679 THR A C 1
ATOM 5068 O O . THR A 1 679 ? 27.746 -26.505 11.889 1.00 39.69 679 THR A O 1
ATOM 5071 N N . THR A 1 680 ? 27.961 -25.574 9.840 1.00 31.23 680 THR A N 1
ATOM 5072 C CA . THR A 1 680 ? 28.543 -26.672 9.026 1.00 31.23 680 THR A CA 1
ATOM 5073 C C . THR A 1 680 ? 27.570 -27.540 8.199 1.00 31.23 680 THR A C 1
ATOM 5075 O O . THR A 1 680 ? 26.702 -28.238 8.708 1.00 31.23 680 THR A O 1
ATOM 5078 N N . LEU A 1 681 ? 27.771 -27.477 6.871 1.00 36.22 681 LEU A N 1
ATOM 5079 C CA . LEU A 1 681 ? 27.138 -28.276 5.808 1.00 36.22 681 LEU A CA 1
ATOM 5080 C C . LEU A 1 681 ? 27.387 -29.785 5.973 1.00 36.22 681 LEU A C 1
ATOM 5082 O O . LEU A 1 681 ? 28.517 -30.187 6.266 1.00 36.22 681 LEU A O 1
ATOM 5086 N N . PRO A 1 682 ? 26.404 -30.623 5.591 1.00 27.84 682 PRO A N 1
ATOM 5087 C CA . PRO A 1 682 ? 26.661 -31.579 4.510 1.00 27.84 682 PRO A CA 1
ATOM 5088 C C . PRO A 1 682 ? 25.493 -31.765 3.514 1.00 27.84 682 PRO A C 1
ATOM 5090 O O . PRO A 1 682 ? 24.318 -31.619 3.836 1.00 27.84 682 PRO A O 1
ATOM 5093 N N . ARG A 1 683 ? 25.872 -32.123 2.277 1.00 39.12 683 ARG A N 1
ATOM 5094 C CA . ARG A 1 683 ? 25.019 -32.503 1.133 1.00 39.12 683 ARG A CA 1
ATOM 5095 C C . ARG A 1 683 ? 24.062 -33.660 1.458 1.00 39.12 683 ARG A C 1
ATOM 5097 O O . ARG A 1 683 ? 24.498 -34.641 2.053 1.00 39.12 683 ARG A O 1
ATOM 5104 N N . PHE A 1 684 ? 22.848 -33.618 0.904 1.00 26.02 684 PHE A N 1
ATOM 5105 C CA . PHE A 1 684 ? 21.947 -34.774 0.759 1.00 26.02 684 PHE A CA 1
ATOM 5106 C C . PHE A 1 684 ? 21.315 -34.823 -0.656 1.00 26.02 684 PHE A C 1
ATOM 5108 O O . PHE A 1 684 ? 21.417 -33.840 -1.389 1.00 26.02 684 PHE A O 1
ATOM 5115 N N . PRO A 1 685 ? 20.811 -35.996 -1.097 1.00 32.03 685 PRO A N 1
ATOM 5116 C CA . PRO A 1 685 ? 20.963 -36.499 -2.461 1.00 32.03 685 PRO A CA 1
ATOM 5117 C C . PRO A 1 685 ? 19.740 -36.263 -3.357 1.00 32.03 685 PRO A C 1
ATOM 5119 O O . PRO A 1 685 ? 18.617 -36.145 -2.876 1.00 32.03 685 PRO A O 1
ATOM 5122 N N . ASN A 1 686 ? 19.984 -36.291 -4.671 1.00 36.41 686 ASN A N 1
ATOM 5123 C CA . ASN A 1 686 ? 18.958 -36.367 -5.712 1.00 36.41 686 ASN A CA 1
ATOM 5124 C C . ASN A 1 686 ? 18.002 -37.543 -5.485 1.00 36.41 686 ASN A C 1
ATOM 5126 O O . ASN A 1 686 ? 18.448 -38.668 -5.234 1.00 36.41 686 ASN A O 1
ATOM 5130 N N . ARG A 1 687 ? 16.714 -37.291 -5.723 1.00 30.38 687 ARG A N 1
ATOM 5131 C CA . ARG A 1 687 ? 15.779 -38.284 -6.248 1.00 30.38 687 ARG A CA 1
ATOM 5132 C C . ARG A 1 687 ? 14.851 -37.620 -7.265 1.00 30.38 687 ARG A C 1
ATOM 5134 O O . ARG A 1 687 ? 14.050 -36.777 -6.882 1.00 30.38 687 ARG A O 1
ATOM 5141 N N . ASP A 1 688 ? 15.134 -37.994 -8.513 1.00 36.84 688 ASP A N 1
ATOM 5142 C CA . ASP A 1 688 ? 14.312 -38.165 -9.723 1.00 36.84 688 ASP A CA 1
ATOM 5143 C C . ASP A 1 688 ? 12.893 -37.591 -9.763 1.00 36.84 688 ASP A C 1
ATOM 5145 O O . ASP A 1 688 ? 12.059 -37.981 -8.912 1.00 36.84 688 ASP A O 1
#